Protein 6EA3 (pdb70)

Radius of gyration: 22.21 Å; Cα contacts (8 Å, |Δi|>4): 1139; chains: 2; bounding box: 55×52×64 Å

CATH classification: 3.90.820.10

Structure (mmCIF, N/CA/C/O backbone):
data_6EA3
#
_entry.id   6EA3
#
_cell.length_a   110.450
_cell.length_b   68.760
_cell.length_c   86.350
_cell.angle_alpha   90.000
_cell.angle_beta   104.810
_cell.angle_gamma   90.000
#
_symmetry.space_group_name_H-M   'C 1 2 1'
#
loop_
_entity.id
_entity.type
_entity.pdbx_description
1 polymer 'MbtH-like protein'
2 polymer 'adenylation domain of Fuscachelin synthetase component H'
3 non-polymer 'SERYL ADENYLATE'
4 water water
#
loop_
_atom_site.group_PDB
_atom_site.id
_atom_site.type_symbol
_atom_site.label_atom_id
_atom_site.label_alt_id
_atom_site.label_comp_id
_atom_site.label_asym_id
_atom_site.label_entity_id
_atom_site.label_seq_id
_atom_site.pdbx_PDB_ins_code
_atom_site.Cartn_x
_atom_site.Cartn_y
_atom_site.Cartn_z
_atom_site.occupancy
_atom_site.B_iso_or_equiv
_atom_site.auth_seq_id
_atom_site.auth_comp_id
_atom_site.auth_asym_id
_atom_site.auth_atom_id
_atom_site.pdbx_PDB_model_num
ATOM 1 N N . THR A 1 9 ? -27.986 25.260 3.172 1.00 43.00 2 THR A N 1
ATOM 2 C CA . THR A 1 9 ? -28.260 25.727 4.525 1.00 44.75 2 THR A CA 1
ATOM 3 C C . THR A 1 9 ? -29.720 25.431 4.871 1.00 32.70 2 THR A C 1
ATOM 4 O O . THR A 1 9 ? -30.598 25.504 4.034 1.00 32.93 2 THR A O 1
ATOM 8 N N . ASN A 1 10 ? -29.954 25.015 6.103 1.00 29.00 3 ASN A N 1
ATOM 9 C CA . ASN A 1 10 ? -31.261 24.489 6.438 1.00 23.02 3 ASN A CA 1
ATOM 10 C C . ASN A 1 10 ? -32.312 25.621 6.454 1.00 17.74 3 ASN A C 1
ATOM 11 O O . ASN A 1 10 ? -32.041 26.698 6.988 1.00 19.18 3 ASN A O 1
ATOM 16 N N . PRO A 1 11 ? -33.526 25.390 5.918 1.00 17.53 4 PRO A N 1
ATOM 17 C CA . PRO A 1 11 ? -34.509 26.485 5.850 1.00 15.27 4 PRO A CA 1
ATOM 18 C C . PRO A 1 11 ? -34.930 26.978 7.224 1.00 15.23 4 PRO A C 1
ATOM 19 O O . PRO A 1 11 ? -35.354 28.138 7.370 1.00 18.82 4 PRO A O 1
ATOM 23 N N . PHE A 1 12 ? -34.850 26.124 8.259 1.00 14.32 5 PHE A N 1
ATOM 24 C CA . PHE A 1 12 ? -35.226 26.637 9.572 1.00 12.77 5 PHE A CA 1
ATOM 25 C C . PHE A 1 12 ? -34.167 27.527 10.199 1.00 15.66 5 PHE A C 1
ATOM 26 O O . PHE A 1 12 ? -34.420 28.130 11.249 1.00 18.51 5 PHE A O 1
ATOM 34 N N . ASP A 1 13 ? -32.979 27.627 9.589 1.00 17.96 6 ASP A N 1
ATOM 35 C CA . ASP A 1 13 ? -31.931 28.514 10.061 1.00 15.91 6 ASP A CA 1
ATOM 36 C C . ASP A 1 13 ? -31.821 29.800 9.247 1.00 22.76 6 ASP A C 1
ATOM 37 O O . ASP A 1 13 ? -30.930 30.600 9.530 1.00 25.67 6 ASP A O 1
ATOM 42 N N . ASP A 1 14 ? -32.673 29.987 8.239 1.00 20.03 7 ASP A N 1
ATOM 43 C CA . ASP A 1 14 ? -32.533 31.098 7.273 1.00 21.07 7 ASP A CA 1
ATOM 44 C C . ASP A 1 14 ? -33.083 32.361 7.928 1.00 21.85 7 ASP A C 1
ATOM 45 O O . ASP A 1 14 ? -34.300 32.552 8.011 1.00 20.17 7 ASP A O 1
ATOM 50 N N . ASP A 1 15 ? -32.179 33.235 8.383 1.00 20.71 8 ASP A N 1
ATOM 51 C CA . ASP A 1 15 ? -32.560 34.490 9.093 1.00 23.52 8 ASP A CA 1
ATOM 52 C C . ASP A 1 15 ? -33.413 35.406 8.203 1.00 28.30 8 ASP A C 1
ATOM 53 O O . ASP A 1 15 ? -34.108 36.279 8.760 1.00 26.21 8 ASP A O 1
ATOM 58 N N . GLU A 1 16 ? -33.363 35.216 6.881 1.00 27.13 9 GLU A N 1
ATOM 59 C CA . GLU A 1 16 ? -34.103 36.042 5.944 1.00 27.61 9 GLU A CA 1
ATOM 60 C C . GLU A 1 16 ? -35.337 35.347 5.405 1.00 27.93 9 GLU A C 1
ATOM 61 O O . GLU A 1 16 ? -36.005 35.891 4.521 1.00 24.96 9 GLU A O 1
ATOM 67 N N . GLY A 1 17 ? -35.701 34.183 5.961 1.00 21.84 10 GLY A N 1
ATOM 68 C CA . GLY A 1 17 ? -36.887 33.482 5.529 1.00 19.16 10 GLY A CA 1
ATOM 69 C C . GLY A 1 17 ? -38.169 34.112 6.034 1.00 19.60 10 GLY A C 1
ATOM 70 O O . GLY A 1 17 ? -38.184 35.023 6.842 1.00 24.93 10 GLY A O 1
ATOM 71 N N . VAL A 1 18 ? -39.284 33.565 5.580 1.00 18.07 11 VAL A N 1
ATOM 72 C CA . VAL A 1 18 ? -40.601 33.965 6.062 1.00 20.67 11 VAL A CA 1
ATOM 73 C C . VAL A 1 18 ? -41.189 32.785 6.839 1.00 18.21 11 VAL A C 1
ATOM 74 O O . VAL A 1 18 ? -41.246 31.652 6.329 1.00 18.16 11 VAL A O 1
ATOM 78 N N . PHE A 1 19 ? -41.651 33.043 8.078 1.00 18.37 12 PHE A N 1
ATOM 79 C CA . PHE A 1 19 ? -41.976 31.930 8.966 1.00 17.38 12 PHE A CA 1
ATOM 80 C C . PHE A 1 19 ? -43.356 32.038 9.579 1.00 17.47 12 PHE A C 1
ATOM 81 O O . PHE A 1 19 ? -43.865 33.147 9.838 1.00 18.90 12 PHE A O 1
ATOM 89 N N . LEU A 1 20 ? -43.912 30.872 9.887 1.00 16.88 13 LEU A N 1
ATOM 90 C CA . LEU A 1 20 ? -45.085 30.731 10.725 1.00 17.34 13 LEU A CA 1
ATOM 91 C C . LEU A 1 20 ? -44.675 30.100 12.043 1.00 17.18 13 LEU A C 1
ATOM 92 O O . LEU A 1 20 ? -43.622 29.472 12.147 1.00 14.57 13 LEU A O 1
ATOM 97 N N . VAL A 1 21 ? -45.553 30.233 13.041 1.00 14.82 14 VAL A N 1
ATOM 98 C CA . VAL A 1 21 ? -45.467 29.405 14.249 1.00 14.41 14 VAL A CA 1
ATOM 99 C C . VAL A 1 21 ? -46.638 28.448 14.248 1.00 15.97 14 VAL A C 1
ATOM 100 O O . VAL A 1 21 ? -47.779 28.886 14.066 1.00 17.60 14 VAL A O 1
ATOM 104 N N . LEU A 1 22 ? -46.389 27.151 14.458 1.00 14.79 15 LEU A N 1
ATOM 105 C CA . LEU A 1 22 ? -47.445 26.117 14.499 1.00 14.26 15 LEU A CA 1
ATOM 106 C C . LEU A 1 22 ? -47.513 25.519 15.897 1.00 17.96 15 LEU A C 1
ATOM 107 O O . LEU A 1 22 ? -46.498 25.471 16.587 1.00 15.39 15 LEU A O 1
ATOM 112 N N . VAL A 1 23 ? -48.714 25.044 16.306 1.00 15.76 16 VAL A N 1
ATOM 113 C CA . VAL A 1 23 ? -48.862 24.334 17.582 1.00 15.36 16 VAL A CA 1
ATOM 114 C C . VAL A 1 23 ? -49.684 23.078 17.315 1.00 17.72 16 VAL A C 1
ATOM 115 O O . VAL A 1 23 ? -50.532 23.080 16.420 1.00 19.67 16 VAL A O 1
ATOM 119 N N . ASN A 1 24 ? -49.409 21.984 18.059 1.00 14.74 17 ASN A N 1
ATOM 120 C CA . ASN A 1 24 ? -50.154 20.741 17.913 1.00 16.43 17 ASN A CA 1
ATOM 121 C C . ASN A 1 24 ? -51.099 20.588 19.099 1.00 19.92 17 ASN A C 1
ATOM 122 O O . ASN A 1 24 ? -51.186 21.468 19.968 1.00 19.09 17 ASN A O 1
ATOM 127 N N . ASP A 1 25 ? -51.786 19.446 19.111 1.00 16.85 18 ASP A N 1
ATOM 128 C CA . ASP A 1 25 ? -52.768 19.222 20.182 1.00 20.77 18 ASP A CA 1
ATOM 129 C C . ASP A 1 25 ? -52.115 19.034 21.543 1.00 27.57 18 ASP A C 1
ATOM 130 O O . ASP A 1 25 ? -52.820 19.142 22.571 1.00 26.78 18 ASP A O 1
ATOM 135 N N . GLU A 1 26 ? -50.821 18.702 21.581 1.00 19.08 19 GLU A N 1
ATOM 136 C CA . GLU A 1 26 ? -50.059 18.579 22.813 1.00 19.61 19 GLU A CA 1
ATOM 137 C C . GLU A 1 26 ? -49.449 19.921 23.235 1.00 18.40 19 GLU A C 1
ATOM 138 O O . GLU A 1 26 ? -48.673 19.981 24.209 1.00 16.93 19 GLU A O 1
ATOM 144 N N . ASP A 1 27 ? -49.843 21.014 22.573 1.00 15.64 20 ASP A N 1
ATOM 145 C CA . ASP A 1 27 ? -49.366 22.345 22.887 1.00 16.39 20 ASP A CA 1
ATOM 146 C C . ASP A 1 27 ? -47.850 22.420 22.775 1.00 15.01 20 ASP A C 1
ATOM 147 O O . ASP A 1 27 ? -47.213 23.239 23.416 1.00 16.87 20 ASP A O 1
ATOM 152 N N . GLN A 1 28 ? -47.269 21.649 21.843 1.00 14.88 21 GLN A N 1
ATOM 153 C CA . GLN A 1 28 ? -45.858 21.807 21.482 1.00 14.26 21 GLN A CA 1
ATOM 154 C C . GLN A 1 28 ? -45.806 22.713 20.263 1.00 14.76 21 GLN A C 1
ATOM 155 O O . GLN A 1 28 ? -46.777 22.759 19.495 1.00 14.68 21 GLN A O 1
ATOM 161 N N . TYR A 1 29 ? -44.725 23.487 20.143 1.00 12.66 22 TYR A N 1
ATOM 162 C CA . TYR A 1 29 ? -44.603 24.499 19.092 1.00 13.92 22 TYR A CA 1
ATOM 163 C C . TYR A 1 29 ? -43.541 24.124 18.070 1.00 14.21 22 TYR A C 1
ATOM 164 O O . TYR A 1 29 ? -42.535 23.481 18.377 1.00 13.80 22 TYR A O 1
ATOM 173 N N . SER A 1 30 ? -43.749 24.604 16.841 1.00 11.61 23 SER A N 1
ATOM 174 C CA . SER A 1 30 ? -42.778 24.447 15.772 1.00 12.96 23 SER A CA 1
ATOM 175 C C . SER A 1 30 ? -42.624 25.754 15.008 1.00 13.54 23 SER A C 1
ATOM 176 O O . SER A 1 30 ? -43.627 26.389 14.649 1.00 14.07 23 SER A O 1
ATOM 179 N N . LEU A 1 31 ? -41.376 26.143 14.760 1.00 12.18 24 LEU A N 1
ATOM 180 C CA . LEU A 1 31 ? -41.096 27.104 13.664 1.00 12.10 24 LEU A CA 1
ATOM 181 C C . LEU A 1 31 ? -41.450 26.469 12.315 1.00 14.36 24 LEU A C 1
ATOM 182 O O . LEU A 1 31 ? -41.385 25.253 12.132 1.00 14.71 24 LEU A O 1
ATOM 187 N N . TRP A 1 32 ? -41.885 27.292 11.336 1.00 14.76 25 TRP A N 1
ATOM 188 C CA . TRP A 1 32 ? -42.270 26.580 10.095 1.00 15.57 25 TRP A CA 1
ATOM 189 C C . TRP A 1 32 ? -42.048 27.531 8.921 1.00 14.94 25 TRP A C 1
ATOM 190 O O . TRP A 1 32 ? -42.571 28.628 8.949 1.00 16.51 25 TRP A O 1
ATOM 201 N N . PRO A 1 33 ? -41.352 27.134 7.869 1.00 15.94 26 PRO A N 1
ATOM 202 C CA . PRO A 1 33 ? -41.220 28.054 6.710 1.00 15.83 26 PRO A CA 1
ATOM 203 C C . PRO A 1 33 ? -42.514 28.165 5.908 1.00 19.18 26 PRO A C 1
ATOM 204 O O . PRO A 1 33 ? -43.200 27.168 5.660 1.00 18.45 26 PRO A O 1
ATOM 208 N N . GLU A 1 34 ? -42.869 29.413 5.537 1.00 19.56 27 GLU A N 1
ATOM 209 C CA . GLU A 1 34 ? -44.173 29.626 4.930 1.00 21.24 27 GLU A CA 1
ATOM 210 C C . GLU A 1 34 ? -44.288 28.894 3.594 1.00 18.57 27 GLU A C 1
ATOM 211 O O . GLU A 1 34 ? -45.401 28.510 3.200 1.00 22.03 27 GLU A O 1
ATOM 217 N N . PHE A 1 35 ? -43.154 28.598 2.935 1.00 19.81 28 PHE A N 1
ATOM 218 C CA . PHE A 1 35 ? -43.268 27.899 1.649 1.00 22.12 28 PHE A CA 1
ATOM 219 C C . PHE A 1 35 ? -43.798 26.469 1.763 1.00 23.22 28 PHE A C 1
ATOM 220 O O . PHE A 1 35 ? -44.228 25.911 0.742 1.00 24.50 28 PHE A O 1
ATOM 228 N N . ALA A 1 36 ? -43.754 25.821 2.945 1.00 18.09 29 ALA A N 1
ATOM 229 C CA . ALA A 1 36 ? -44.094 24.410 3.067 1.00 20.96 29 ALA A CA 1
ATOM 230 C C . ALA A 1 36 ? -45.534 24.234 3.565 1.00 19.34 29 ALA A C 1
ATOM 231 O O . ALA A 1 36 ? -45.969 24.959 4.460 1.00 19.92 29 ALA A O 1
ATOM 233 N N . GLU A 1 37 ? -46.245 23.245 3.028 1.00 19.92 30 GLU A N 1
ATOM 234 C CA . GLU A 1 37 ? -47.606 22.950 3.481 1.00 21.65 30 GLU A CA 1
ATOM 235 C C . GLU A 1 37 ? -47.587 22.621 4.977 1.00 21.56 30 GLU A C 1
ATOM 236 O O . GLU A 1 37 ? -46.660 21.948 5.450 1.00 21.52 30 GLU A O 1
ATOM 242 N N . VAL A 1 38 ? -48.573 23.132 5.710 1.00 20.60 31 VAL A N 1
ATOM 243 C CA . VAL A 1 38 ? -48.640 22.844 7.166 1.00 18.69 31 VAL A CA 1
ATOM 244 C C . VAL A 1 38 ? -49.027 21.387 7.377 1.00 22.00 31 VAL A C 1
ATOM 245 O O . VAL A 1 38 ? -50.079 20.945 6.860 1.00 21.69 31 VAL A O 1
ATOM 249 N N . PRO A 1 39 ? -48.259 20.610 8.146 1.00 19.86 32 PRO A N 1
ATOM 250 C CA . PRO A 1 39 ? -48.604 19.204 8.342 1.00 20.25 32 PRO A CA 1
ATOM 251 C C . PRO A 1 39 ? -49.908 19.032 9.117 1.00 20.41 32 PRO A C 1
ATOM 252 O O . PRO A 1 39 ? -50.347 19.901 9.881 1.00 21.26 32 PRO A O 1
ATOM 256 N N . GLN A 1 40 ? -50.531 17.878 8.888 1.00 22.63 33 GLN A N 1
ATOM 257 C CA . GLN A 1 40 ? -51.759 17.522 9.582 1.00 23.35 33 GLN A CA 1
ATOM 258 C C . GLN A 1 40 ? -51.505 17.472 11.078 1.00 21.76 33 GLN A C 1
ATOM 259 O O . GLN A 1 40 ? -50.458 16.987 11.519 1.00 21.26 33 GLN A O 1
ATOM 265 N N . GLY A 1 41 ? -52.474 17.965 11.844 1.00 20.34 34 GLY A N 1
ATOM 266 C CA . GLY A 1 41 ? -52.345 17.936 13.290 1.00 21.74 34 GLY A CA 1
ATOM 267 C C . GLY A 1 41 ? -51.691 19.170 13.853 1.00 21.34 34 GLY A C 1
ATOM 268 O O . GLY A 1 41 ? -51.467 19.235 15.070 1.00 20.44 34 GLY A O 1
ATOM 269 N N . TRP A 1 42 ? -51.365 20.145 13.016 1.00 19.41 35 TRP A N 1
ATOM 270 C CA . TRP A 1 42 ? -50.725 21.372 13.449 1.00 15.22 35 TRP A CA 1
ATOM 271 C C . TRP A 1 42 ? -51.549 22.549 12.964 1.00 19.52 35 TRP A C 1
ATOM 272 O O . TRP A 1 42 ? -52.092 22.511 11.856 1.00 22.06 35 TRP A O 1
ATOM 283 N N . ARG A 1 43 ? -51.575 23.606 13.755 1.00 21.45 36 ARG A N 1
ATOM 284 C CA . ARG A 1 43 ? -52.372 24.795 13.477 1.00 23.66 36 ARG A CA 1
ATOM 285 C C . ARG A 1 43 ? -51.468 26.015 13.520 1.00 23.94 36 ARG A C 1
ATOM 286 O O . ARG A 1 43 ? -50.597 26.126 14.396 1.00 19.98 36 ARG A O 1
ATOM 294 N N . THR A 1 44 ? -51.667 26.936 12.585 1.00 20.35 37 THR A N 1
ATOM 295 C CA . THR A 1 44 ? -50.896 28.170 12.551 1.00 20.07 37 THR A CA 1
ATOM 296 C C . THR A 1 44 ? -51.408 29.128 13.617 1.00 23.37 37 THR A C 1
ATOM 297 O O . THR A 1 44 ? -52.610 29.434 13.656 1.00 24.74 37 THR A O 1
ATOM 301 N N . VAL A 1 45 ? -50.520 29.602 14.497 1.00 18.38 38 VAL A N 1
ATOM 302 C CA . VAL A 1 45 ? -50.912 30.573 15.517 1.00 20.87 38 VAL A CA 1
ATOM 303 C C . VAL A 1 45 ? -50.252 31.934 15.349 1.00 21.90 38 VAL A C 1
ATOM 304 O O . VAL A 1 45 ? -50.672 32.894 16.024 1.00 21.03 38 VAL A O 1
ATOM 308 N N . PHE A 1 46 ? -49.251 32.079 14.482 1.00 19.57 39 PHE A N 1
ATOM 309 C CA . PHE A 1 46 ? -48.555 33.354 14.309 1.00 18.59 39 PHE A CA 1
ATOM 310 C C . PHE A 1 46 ? -47.869 33.352 12.956 1.00 21.16 39 PHE A C 1
ATOM 311 O O . PHE A 1 46 ? -47.506 32.300 12.440 1.00 20.60 39 PHE A O 1
ATOM 319 N N . GLY A 1 47 ? -47.730 34.542 12.383 1.00 20.03 40 GLY A N 1
ATOM 320 C CA . GLY A 1 47 ? -47.066 34.698 11.108 1.00 22.82 40 GLY A CA 1
ATOM 321 C C . GLY A 1 47 ? -48.064 34.775 9.985 1.00 25.06 40 GLY A C 1
ATOM 322 O O . GLY A 1 47 ? -49.269 34.612 10.194 1.00 26.76 40 GLY A O 1
ATOM 323 N N . PRO A 1 48 ? -47.572 34.962 8.745 1.00 22.84 41 PRO A N 1
ATOM 324 C CA . PRO A 1 48 ? -46.152 35.012 8.342 1.00 23.32 41 PRO A CA 1
ATOM 325 C C . PRO A 1 48 ? -45.364 36.184 8.878 1.00 23.61 41 PRO A C 1
ATOM 326 O O . PRO A 1 48 ? -45.911 37.307 8.926 1.00 24.05 41 PRO A O 1
ATOM 330 N N . THR A 1 49 ? -44.109 35.955 9.288 1.00 19.62 42 THR A N 1
ATOM 331 C CA . THR A 1 49 ? -43.307 37.015 9.872 1.00 21.69 42 THR A CA 1
ATOM 332 C C . THR A 1 49 ? -41.833 36.616 9.770 1.00 20.07 42 THR A C 1
ATOM 333 O O . THR A 1 49 ? -41.498 35.584 9.177 1.00 20.61 42 THR A O 1
ATOM 337 N N . SER A 1 50 ? -40.949 37.441 10.332 1.00 19.50 43 SER A N 1
ATOM 338 C CA . SER A 1 50 ? -39.521 37.184 10.304 1.00 18.18 43 SER A CA 1
ATOM 339 C C . SER A 1 50 ? -39.174 36.036 11.244 1.00 18.48 43 SER A C 1
ATOM 340 O O . SER A 1 50 ? -39.958 35.683 12.148 1.00 17.45 43 SER A O 1
ATOM 343 N N . ARG A 1 51 ? -37.994 35.468 11.035 1.00 17.16 44 ARG A N 1
ATOM 344 C CA . ARG A 1 51 ? -37.550 34.380 11.915 1.00 17.21 44 ARG A CA 1
ATOM 345 C C . ARG A 1 51 ? -37.472 34.890 13.358 1.00 18.03 44 ARG A C 1
ATOM 346 O O . ARG A 1 51 ? -37.869 34.206 14.313 1.00 17.68 44 ARG A O 1
ATOM 354 N N . ALA A 1 52 ? -36.955 36.102 13.529 1.00 19.18 45 ALA A N 1
ATOM 355 C CA . ALA A 1 52 ? -36.757 36.609 14.883 1.00 20.66 45 ALA A CA 1
ATOM 356 C C . ALA A 1 52 ? -38.084 36.831 15.572 1.00 21.30 45 ALA A C 1
ATOM 357 O O . ALA A 1 52 ? -38.225 36.532 16.785 1.00 19.47 45 ALA A O 1
ATOM 359 N N . ALA A 1 53 ? -39.079 37.341 14.836 1.00 18.16 46 ALA A N 1
ATOM 360 C CA . ALA A 1 53 ? -40.382 37.590 15.462 1.00 17.93 46 ALA A CA 1
ATOM 361 C C . ALA A 1 53 ? -41.118 36.279 15.749 1.00 17.14 46 ALA A C 1
ATOM 362 O O . ALA A 1 53 ? -41.815 36.166 16.776 1.00 17.87 46 ALA A O 1
ATOM 364 N N . ALA A 1 54 ? -40.938 35.264 14.888 1.00 18.37 47 ALA A N 1
ATOM 365 C CA . ALA A 1 54 ? -41.533 33.961 15.192 1.00 16.11 47 ALA A CA 1
ATOM 366 C C . ALA A 1 54 ? -40.906 33.368 16.446 1.00 15.33 47 ALA A C 1
ATOM 367 O O . ALA A 1 54 ? -41.600 32.729 17.257 1.00 15.41 47 ALA A O 1
ATOM 369 N N . LEU A 1 55 ? -39.565 33.417 16.533 1.00 15.08 48 LEU A N 1
ATOM 370 C CA . LEU A 1 55 ? -38.902 32.844 17.724 1.00 14.79 48 LEU A CA 1
ATOM 371 C C . LEU A 1 55 ? -39.263 33.634 18.971 1.00 15.49 48 LEU A C 1
ATOM 372 O O . LEU A 1 55 ? -39.390 33.045 20.051 1.00 16.98 48 LEU A O 1
ATOM 377 N N . A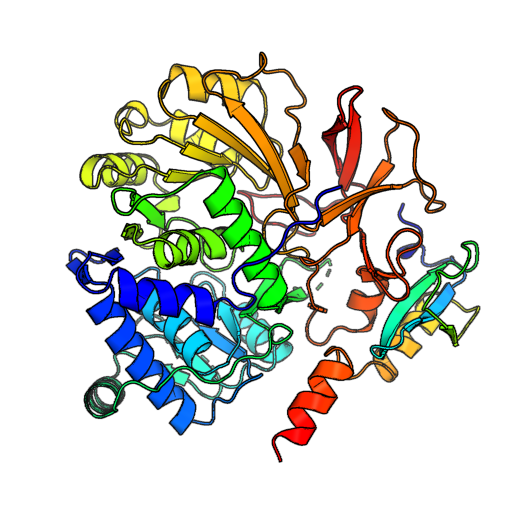SP A 1 56 ? -39.459 34.955 18.850 1.00 16.66 49 ASP A N 1
ATOM 378 C CA . ASP A 1 56 ? -39.881 35.720 20.039 1.00 16.35 49 ASP A CA 1
ATOM 379 C C . ASP A 1 56 ? -41.265 35.296 20.491 1.00 17.51 49 ASP A C 1
ATOM 380 O O . ASP A 1 56 ? -41.519 35.172 21.710 1.00 17.01 49 ASP A O 1
ATOM 385 N N . TYR A 1 57 ? -42.173 35.051 19.542 1.00 15.12 50 TYR A N 1
ATOM 386 C CA . TYR A 1 57 ? -43.498 34.546 19.892 1.00 15.85 50 TYR A CA 1
ATOM 387 C C . TYR A 1 57 ? -43.373 33.223 20.627 1.00 16.37 50 TYR A C 1
ATOM 388 O O . TYR A 1 57 ? -44.010 32.993 21.677 1.00 15.14 50 TYR A O 1
ATOM 397 N N . ILE A 1 58 ? -42.530 32.334 20.100 1.00 15.46 51 ILE A N 1
ATOM 398 C CA . ILE A 1 58 ? -42.407 31.012 20.745 1.00 13.39 51 ILE A CA 1
ATOM 399 C C . ILE A 1 58 ? -41.827 31.165 22.148 1.00 14.19 51 ILE A C 1
ATOM 400 O O . ILE A 1 58 ? -42.275 30.500 23.104 1.00 14.69 51 ILE A O 1
ATOM 405 N N . ASN A 1 59 ? -40.806 32.025 22.305 1.00 13.83 52 ASN A N 1
ATOM 406 C CA . ASN A 1 59 ? -40.144 32.106 23.603 1.00 16.13 52 ASN A CA 1
ATOM 407 C C . ASN A 1 59 ? -41.039 32.732 24.629 1.00 16.62 52 ASN A C 1
ATOM 408 O O . ASN A 1 59 ? -40.840 32.485 25.834 1.00 19.65 52 ASN A O 1
ATOM 413 N N . THR A 1 60 ? -42.022 33.530 24.195 1.00 16.12 53 THR A N 1
ATOM 414 C CA . THR A 1 60 ? -42.927 34.133 25.195 1.00 16.32 53 THR A CA 1
ATOM 415 C C . THR A 1 60 ? -44.212 33.337 25.413 1.00 18.24 53 THR A C 1
ATOM 416 O O . THR A 1 60 ? -44.915 33.571 26.437 1.00 20.00 53 THR A O 1
ATOM 420 N N . HIS A 1 61 ? -44.556 32.421 24.520 1.00 15.12 54 HIS A N 1
ATOM 421 C CA . HIS A 1 61 ? -45.788 31.643 24.632 1.00 16.01 54 HIS A CA 1
ATOM 422 C C . HIS A 1 61 ? -45.590 30.218 25.084 1.00 23.11 54 HIS A C 1
ATOM 423 O O . HIS A 1 61 ? -46.477 29.664 25.750 1.00 20.17 54 HIS A O 1
ATOM 430 N N . TRP A 1 62 ? -44.487 29.573 24.718 1.00 15.41 55 TRP A N 1
ATOM 431 C CA . TRP A 1 62 ? -44.297 28.157 25.103 1.00 14.69 55 TRP A CA 1
ATOM 432 C C . TRP A 1 62 ? -43.490 28.102 26.392 1.00 16.91 55 TRP A C 1
ATOM 433 O O . TRP A 1 62 ? -42.274 27.936 26.395 1.00 18.29 55 TRP A O 1
ATOM 444 N N . THR A 1 63 ? -44.180 28.235 27.536 1.00 17.67 56 THR A N 1
ATOM 445 C CA . THR A 1 63 ? -43.454 28.302 28.797 1.00 17.55 56 THR A CA 1
ATOM 446 C C . THR A 1 63 ? -43.402 26.966 29.534 1.00 18.18 56 THR A C 1
ATOM 447 O O . THR A 1 63 ? -42.780 26.919 30.603 1.00 21.25 56 THR A O 1
ATOM 451 N N . ASP A 1 64 ? -43.992 25.911 28.981 1.00 16.20 57 ASP A N 1
ATOM 452 C CA . ASP A 1 64 ? -43.935 24.582 29.615 1.00 16.19 57 ASP A CA 1
ATOM 453 C C . ASP A 1 64 ? -43.707 23.551 28.510 1.00 15.08 57 ASP A C 1
ATOM 454 O O . ASP A 1 64 ? -44.609 23.294 27.714 1.00 16.07 57 ASP A O 1
ATOM 459 N N . LEU A 1 65 ? -42.498 22.983 28.443 1.00 12.28 58 LEU A N 1
ATOM 460 C CA . LEU A 1 65 ? -42.238 22.044 27.341 1.00 14.50 58 LEU A CA 1
ATOM 461 C C . LEU A 1 65 ? -42.901 20.667 27.504 1.00 14.79 58 LEU A C 1
ATOM 462 O O . LEU A 1 65 ? -42.815 19.833 26.585 1.00 14.99 58 LEU A O 1
ATOM 467 N N . ARG A 1 66 ? -43.506 20.357 28.653 1.00 12.72 59 ARG A N 1
ATOM 468 C CA . ARG A 1 66 ? -44.184 19.085 28.774 1.00 12.65 59 ARG A CA 1
ATOM 469 C C . ARG A 1 66 ? -45.352 18.996 27.786 1.00 13.22 59 ARG A C 1
ATOM 470 O O . ARG A 1 66 ? -46.098 19.975 27.594 1.00 15.49 59 ARG A O 1
ATOM 478 N N . PRO A 1 67 ? -45.556 17.838 27.154 1.00 13.64 60 PRO A N 1
ATOM 479 C CA . PRO A 1 67 ? -46.796 17.619 26.401 1.00 15.55 60 PRO A CA 1
ATOM 480 C C . PRO A 1 67 ? -47.984 17.907 27.327 1.00 16.17 60 PRO A C 1
ATOM 481 O O . PRO A 1 67 ? -47.940 17.601 28.518 1.00 16.54 60 PRO A O 1
ATOM 485 N N . ARG A 1 68 ? -49.008 18.540 26.770 1.00 15.65 61 ARG A N 1
ATOM 486 C CA . ARG A 1 68 ? -50.222 18.892 27.532 1.00 15.52 61 ARG A CA 1
ATOM 487 C C . ARG A 1 68 ? -50.767 17.698 28.322 1.00 17.03 61 ARG A C 1
ATOM 488 O O . ARG A 1 68 ? -51.140 17.842 29.502 1.00 16.70 61 ARG A O 1
ATOM 496 N N . SER A 1 69 ? -50.779 16.516 27.727 1.00 17.68 62 SER A N 1
ATOM 497 C CA . SER A 1 69 ? -51.316 15.332 28.432 1.00 20.54 62 SER A CA 1
ATOM 498 C C . SER A 1 69 ? -50.552 15.022 29.704 1.00 19.52 62 SER A C 1
ATOM 499 O O . SER A 1 69 ? -51.147 14.554 30.700 1.00 19.20 62 SER A O 1
ATOM 502 N N . LEU A 1 70 ? -49.224 15.197 29.679 1.00 17.78 63 LEU A N 1
ATOM 503 C CA . LEU A 1 70 ? -48.416 14.946 30.873 1.00 15.82 63 LEU A CA 1
ATOM 504 C C . LEU A 1 70 ? -48.698 15.992 31.934 1.00 17.32 63 LEU A C 1
ATOM 505 O O . LEU A 1 70 ? -48.884 15.671 33.118 1.00 17.71 63 LEU A O 1
ATOM 510 N N . ARG A 1 71 ? -48.725 17.267 31.535 1.00 13.26 64 ARG A N 1
ATOM 511 C CA . ARG A 1 71 ? -49.054 18.310 32.515 1.00 14.13 64 ARG A CA 1
ATOM 512 C C . ARG A 1 71 ? -50.410 18.064 33.149 1.00 16.30 64 ARG A C 1
ATOM 513 O O . ARG A 1 71 ? -50.573 18.229 34.372 1.00 16.99 64 ARG A O 1
ATOM 521 N N . GLU A 1 72 ? -51.422 17.744 32.329 1.00 16.73 65 GLU A N 1
ATOM 522 C CA . GLU A 1 72 ? -52.762 17.501 32.920 1.00 16.66 65 GLU A CA 1
ATOM 523 C C . GLU A 1 72 ? -52.729 16.302 33.864 1.00 17.49 65 GLU A C 1
ATOM 524 O O . GLU A 1 72 ? -53.410 16.326 34.910 1.00 21.44 65 GLU A O 1
ATOM 530 N N . ALA A 1 73 ? -51.980 15.237 33.516 1.00 17.86 66 ALA A N 1
ATOM 531 C CA . ALA A 1 73 ? -51.833 14.080 34.432 1.00 18.99 66 ALA A CA 1
ATOM 532 C C . ALA A 1 73 ? -51.209 14.491 35.760 1.00 21.12 66 ALA A C 1
ATOM 533 O O . ALA A 1 73 ? -51.682 14.095 36.860 1.00 21.48 66 ALA A O 1
ATOM 535 N N . MET A 1 74 ? -50.193 15.345 35.699 1.00 16.79 67 MET A N 1
ATOM 536 C CA . MET A 1 74 ? -49.526 15.809 36.915 1.00 17.87 67 MET A CA 1
ATOM 537 C C . MET A 1 74 ? -50.418 16.747 37.720 1.00 16.69 67 MET A C 1
ATOM 538 O O . MET A 1 74 ? -50.397 16.712 38.961 1.00 19.41 67 MET A O 1
ATOM 543 N N . GLU A 1 75 ? -51.219 17.569 37.061 1.00 15.37 68 GLU A N 1
ATOM 544 C CA . GLU A 1 75 ? -52.147 18.419 37.822 1.00 16.78 68 GLU A CA 1
ATOM 545 C C . GLU A 1 75 ? -53.211 17.573 38.506 1.00 20.95 68 GLU A C 1
ATOM 546 O O . GLU A 1 75 ? -53.633 17.890 39.634 1.00 21.80 68 GLU A O 1
ATOM 552 N N . ALA A 1 76 ? -53.632 16.478 37.860 1.00 18.95 69 ALA A N 1
ATOM 553 C CA . ALA A 1 76 ? -54.672 15.616 38.482 1.00 23.87 69 ALA A CA 1
ATOM 554 C C . ALA A 1 76 ? -54.180 14.835 39.703 1.00 29.21 69 ALA A C 1
ATOM 555 O O . ALA A 1 76 ? -55.018 14.420 40.526 1.00 33.89 69 ALA A O 1
ATOM 557 N N . HIS A 1 77 ? -52.873 14.665 39.912 1.00 25.74 70 HIS A N 1
ATOM 558 C CA . HIS A 1 77 ? -52.417 13.993 41.138 1.00 30.56 70 HIS A CA 1
ATOM 559 C C . HIS A 1 77 ? -52.997 14.610 42.407 1.00 39.93 70 HIS A C 1
ATOM 560 O O . HIS A 1 77 ? -53.157 13.909 43.421 1.00 42.12 70 HIS A O 1
ATOM 567 N N . SER A 1 78 ? -53.339 15.908 42.376 1.00 40.27 71 SER A N 1
ATOM 568 C CA . SER A 1 78 ? -54.063 16.571 43.480 1.00 37.45 71 SER A CA 1
ATOM 569 C C . SER A 1 78 ? -55.557 16.215 43.556 1.00 46.59 71 SER A C 1
ATOM 570 O O . SER A 1 78 ? -56.398 16.864 42.909 1.00 46.36 71 SER A O 1
ATOM 573 N N . ALA B 2 44 ? -40.612 0.916 8.234 1.00 34.35 445 ALA B N 1
ATOM 574 C CA . ALA B 2 44 ? -41.556 0.016 8.901 1.00 33.33 445 ALA B CA 1
ATOM 575 C C . ALA B 2 44 ? -40.906 -0.624 10.121 1.00 33.56 445 ALA B C 1
ATOM 576 O O . ALA B 2 44 ? -40.626 -1.831 10.133 1.00 33.92 445 ALA B O 1
ATOM 578 N N . THR B 2 45 ? -40.672 0.183 11.165 1.00 27.49 446 THR B N 1
ATOM 579 C CA . THR B 2 45 ? -39.938 -0.266 12.333 1.00 24.61 446 THR B CA 1
ATOM 580 C C . THR B 2 45 ? -40.840 -0.400 13.553 1.00 24.20 446 THR B C 1
ATOM 581 O O . THR B 2 45 ? -40.327 -0.537 14.668 1.00 22.68 446 THR B O 1
ATOM 585 N N . ARG B 2 46 ? -42.170 -0.333 13.385 1.00 25.79 447 ARG B N 1
ATOM 586 C CA . ARG B 2 46 ? -43.086 -0.424 14.531 1.00 24.04 447 ARG B CA 1
ATOM 587 C C . ARG B 2 46 ? -42.884 -1.729 15.311 1.00 23.52 447 ARG B C 1
ATOM 588 O O . ARG B 2 46 ? -42.729 -2.806 14.733 1.00 27.14 447 ARG B O 1
ATOM 596 N N . HIS B 2 47 ? -42.836 -1.632 16.637 1.00 20.87 448 HIS B N 1
ATOM 597 C CA . HIS B 2 47 ? -42.519 -2.790 17.468 1.00 23.01 448 HIS B CA 1
ATOM 598 C C . HIS B 2 47 ? -43.102 -2.570 18.846 1.00 25.80 448 HIS B C 1
ATOM 599 O O . HIS B 2 47 ? -42.815 -1.528 19.439 1.00 21.71 448 HIS B O 1
ATOM 606 N N . PRO B 2 48 ? -43.835 -3.545 19.425 1.00 26.73 449 PRO B N 1
ATOM 607 C CA . PRO B 2 48 ? -44.335 -3.383 20.801 1.00 27.73 449 PRO B CA 1
ATOM 608 C C . PRO B 2 48 ? -43.221 -3.289 21.807 1.00 28.24 449 PRO B C 1
ATOM 609 O O . PRO B 2 48 ? -42.124 -3.840 21.615 1.00 32.86 449 PRO B O 1
ATOM 613 N N . LEU B 2 49 ? -43.501 -2.570 22.896 1.00 26.05 450 LEU B N 1
ATOM 614 C CA . LEU B 2 49 ? -42.547 -2.431 23.994 1.00 23.35 450 LEU B CA 1
ATOM 615 C C . LEU B 2 49 ? -43.111 -3.148 25.203 1.00 26.31 450 LEU B C 1
ATOM 616 O O . LEU B 2 49 ? -44.271 -2.908 25.564 1.00 28.15 450 LEU B O 1
ATOM 621 N N . ALA B 2 50 ? -42.305 -4.045 25.791 1.00 23.25 451 ALA B N 1
ATOM 622 C CA . ALA B 2 50 ? -42.729 -4.717 27.019 1.00 29.45 451 ALA B CA 1
ATOM 623 C C . ALA B 2 50 ? -42.950 -3.733 28.162 1.00 30.26 451 ALA B C 1
ATOM 624 O O . ALA B 2 50 ? -43.872 -3.908 28.963 1.00 26.12 451 ALA B O 1
ATOM 626 N N . GLU B 2 51 ? -42.071 -2.735 28.300 1.00 24.95 452 GLU B N 1
ATOM 627 C CA . GLU B 2 51 ? -42.154 -1.726 29.344 1.00 22.28 452 GLU B CA 1
ATOM 628 C C . GLU B 2 51 ? -41.968 -0.369 28.697 1.00 21.26 452 GLU B C 1
ATOM 629 O O . GLU B 2 51 ? -41.379 -0.272 27.622 1.00 20.14 452 GLU B O 1
ATOM 635 N N . HIS B 2 52 ? -42.452 0.692 29.360 1.00 20.56 453 HIS B N 1
ATOM 636 C CA . HIS B 2 52 ? -42.321 2.034 28.796 1.00 19.22 453 HIS B CA 1
ATOM 637 C C . HIS B 2 52 ? -41.549 2.966 29.719 1.00 16.38 453 HIS B C 1
ATOM 638 O O . HIS B 2 52 ? -41.465 4.166 29.448 1.00 17.03 453 HIS B O 1
ATOM 645 N N . THR B 2 53 ? -40.993 2.459 30.828 1.00 14.90 454 THR B N 1
ATOM 646 C CA . THR B 2 53 ? -40.162 3.300 31.678 1.00 15.47 454 THR B CA 1
ATOM 647 C C . THR B 2 53 ? -38.871 2.589 32.016 1.00 14.46 454 THR B C 1
ATOM 648 O O . THR B 2 53 ? -38.800 1.361 32.034 1.00 15.86 454 THR B O 1
ATOM 652 N N . LEU B 2 54 ? -37.838 3.377 32.313 1.00 15.34 455 LEU B N 1
ATOM 653 C CA . LEU B 2 54 ? -36.581 2.730 32.696 1.00 14.61 455 LEU B CA 1
ATOM 654 C C . LEU B 2 54 ? -36.693 2.172 34.103 1.00 16.92 455 LEU B C 1
ATOM 655 O O . LEU B 2 54 ? -36.044 1.178 34.446 1.00 17.60 455 LEU B O 1
ATOM 660 N N . THR B 2 55 ? -37.501 2.812 34.964 1.00 14.07 456 THR B N 1
ATOM 661 C CA . THR B 2 55 ? -37.664 2.259 36.314 1.00 14.14 456 THR B CA 1
ATOM 662 C C . THR B 2 55 ? -38.315 0.877 36.264 1.00 14.97 456 THR B C 1
ATOM 663 O O . THR B 2 55 ? -37.901 -0.031 36.997 1.00 16.68 456 THR B O 1
ATOM 667 N N . ALA B 2 56 ? -39.306 0.679 35.392 1.00 16.94 457 ALA B N 1
ATOM 668 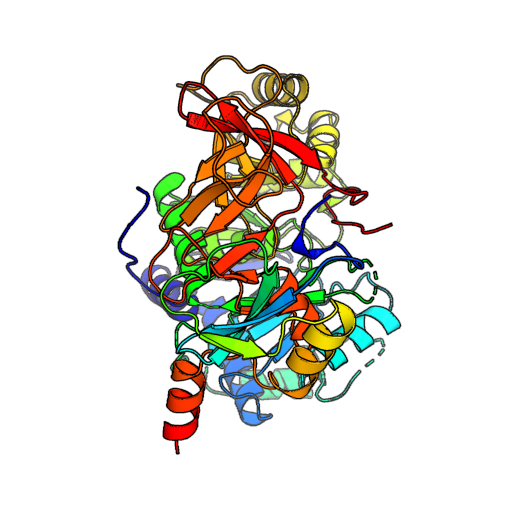C CA . ALA B 2 56 ? -39.926 -0.661 35.310 1.00 17.99 457 ALA B CA 1
ATOM 669 C C . ALA B 2 56 ? -38.902 -1.713 34.878 1.00 16.49 457 ALA B C 1
ATOM 670 O O . ALA B 2 56 ? -38.876 -2.849 35.416 1.00 17.97 457 ALA B O 1
ATOM 672 N N . LEU B 2 57 ? -38.043 -1.352 33.918 1.00 15.32 458 LEU B N 1
ATOM 673 C CA . LEU B 2 57 ? -37.052 -2.310 33.411 1.00 13.76 458 LEU B CA 1
ATOM 674 C C . LEU B 2 57 ? -36.033 -2.663 34.484 1.00 16.22 458 LEU B C 1
ATOM 675 O O . LEU B 2 57 ? -35.659 -3.846 34.647 1.00 15.02 458 LEU B O 1
ATOM 680 N N . VAL B 2 58 ? -35.528 -1.643 35.200 1.00 14.79 459 VAL B N 1
ATOM 681 C CA . VAL B 2 58 ? -34.536 -1.881 36.248 1.00 13.56 459 VAL B CA 1
ATOM 682 C C . VAL B 2 58 ? -35.147 -2.675 37.395 1.00 13.45 459 VAL B C 1
ATOM 683 O O . VAL B 2 58 ? -34.485 -3.535 37.984 1.00 14.76 459 VAL B O 1
ATOM 687 N N . ASP B 2 59 ? -36.383 -2.355 37.742 1.00 14.59 460 ASP B N 1
ATOM 688 C CA . ASP B 2 59 ? -37.015 -3.061 38.870 1.00 16.59 460 ASP B CA 1
ATOM 689 C C . ASP B 2 59 ? -37.285 -4.527 38.544 1.00 16.08 460 ASP B C 1
ATOM 690 O O . ASP B 2 59 ? -37.167 -5.389 39.438 1.00 16.75 460 ASP B O 1
ATOM 695 N N . ALA B 2 60 ? -37.718 -4.804 37.319 1.00 16.54 461 ALA B N 1
ATOM 696 C CA . ALA B 2 60 ? -37.940 -6.198 36.918 1.00 19.48 461 ALA B CA 1
ATOM 697 C C . ALA B 2 60 ? -36.644 -7.003 37.034 1.00 19.28 461 ALA B C 1
ATOM 698 O O . ALA B 2 60 ? -36.633 -8.136 37.560 1.00 16.77 461 ALA B O 1
ATOM 700 N N . ALA B 2 61 ? -35.531 -6.411 36.575 1.00 16.56 462 ALA B N 1
ATOM 701 C CA . ALA B 2 61 ? -34.262 -7.128 36.666 1.00 15.69 462 ALA B CA 1
ATOM 702 C C . ALA B 2 61 ? -33.814 -7.306 38.112 1.00 16.54 462 ALA B C 1
ATOM 703 O O . ALA B 2 61 ? -33.172 -8.320 38.442 1.00 17.85 462 ALA B O 1
ATOM 705 N N . ALA B 2 62 ? -34.110 -6.332 38.990 1.00 14.76 463 ALA B N 1
ATOM 706 C CA . ALA B 2 62 ? -33.640 -6.404 40.358 1.00 15.54 463 ALA B CA 1
ATOM 707 C C . ALA B 2 62 ? -34.305 -7.569 41.059 1.00 17.01 463 ALA B C 1
ATOM 708 O O . ALA B 2 62 ? -33.666 -8.203 41.893 1.00 19.51 463 ALA B O 1
ATOM 710 N N . HIS B 2 63 ? -35.549 -7.857 40.681 1.00 19.46 464 HIS B N 1
ATOM 711 C CA . HIS B 2 63 ? -36.254 -9.004 41.285 1.00 20.92 464 HIS B CA 1
ATOM 712 C C . HIS B 2 63 ? -35.705 -10.318 40.727 1.00 20.57 464 HIS B C 1
ATOM 713 O O . HIS B 2 63 ? -35.328 -11.231 41.481 1.00 23.40 464 HIS B O 1
ATOM 720 N N . THR B 2 64 ? -35.573 -10.393 39.405 1.00 15.94 465 THR B N 1
ATOM 721 C CA . THR B 2 64 ? -35.201 -11.636 38.745 1.00 18.45 465 THR B CA 1
ATOM 722 C C . THR B 2 64 ? -33.761 -12.021 39.029 1.00 21.36 465 THR B C 1
ATOM 723 O O . THR B 2 64 ? -33.464 -13.211 39.165 1.00 19.25 465 THR B O 1
ATOM 727 N N . HIS B 2 65 ? -32.854 -11.037 39.176 1.00 15.05 466 HIS B N 1
ATOM 728 C CA . HIS B 2 65 ? -31.425 -11.309 39.260 1.00 12.81 466 HIS B CA 1
ATOM 729 C C . HIS B 2 65 ? -30.821 -10.910 40.590 1.00 14.77 466 HIS B C 1
ATOM 730 O O . HIS B 2 65 ? -29.609 -10.727 40.692 1.00 14.22 466 HIS B O 1
ATOM 737 N N . ALA B 2 66 ? -31.660 -10.813 41.633 1.00 15.23 467 ALA B N 1
ATOM 738 C CA . ALA B 2 66 ? -31.268 -10.283 42.934 1.00 14.70 467 ALA B CA 1
ATOM 739 C C . ALA B 2 66 ? -29.920 -10.774 43.446 1.00 12.86 467 ALA B C 1
ATOM 740 O O . ALA B 2 66 ? -29.121 -9.994 43.963 1.00 13.60 467 ALA B O 1
ATOM 742 N N . ASP B 2 67 ? -29.665 -12.103 43.399 1.00 13.48 468 ASP B N 1
ATOM 743 C CA . ASP B 2 67 ? -28.445 -12.612 44.028 1.00 13.75 468 ASP B CA 1
ATOM 744 C C . ASP B 2 67 ? -27.256 -12.718 43.069 1.00 13.22 468 ASP B C 1
ATOM 745 O O . ASP B 2 67 ? -26.158 -13.092 43.516 1.00 14.67 468 ASP B O 1
ATOM 750 N N . ARG B 2 68 ? -27.429 -12.274 41.824 1.00 13.40 469 ARG B N 1
ATOM 751 C CA . ARG B 2 68 ? -26.290 -12.154 40.903 1.00 13.91 469 ARG B CA 1
ATOM 752 C C . ARG B 2 68 ? -25.478 -10.897 41.183 1.00 15.06 469 ARG B C 1
ATOM 753 O O . ARG B 2 68 ? -25.979 -9.905 41.695 1.00 14.34 469 ARG B O 1
ATOM 761 N N . VAL B 2 69 ? -24.200 -10.927 40.779 1.00 13.87 470 VAL B N 1
ATOM 762 C CA . VAL B 2 69 ? -23.383 -9.713 40.874 1.00 13.79 470 VAL B CA 1
ATOM 763 C C . VAL B 2 69 ? -23.869 -8.702 39.822 1.00 14.91 470 VAL B C 1
ATOM 764 O O . VAL B 2 69 ? -23.993 -9.022 38.629 1.00 17.31 470 VAL B O 1
ATOM 768 N N . ALA B 2 70 ? -24.118 -7.458 40.242 1.00 11.60 471 ALA B N 1
ATOM 769 C CA . ALA B 2 70 ? -24.500 -6.376 39.342 1.00 13.57 471 ALA B CA 1
ATOM 770 C C . ALA B 2 70 ? -23.304 -5.525 38.969 1.00 13.84 471 ALA B C 1
ATOM 771 O O . ALA B 2 70 ? -23.213 -5.017 37.837 1.00 14.73 471 ALA B O 1
ATOM 773 N N . LEU B 2 71 ? -22.403 -5.306 39.930 1.00 14.37 472 LEU B N 1
ATOM 774 C CA . LEU B 2 71 ? -21.323 -4.323 39.778 1.00 15.46 472 LEU B CA 1
ATOM 775 C C . LEU B 2 71 ? -20.019 -4.929 40.238 1.00 15.09 472 LEU B C 1
ATOM 776 O O . LEU B 2 71 ? -19.932 -5.460 41.353 1.00 15.04 472 LEU B O 1
ATOM 781 N N . ILE B 2 72 ? -18.990 -4.724 39.449 1.00 14.41 473 ILE B N 1
ATOM 782 C CA . ILE B 2 72 ? -17.600 -4.947 39.824 1.00 13.79 473 ILE B CA 1
ATOM 783 C C . ILE B 2 72 ? -16.966 -3.559 39.786 1.00 15.82 473 ILE B C 1
ATOM 784 O O . ILE B 2 72 ? -16.843 -2.958 38.706 1.00 16.24 473 ILE B O 1
ATOM 789 N N . ALA B 2 73 ? -16.659 -2.994 40.949 1.00 14.51 474 ALA B N 1
ATOM 790 C CA . ALA B 2 73 ? -16.220 -1.596 40.963 1.00 15.26 474 ALA B CA 1
ATOM 791 C C . ALA B 2 73 ? -15.484 -1.360 42.262 1.00 16.85 474 ALA B C 1
ATOM 792 O O . ALA B 2 73 ? -15.851 -1.930 43.288 1.00 17.11 474 ALA B O 1
ATOM 794 N N . ASP B 2 74 ? -14.451 -0.513 42.214 1.00 17.48 475 ASP B N 1
ATOM 795 C CA . ASP B 2 74 ? -13.806 -0.035 43.436 1.00 18.04 475 ASP B CA 1
ATOM 796 C C . ASP B 2 74 ? -13.130 -1.156 44.197 1.00 20.20 475 ASP B C 1
ATOM 797 O O . ASP B 2 74 ? -12.913 -1.056 45.422 1.00 17.91 475 ASP B O 1
ATOM 802 N N . GLY B 2 75 ? -12.834 -2.242 43.521 1.00 17.74 476 GLY B N 1
ATOM 803 C CA . GLY B 2 75 ? -12.195 -3.360 44.171 1.00 17.89 476 GLY B CA 1
ATOM 804 C C . GLY B 2 75 ? -13.168 -4.310 44.826 1.00 17.83 476 GLY B C 1
ATOM 805 O O . GLY B 2 75 ? -12.723 -5.249 45.491 1.00 20.48 476 GLY B O 1
ATOM 806 N N . ILE B 2 76 ? -14.479 -4.060 44.751 1.00 16.94 477 ILE B N 1
ATOM 807 C CA . ILE B 2 76 ? -15.442 -4.949 45.404 1.00 16.41 477 ILE B CA 1
ATOM 808 C C . ILE B 2 76 ? -16.508 -5.375 44.385 1.00 20.36 477 ILE B C 1
ATOM 809 O O . ILE B 2 76 ? -16.454 -5.013 43.208 1.00 16.47 477 ILE B O 1
ATOM 814 N N . ARG B 2 77 ? -17.453 -6.197 44.854 1.00 17.86 478 ARG B N 1
ATOM 815 C CA . ARG B 2 77 ? -18.515 -6.776 44.021 1.00 16.51 478 ARG B CA 1
ATOM 816 C C . ARG B 2 77 ? -19.805 -6.533 44.760 1.00 17.82 478 ARG B C 1
ATOM 817 O O . ARG B 2 77 ? -19.896 -6.755 45.999 1.00 20.90 478 ARG B O 1
ATOM 825 N N . LEU B 2 78 ? -20.823 -6.031 44.073 1.00 16.45 479 LEU B N 1
ATOM 826 C CA . LEU B 2 78 ? -22.114 -5.819 44.728 1.00 15.24 479 LEU B CA 1
ATOM 827 C C . LEU B 2 78 ? -23.174 -6.593 43.952 1.00 14.25 479 LEU B C 1
ATOM 828 O O . LEU B 2 78 ? -23.208 -6.517 42.718 1.00 13.01 479 LEU B O 1
ATOM 833 N N . THR B 2 79 ? -24.072 -7.289 44.657 1.00 13.35 480 THR B N 1
ATOM 834 C CA . THR B 2 79 ? -25.186 -7.947 43.957 1.00 11.21 480 THR B CA 1
ATOM 835 C C . THR B 2 79 ? -26.284 -6.959 43.573 1.00 11.58 480 THR B C 1
ATOM 836 O O . THR B 2 79 ? -26.336 -5.823 44.050 1.00 13.75 480 THR B O 1
ATOM 840 N N . TYR B 2 80 ? -27.169 -7.400 42.671 1.00 12.42 481 TYR B N 1
ATOM 841 C CA . TYR B 2 80 ? -28.385 -6.638 42.335 1.00 12.24 481 TYR B CA 1
ATOM 842 C C . TYR B 2 80 ? -29.140 -6.262 43.595 1.00 14.33 481 TYR B C 1
ATOM 843 O O . TYR B 2 80 ? -29.590 -5.115 43.759 1.00 15.46 481 TYR B O 1
ATOM 852 N N . ARG B 2 81 ? -29.290 -7.221 44.507 1.00 11.29 482 ARG B N 1
ATOM 853 C CA . ARG B 2 81 ? -30.016 -6.899 45.759 1.00 11.04 482 ARG B CA 1
ATOM 854 C C . ARG B 2 81 ? -29.364 -5.762 46.522 1.00 13.28 482 ARG B C 1
ATOM 855 O O . ARG B 2 81 ? -30.052 -4.833 46.977 1.00 15.30 482 ARG B O 1
ATOM 863 N N . GLU B 2 82 ? -28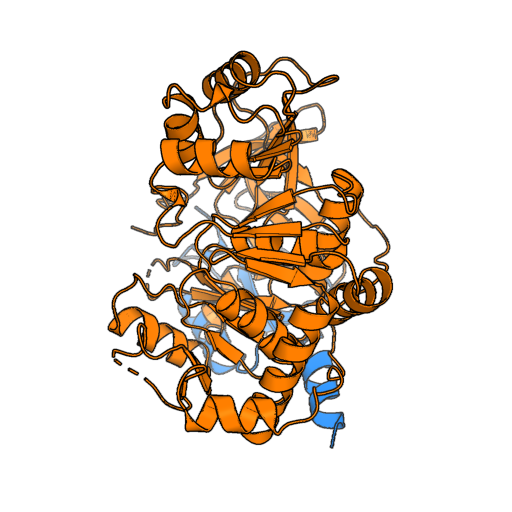.057 -5.812 46.693 1.00 12.46 483 GLU B N 1
ATOM 864 C CA . GLU B 2 82 ? -27.351 -4.773 47.442 1.00 13.65 483 GLU B CA 1
ATOM 865 C C . GLU B 2 82 ? -27.404 -3.418 46.741 1.00 14.35 483 GLU B C 1
ATOM 866 O O . GLU B 2 82 ? -27.665 -2.391 47.383 1.00 16.39 483 GLU B O 1
ATOM 872 N N . VAL B 2 83 ? -27.213 -3.406 45.413 1.00 13.25 484 VAL B N 1
ATOM 873 C CA . VAL B 2 83 ? -27.237 -2.133 44.689 1.00 13.32 484 VAL B CA 1
ATOM 874 C C . VAL B 2 83 ? -28.591 -1.473 44.796 1.00 16.23 484 VAL B C 1
ATOM 875 O O . VAL B 2 83 ? -28.704 -0.261 45.067 1.00 17.57 484 VAL B O 1
ATOM 879 N N . HIS B 2 84 ? -29.644 -2.265 44.657 1.00 13.52 485 HIS B N 1
ATOM 880 C CA . HIS B 2 84 ? -30.988 -1.730 44.734 1.00 12.83 485 HIS B CA 1
ATOM 881 C C . HIS B 2 84 ? -31.414 -1.391 46.147 1.00 14.17 485 HIS B C 1
ATOM 882 O O . HIS B 2 84 ? -32.152 -0.411 46.316 1.00 14.60 485 HIS B O 1
ATOM 889 N N . ASP B 2 85 ? -30.888 -2.072 47.157 1.00 13.92 486 ASP B N 1
ATOM 890 C CA . ASP B 2 85 ? -31.174 -1.609 48.522 1.00 15.06 486 ASP B CA 1
ATOM 891 C C . ASP B 2 85 ? -30.572 -0.221 48.746 1.00 15.12 486 ASP B C 1
ATOM 892 O O . ASP B 2 85 ? -31.236 0.678 49.305 1.00 16.35 486 ASP B O 1
ATOM 897 N N . ARG B 2 86 ? -29.336 -0.022 48.284 1.00 15.43 487 ARG B N 1
ATOM 898 C CA . ARG B 2 86 ? -28.694 1.268 48.510 1.00 15.17 487 ARG B CA 1
ATOM 899 C C . ARG B 2 86 ? -29.352 2.352 47.675 1.00 13.25 487 ARG B C 1
ATOM 900 O O . ARG B 2 86 ? -29.516 3.484 48.148 1.00 13.86 487 ARG B O 1
ATOM 908 N N . ALA B 2 87 ? -29.785 2.011 46.451 1.00 12.84 488 ALA B N 1
ATOM 909 C CA . ALA B 2 87 ? -30.473 3.023 45.656 1.00 12.58 488 ALA B CA 1
ATOM 910 C C . ALA B 2 87 ? -31.812 3.394 46.260 1.00 16.04 488 ALA B C 1
ATOM 911 O O . ALA B 2 87 ? -32.208 4.567 46.236 1.00 14.19 488 ALA B O 1
ATOM 913 N N . GLY B 2 88 ? -32.468 2.425 46.902 1.00 14.91 489 GLY B N 1
ATOM 914 C CA . GLY B 2 88 ? -33.731 2.716 47.567 1.00 15.11 489 GLY B CA 1
ATOM 915 C C . GLY B 2 88 ? -33.558 3.605 48.775 1.00 15.75 489 GLY B C 1
ATOM 916 O O . GLY B 2 88 ? -34.416 4.457 49.037 1.00 15.72 489 GLY B O 1
ATOM 917 N N . ARG B 2 89 ? -32.456 3.422 49.518 1.00 13.89 490 ARG B N 1
ATOM 918 C CA . ARG B 2 89 ? -32.225 4.335 50.652 1.00 15.59 490 ARG B CA 1
ATOM 919 C C . ARG B 2 89 ? -31.980 5.744 50.154 1.00 14.67 490 ARG B C 1
ATOM 920 O O . ARG B 2 89 ? -32.463 6.716 50.739 1.00 14.27 490 ARG B O 1
ATOM 928 N N . LEU B 2 90 ? -31.199 5.875 49.088 1.00 14.07 491 LEU B N 1
ATOM 929 C CA . LEU B 2 90 ? -30.943 7.211 48.560 1.00 13.61 491 LEU B CA 1
ATOM 930 C C . LEU B 2 90 ? -32.217 7.839 48.027 1.00 13.88 491 LEU B C 1
ATOM 931 O O . LEU B 2 90 ? -32.437 9.046 48.230 1.00 14.86 491 LEU B O 1
ATOM 936 N N . ALA B 2 91 ? -33.074 7.053 47.350 1.00 12.85 492 ALA B N 1
ATOM 937 C CA . ALA B 2 91 ? -34.360 7.590 46.904 1.00 12.51 492 ALA B CA 1
ATOM 938 C C . ALA B 2 91 ? -35.190 8.102 48.084 1.00 13.72 492 ALA B C 1
ATOM 939 O O . ALA B 2 91 ? -35.835 9.158 47.986 1.00 15.32 492 ALA B O 1
ATOM 941 N N . ALA B 2 92 ? -35.193 7.347 49.179 1.00 14.35 493 ALA B N 1
ATOM 942 C CA . ALA B 2 92 ? -35.936 7.773 50.383 1.00 16.45 493 ALA B CA 1
ATOM 943 C C . ALA B 2 92 ? -35.381 9.074 50.925 1.00 15.88 493 ALA B C 1
ATOM 944 O O . ALA B 2 92 ? -36.146 9.938 51.365 1.00 16.46 493 ALA B O 1
ATOM 946 N N . LEU B 2 93 ? -34.059 9.218 50.921 1.00 14.88 494 LEU B N 1
ATOM 947 C CA . LEU B 2 93 ? -33.473 10.466 51.406 1.00 17.97 494 LEU B CA 1
ATOM 948 C C . LEU B 2 93 ? -33.823 11.617 50.479 1.00 17.46 494 LEU B C 1
ATOM 949 O O . LEU B 2 93 ? -34.145 12.728 50.945 1.00 17.63 494 LEU B O 1
ATOM 954 N N . LEU B 2 94 ? -33.772 11.378 49.165 1.00 16.28 495 LEU B N 1
ATOM 955 C CA . LEU B 2 94 ? -34.115 12.431 48.228 1.00 13.49 495 LEU B CA 1
ATOM 956 C C . LEU B 2 94 ? -35.550 12.857 48.440 1.00 16.88 495 LEU B C 1
ATOM 957 O O . LEU B 2 94 ? -35.847 14.058 48.429 1.00 18.79 495 LEU B O 1
ATOM 962 N N . ALA B 2 95 ? -36.441 11.889 48.670 1.00 16.10 496 ALA B N 1
ATOM 963 C CA . ALA B 2 95 ? -37.851 12.209 48.820 1.00 20.27 496 ALA B CA 1
ATOM 964 C C . ALA B 2 95 ? -38.059 13.035 50.076 1.00 23.24 496 ALA B C 1
ATOM 965 O O . ALA B 2 95 ? -38.830 14.005 50.072 1.00 24.41 496 ALA B O 1
ATOM 967 N N . GLU B 2 96 ? -37.340 12.709 51.133 1.00 20.69 497 GLU B N 1
ATOM 968 C CA . GLU B 2 96 ? -37.509 13.486 52.388 1.00 23.53 497 GLU B CA 1
ATOM 969 C C . GLU B 2 96 ? -36.889 14.882 52.240 1.00 25.76 497 GLU B C 1
ATOM 970 O O . GLU B 2 96 ? -37.239 15.758 52.994 1.00 29.12 497 GLU B O 1
ATOM 976 N N . ARG B 2 97 ? -36.031 15.086 51.253 1.00 24.09 498 ARG B N 1
ATOM 977 C CA . ARG B 2 97 ? -35.470 16.428 51.005 1.00 24.51 498 ARG B CA 1
ATOM 978 C C . ARG B 2 97 ? -36.324 17.173 49.981 1.00 27.58 498 ARG B C 1
ATOM 979 O O . ARG B 2 97 ? -35.869 18.168 49.515 1.00 36.56 498 ARG B O 1
ATOM 987 N N . GLY B 2 98 ? -37.468 16.637 49.596 1.00 27.03 499 GLY B N 1
ATOM 988 C CA . GLY B 2 98 ? -38.369 17.346 48.682 1.00 27.45 499 GLY B CA 1
ATOM 989 C C . GLY B 2 98 ? -38.320 16.887 47.240 1.00 30.10 499 GLY B C 1
ATOM 990 O O . GLY B 2 98 ? -39.099 17.394 46.482 1.00 31.61 499 GLY B O 1
ATOM 991 N N . VAL B 2 99 ? -37.448 15.956 46.894 1.00 20.39 500 VAL B N 1
ATOM 992 C CA . VAL B 2 99 ? -37.428 15.510 45.470 1.00 19.02 500 VAL B CA 1
ATOM 993 C C . VAL B 2 99 ? -38.717 14.746 45.162 1.00 19.34 500 VAL B C 1
ATOM 994 O O . VAL B 2 99 ? -39.038 13.844 45.856 1.00 21.72 500 VAL B O 1
ATOM 998 N N . ALA B 2 100 ? -39.381 15.126 44.080 1.00 22.95 501 ALA B N 1
ATOM 999 C CA . ALA B 2 100 ? -40.661 14.576 43.682 1.00 21.67 501 ALA B CA 1
ATOM 1000 C C . ALA B 2 100 ? -40.662 14.246 42.202 1.00 21.32 501 ALA B C 1
ATOM 1001 O O . ALA B 2 100 ? -39.828 14.736 41.432 1.00 22.03 501 ALA B O 1
ATOM 1003 N N . PRO B 2 101 ? -41.578 13.392 41.778 1.00 25.78 502 PRO B N 1
ATOM 1004 C CA . PRO B 2 101 ? -41.633 13.033 40.364 1.00 28.01 502 PRO B CA 1
ATOM 1005 C C . PRO B 2 101 ? -41.719 14.260 39.476 1.00 25.64 502 PRO B C 1
ATOM 1006 O O . PRO B 2 101 ? -42.498 15.204 39.722 1.00 27.74 502 PRO B O 1
ATOM 1010 N N . GLY B 2 102 ? -40.898 14.273 38.435 1.00 25.03 503 GLY B N 1
ATOM 1011 C CA . GLY B 2 102 ? -40.851 15.419 37.608 1.00 21.94 503 GLY B CA 1
ATOM 1012 C C . GLY B 2 102 ? -39.692 16.349 37.880 1.00 25.11 503 GLY B C 1
ATOM 1013 O O . GLY B 2 102 ? -39.408 17.212 37.057 1.00 29.64 503 GLY B O 1
ATOM 1014 N N . ASP B 2 103 ? -39.032 16.210 39.021 1.00 19.59 504 ASP B N 1
ATOM 1015 C CA . ASP B 2 103 ? -37.887 17.063 39.342 1.00 16.94 504 ASP B CA 1
ATOM 1016 C C . ASP B 2 103 ? -36.636 16.595 38.576 1.00 18.76 504 ASP B C 1
ATOM 1017 O O . ASP B 2 103 ? -36.596 15.475 38.062 1.00 19.54 504 ASP B O 1
ATOM 1022 N N . VAL B 2 104 ? -35.613 17.449 38.554 1.00 18.07 505 VAL B N 1
ATOM 1023 C CA . VAL B 2 104 ? -34.298 17.117 37.988 1.00 17.12 505 VAL B CA 1
ATOM 1024 C C . VAL B 2 104 ? -33.291 17.172 39.133 1.00 20.19 505 VAL B C 1
ATOM 1025 O O . VAL B 2 104 ? -33.294 18.126 39.946 1.00 19.43 505 VAL B O 1
ATOM 1029 N N . VAL B 2 105 ? -32.482 16.123 39.258 1.00 15.86 506 VAL B N 1
ATOM 1030 C CA . VAL B 2 105 ? -31.472 16.036 40.313 1.00 14.53 506 VAL B CA 1
ATOM 1031 C C . VAL B 2 105 ? -30.114 15.956 39.618 1.00 15.27 506 VAL B C 1
ATOM 1032 O O . VAL B 2 105 ? -29.894 15.048 38.810 1.00 14.20 506 VAL B O 1
ATOM 1036 N N . ALA B 2 106 ? -29.198 16.874 39.933 1.00 15.16 507 ALA B N 1
ATOM 1037 C CA . ALA B 2 106 ? -27.854 16.786 39.374 1.00 15.40 507 ALA B CA 1
ATOM 1038 C C . ALA B 2 106 ? -27.024 15.776 40.173 1.00 15.74 507 ALA B C 1
ATOM 1039 O O . ALA B 2 106 ? -27.223 15.600 41.383 1.00 17.04 507 ALA B O 1
ATOM 1041 N N . VAL B 2 107 ? -26.118 15.085 39.476 1.00 14.68 508 VAL B N 1
ATOM 1042 C CA . VAL B 2 107 ? -25.263 14.073 40.089 1.00 14.95 508 VAL B CA 1
ATOM 1043 C C . VAL B 2 107 ? -23.831 14.419 39.728 1.00 15.75 508 VAL B C 1
ATOM 1044 O O . VAL B 2 107 ? -23.489 14.441 38.530 1.00 16.92 508 VAL B O 1
ATOM 1048 N N . ALA B 2 108 ? -22.970 14.590 40.759 1.00 16.07 509 ALA B N 1
ATOM 1049 C CA . ALA B 2 108 ? -21.556 14.949 40.545 1.00 17.44 509 ALA B CA 1
ATOM 1050 C C . ALA B 2 108 ? -20.713 13.972 41.350 1.00 17.97 509 ALA B C 1
ATOM 1051 O O . ALA B 2 108 ? -20.250 14.295 42.431 1.00 17.84 509 ALA B O 1
ATOM 1053 N N . LEU B 2 109 ? -20.476 12.792 40.783 1.00 15.75 510 LEU B N 1
ATOM 1054 C CA . LEU B 2 109 ? -19.705 11.744 41.452 1.00 15.64 510 LEU B CA 1
ATOM 1055 C C . LEU B 2 109 ? -18.696 11.168 40.479 1.00 18.91 510 LEU B C 1
ATOM 1056 O O . LEU B 2 109 ? -19.008 10.990 39.300 1.00 20.19 510 LEU B O 1
ATOM 1061 N N . PRO B 2 110 ? -17.494 10.844 40.929 1.00 18.02 511 PRO B N 1
ATOM 1062 C CA . PRO B 2 110 ? -16.572 10.117 40.058 1.00 16.28 511 PRO B CA 1
ATOM 1063 C C . PRO B 2 110 ? -17.114 8.736 39.741 1.00 18.40 511 PRO B C 1
ATOM 1064 O O . PRO B 2 110 ? -17.885 8.144 40.488 1.00 17.95 511 PRO B O 1
ATOM 1068 N N . ARG B 2 111 ? -16.628 8.185 38.649 1.00 18.62 512 ARG B N 1
ATOM 1069 C CA . ARG B 2 111 ? -17.026 6.844 38.274 1.00 18.80 512 ARG B CA 1
ATOM 1070 C C . ARG B 2 111 ? -16.677 5.858 39.399 1.00 18.59 512 ARG B C 1
ATOM 1071 O O . ARG B 2 111 ? -15.535 5.803 39.898 1.00 20.24 512 ARG B O 1
ATOM 1079 N N . SER B 2 112 ? -17.691 5.134 39.886 1.00 17.19 513 SER B N 1
ATOM 1080 C CA . SER B 2 112 ? -17.606 4.392 41.139 1.00 16.12 513 SER B CA 1
ATOM 1081 C C . SER B 2 112 ? -18.925 3.633 41.338 1.00 16.01 513 SER B C 1
ATOM 1082 O O . SER B 2 112 ? -19.902 3.911 40.644 1.00 18.90 513 SER B O 1
ATOM 1085 N N . ALA B 2 113 ? -18.982 2.773 42.363 1.00 17.14 514 ALA B N 1
ATOM 1086 C CA . ALA B 2 113 ? -20.283 2.174 42.710 1.00 16.27 514 ALA B CA 1
ATOM 1087 C C . ALA B 2 113 ? -21.270 3.246 43.161 1.00 16.95 514 ALA B C 1
ATOM 1088 O O . ALA B 2 113 ? -22.471 3.180 42.852 1.00 16.41 514 ALA B O 1
ATOM 1090 N N . ASP B 2 114 ? -20.773 4.262 43.882 1.00 15.93 515 ASP B N 1
ATOM 1091 C CA . ASP B 2 114 ? -21.690 5.282 44.389 1.00 16.73 515 ASP B CA 1
ATOM 1092 C C . ASP B 2 114 ? -22.355 6.037 43.238 1.00 16.45 515 ASP B C 1
ATOM 1093 O O . ASP B 2 114 ? -23.522 6.433 43.365 1.00 16.30 515 ASP B O 1
ATOM 1098 N N . LEU B 2 115 ? -21.638 6.248 42.127 1.00 14.96 516 LEU B N 1
ATOM 1099 C CA . LEU B 2 115 ? -22.260 6.898 40.964 1.00 14.60 516 LEU B CA 1
ATOM 1100 C C . LEU B 2 115 ? -23.442 6.066 40.458 1.00 16.55 516 LEU B C 1
ATOM 1101 O O . LEU B 2 115 ? -24.531 6.604 40.186 1.00 14.95 516 LEU B O 1
ATOM 1106 N N . VAL B 2 116 ? -23.233 4.753 40.264 1.00 15.61 517 VAL B N 1
ATOM 1107 C CA . VAL B 2 116 ? -24.320 3.880 39.795 1.00 16.11 517 VAL B CA 1
ATOM 1108 C C . VAL B 2 116 ? -25.522 3.944 40.723 1.00 14.79 517 VAL B C 1
ATOM 1109 O O . VAL B 2 116 ? -26.683 4.119 40.280 1.00 14.48 517 VAL B O 1
ATOM 1113 N N . ILE B 2 117 ? -25.271 3.781 42.030 1.00 14.52 518 ILE B N 1
ATOM 1114 C CA . ILE B 2 117 ? -26.340 3.846 43.024 1.00 13.62 518 ILE B CA 1
ATOM 1115 C C . ILE B 2 117 ? -27.056 5.184 42.940 1.00 14.14 518 ILE B C 1
ATOM 1116 O O . ILE B 2 117 ? -28.285 5.254 43.084 1.00 14.53 518 ILE B O 1
ATOM 1121 N N . ALA B 2 118 ? -26.298 6.283 42.773 1.00 12.62 519 ALA B N 1
ATOM 1122 C CA . ALA B 2 118 ? -26.949 7.602 42.703 1.00 14.65 519 ALA B CA 1
ATOM 1123 C C . ALA B 2 118 ? -27.890 7.707 41.522 1.00 13.98 519 ALA B C 1
ATOM 1124 O O . ALA B 2 118 ? -29.005 8.241 41.637 1.00 14.81 519 ALA B O 1
ATOM 1126 N N . LEU B 2 119 ? -27.443 7.275 40.334 1.00 13.66 520 LEU B N 1
ATOM 1127 C CA . LEU B 2 119 ? -28.341 7.390 39.183 1.00 13.53 520 LEU B CA 1
ATOM 1128 C C . LEU B 2 119 ? -29.612 6.581 39.409 1.00 12.69 520 LEU B C 1
ATOM 1129 O O . LEU B 2 119 ? -30.737 7.034 39.118 1.00 14.24 520 LEU B O 1
ATOM 1134 N N . LEU B 2 120 ? -29.444 5.348 39.901 1.00 12.90 521 LEU B N 1
ATOM 1135 C CA . LEU B 2 120 ? -30.613 4.520 40.181 1.00 13.16 521 LEU B CA 1
ATOM 1136 C C . LEU B 2 120 ? -31.519 5.138 41.241 1.00 13.04 521 LEU B C 1
ATOM 1137 O O . LEU B 2 120 ? -32.751 5.043 41.136 1.00 15.27 521 LEU B O 1
ATOM 1142 N N . GLY B 2 121 ? -30.925 5.720 42.289 1.00 13.20 522 GLY B N 1
ATOM 1143 C CA . GLY B 2 121 ? -31.710 6.353 43.340 1.00 13.16 522 GLY B CA 1
ATOM 1144 C C . GLY B 2 121 ? -32.523 7.525 42.843 1.00 13.53 522 GLY B C 1
ATOM 1145 O O . GLY B 2 121 ? -33.679 7.704 43.247 1.00 14.86 522 GLY B O 1
ATOM 1146 N N . VAL B 2 122 ? -31.911 8.373 41.992 1.00 12.48 523 VAL B N 1
ATOM 1147 C CA . VAL B 2 122 ? -32.647 9.493 41.382 1.00 11.66 523 VAL B CA 1
ATOM 1148 C C . VAL B 2 122 ? -33.833 8.974 40.593 1.00 14.43 523 VAL B C 1
ATOM 1149 O O . VAL B 2 122 ? -34.957 9.477 40.715 1.00 14.74 523 VAL B O 1
ATOM 1153 N N . LEU B 2 123 ? -33.602 7.978 39.707 1.00 13.08 524 LEU B N 1
ATOM 1154 C CA . LEU B 2 123 ? -34.726 7.466 38.934 1.00 13.54 524 LEU B CA 1
ATOM 1155 C C . LEU B 2 123 ? -35.806 6.872 39.824 1.00 14.49 524 LEU B C 1
ATOM 1156 O O . LEU B 2 123 ? -36.999 7.038 39.541 1.00 17.13 524 LEU B O 1
ATOM 1161 N N . ARG B 2 124 ? -35.377 6.155 40.868 1.00 13.39 525 ARG B N 1
ATOM 1162 C CA . ARG B 2 124 ? -36.312 5.502 41.823 1.00 15.39 525 ARG B CA 1
ATOM 1163 C C . ARG B 2 124 ? -37.239 6.564 42.423 1.00 17.26 525 ARG B C 1
ATOM 1164 O O . ARG B 2 124 ? -38.453 6.297 42.528 1.00 18.64 525 ARG B O 1
ATOM 1172 N N . ALA B 2 125 ? -36.680 7.719 42.796 1.00 14.34 526 ALA B N 1
ATOM 1173 C CA . ALA B 2 125 ? -37.473 8.796 43.374 1.00 16.22 526 ALA B CA 1
ATOM 1174 C C . ALA B 2 125 ? -38.400 9.464 42.375 1.00 18.32 526 ALA B C 1
ATOM 1175 O O . ALA B 2 125 ? -39.071 10.440 42.758 1.00 19.20 526 ALA B O 1
ATOM 1177 N N . GLY B 2 126 ? -38.431 9.016 41.107 1.00 15.48 527 GLY B N 1
ATOM 1178 C CA . GLY B 2 126 ? -39.282 9.646 40.118 1.00 17.52 527 GLY B CA 1
ATOM 1179 C C . GLY B 2 126 ? -38.683 10.840 39.434 1.00 16.93 527 GLY B C 1
ATOM 1180 O O . GLY B 2 126 ? -39.377 11.483 38.629 1.00 20.71 527 GLY B O 1
ATOM 1181 N N . ALA B 2 127 ? -37.393 11.093 39.632 1.00 15.47 528 ALA B N 1
ATOM 1182 C CA . ALA B 2 127 ? -36.728 12.271 39.095 1.00 15.54 528 ALA B CA 1
ATOM 1183 C C . ALA B 2 127 ? -35.840 11.907 37.908 1.00 12.76 528 ALA B C 1
ATOM 1184 O O . ALA B 2 127 ? -35.661 10.720 37.596 1.00 14.93 528 ALA B O 1
ATOM 1186 N N . ALA B 2 128 ? -35.471 12.935 37.162 1.00 14.08 529 ALA B N 1
ATOM 1187 C CA . ALA B 2 128 ? -34.542 12.786 36.034 1.00 11.30 529 ALA B CA 1
ATOM 1188 C C . ALA B 2 128 ? -33.143 13.135 36.531 1.00 14.01 529 ALA B C 1
ATOM 1189 O O . ALA B 2 128 ? -32.995 14.076 37.322 1.00 16.18 529 ALA B O 1
ATOM 1191 N N . TYR B 2 129 ? -32.088 12.450 36.042 1.00 12.13 530 TYR B N 1
ATOM 1192 C CA . TYR B 2 129 ? -30.758 12.863 36.490 1.00 12.55 530 TYR B CA 1
ATOM 1193 C C . TYR B 2 129 ? -30.067 13.758 35.470 1.00 13.29 530 TYR B C 1
ATOM 1194 O O . TYR B 2 129 ? -30.253 13.632 34.256 1.00 12.98 530 TYR B O 1
ATOM 1203 N N . LEU B 2 130 ? -29.255 14.676 35.994 1.00 12.67 531 LEU B N 1
ATOM 1204 C CA . LEU B 2 130 ? -28.428 15.580 35.181 1.00 13.04 531 LEU B CA 1
ATOM 1205 C C . LEU B 2 130 ? -26.997 15.257 35.541 1.00 16.09 531 LEU B C 1
ATOM 1206 O O . LEU B 2 130 ? -26.532 15.593 36.650 1.00 14.90 531 LEU B O 1
ATOM 1211 N N . PRO B 2 131 ? -26.257 14.595 34.676 1.00 14.16 532 PRO B N 1
ATOM 1212 C CA . PRO B 2 131 ? -24.894 14.198 35.045 1.00 17.45 532 PRO B CA 1
ATOM 1213 C C . PRO B 2 131 ? -23.962 15.385 34.937 1.00 20.13 532 PRO B C 1
ATOM 1214 O O . PRO B 2 131 ? -23.932 16.094 33.915 1.00 22.85 532 PRO B O 1
ATOM 1218 N N . LEU B 2 132 ? -23.151 15.574 35.965 1.00 17.57 533 LEU B N 1
ATOM 1219 C CA . LEU B 2 132 ? -22.105 16.596 35.957 1.00 22.59 533 LEU B CA 1
ATOM 1220 C C . LEU B 2 132 ? -20.758 15.877 35.966 1.00 22.77 533 LEU B C 1
ATOM 1221 O O . LEU B 2 132 ? -20.456 15.096 36.888 1.00 22.98 533 LEU B O 1
ATOM 1226 N N . ASP B 2 133 ? -19.950 16.127 34.935 1.00 23.86 534 ASP B N 1
ATOM 1227 C CA . ASP B 2 133 ? -18.623 15.525 34.879 1.00 31.25 534 ASP B CA 1
ATOM 1228 C C . ASP B 2 133 ? -17.703 16.315 35.802 1.00 32.53 534 ASP B C 1
ATOM 1229 O O . ASP B 2 133 ? -17.500 17.515 35.591 1.00 35.10 534 ASP B O 1
ATOM 1234 N N . VAL B 2 134 ? -17.193 15.665 36.856 1.00 34.67 535 VAL B N 1
ATOM 1235 C CA . VAL B 2 134 ? -16.434 16.409 37.867 1.00 40.46 535 VAL B CA 1
ATOM 1236 C C . VAL B 2 134 ? -15.119 16.972 37.325 1.00 46.26 535 VAL B C 1
ATOM 1237 O O . VAL B 2 134 ? -14.443 17.726 38.020 1.00 45.88 535 VAL B O 1
ATOM 1241 N N . ASP B 2 135 ? -14.770 16.669 36.077 1.00 46.34 536 ASP B N 1
ATOM 1242 C CA . ASP B 2 135 ? -13.603 17.270 35.434 1.00 48.67 536 ASP B CA 1
ATOM 1243 C C . ASP B 2 135 ? -13.876 18.688 34.937 1.00 51.72 536 ASP B C 1
ATOM 1244 O O . ASP B 2 135 ? -12.950 19.513 34.904 1.00 51.35 536 ASP B O 1
ATOM 1249 N N . HIS B 2 136 ? -15.121 18.998 34.548 1.00 46.63 537 HIS B N 1
ATOM 1250 C CA . HIS B 2 136 ? -15.427 20.317 33.983 1.00 47.60 537 HIS B CA 1
ATOM 1251 C C . HIS B 2 136 ? -15.228 21.420 35.013 1.00 46.76 537 HIS B C 1
ATOM 1252 O O . HIS B 2 136 ? -15.286 21.177 36.219 1.00 43.69 537 HIS B O 1
ATOM 1259 N N . PRO B 2 137 ? -15.010 22.653 34.553 1.00 51.34 538 PRO B N 1
ATOM 1260 C CA . PRO B 2 137 ? -14.789 23.754 35.500 1.00 49.02 538 PRO B CA 1
ATOM 1261 C C . PRO B 2 137 ? -16.060 24.109 36.243 1.00 45.49 538 PRO B C 1
ATOM 1262 O O . PRO B 2 137 ? -17.173 23.960 35.713 1.00 40.73 538 PRO B O 1
ATOM 1266 N N . PRO B 2 138 ? -15.943 24.645 37.467 1.00 45.01 539 PRO B N 1
ATOM 1267 C CA . PRO B 2 138 ? -17.136 24.913 38.294 1.00 48.10 539 PRO B CA 1
ATOM 1268 C C . PRO B 2 138 ? -18.177 25.814 37.656 1.00 42.28 539 PRO B C 1
ATOM 1269 O O . PRO B 2 138 ? -19.378 25.577 37.839 1.00 40.22 539 PRO B O 1
ATOM 1273 N N . ALA B 2 139 ? -17.763 26.864 36.949 1.00 40.33 540 ALA B N 1
ATOM 1274 C CA . ALA B 2 139 ? -18.742 27.783 36.377 1.00 41.38 540 ALA B CA 1
ATOM 1275 C C . ALA B 2 139 ? -19.645 27.067 35.381 1.00 38.67 540 ALA B C 1
ATOM 1276 O O . ALA B 2 139 ? -20.845 27.374 35.278 1.00 34.08 540 ALA B O 1
ATOM 1278 N N . ARG B 2 140 ? -19.079 26.121 34.624 1.00 36.67 541 ARG B N 1
ATOM 1279 C CA . ARG B 2 140 ? -19.878 25.402 33.638 1.00 37.65 541 ARG B CA 1
ATOM 1280 C C . ARG B 2 140 ? -20.933 24.541 34.322 1.00 31.78 541 ARG B C 1
ATOM 1281 O O . ARG B 2 140 ? -22.125 24.611 33.984 1.00 33.94 541 ARG B O 1
ATOM 1289 N N . LEU B 2 141 ? -20.507 23.742 35.309 1.00 34.69 542 LEU B N 1
ATOM 1290 C CA . LEU B 2 141 ? -21.440 22.939 36.103 1.00 32.08 542 LEU B CA 1
ATOM 1291 C C . LEU B 2 141 ? -22.535 23.791 36.746 1.00 30.22 542 LEU B C 1
ATOM 1292 O O . LEU B 2 141 ? -23.724 23.420 36.717 1.00 28.50 542 LEU B O 1
ATOM 1297 N N . ALA B 2 142 ? -22.174 24.934 37.339 1.00 30.73 543 ALA B N 1
ATOM 1298 C CA . ALA B 2 142 ? -23.202 25.788 37.945 1.00 34.03 543 ALA B CA 1
ATOM 1299 C C . ALA B 2 142 ? -24.208 26.292 36.909 1.00 30.30 543 ALA B C 1
ATOM 1300 O O . ALA B 2 142 ? -25.420 26.369 37.176 1.00 30.54 543 ALA B O 1
ATOM 1302 N N . ALA B 2 143 ? -23.735 26.655 35.719 1.00 34.50 544 ALA B N 1
ATOM 1303 C CA . ALA B 2 143 ? -24.696 27.124 34.722 1.00 33.66 544 ALA B CA 1
ATOM 1304 C C . ALA B 2 143 ? -25.639 25.996 34.293 1.00 28.37 544 ALA B C 1
ATOM 1305 O O . ALA B 2 143 ? -26.822 26.248 34.023 1.00 25.70 544 ALA B O 1
ATOM 1307 N N . MET B 2 144 ? -25.131 24.745 34.202 1.00 30.86 545 MET B N 1
ATOM 1308 C CA . MET B 2 144 ? -26.026 23.642 33.811 1.00 24.07 545 MET B CA 1
ATOM 1309 C C . MET B 2 144 ? -27.098 23.409 34.868 1.00 24.66 545 MET B C 1
ATOM 1310 O O . MET B 2 144 ? -28.286 23.204 34.547 1.00 22.61 545 MET B O 1
ATOM 1315 N N . VAL B 2 145 ? -26.700 23.434 36.139 1.00 26.05 546 VAL B N 1
ATOM 1316 C CA . VAL B 2 145 ? -27.677 23.228 37.207 1.00 24.09 546 VAL B CA 1
ATOM 1317 C C . VAL B 2 145 ? -28.755 24.309 37.169 1.00 23.92 546 VAL B C 1
ATOM 1318 O O . VAL B 2 145 ? -29.953 24.032 37.339 1.00 23.04 546 VAL B O 1
ATOM 1322 N N . GLU B 2 146 ? -28.351 25.562 36.932 1.00 29.80 547 GLU B N 1
ATOM 1323 C CA . GLU B 2 146 ? -29.338 26.642 36.832 1.00 25.73 547 GLU B CA 1
ATOM 1324 C C . GLU B 2 146 ? -30.300 26.448 35.660 1.00 27.81 547 GLU B C 1
ATOM 1325 O O . GLU B 2 146 ? -31.526 26.576 35.812 1.00 28.66 547 GLU B O 1
ATOM 1331 N N . ARG B 2 147 ? -29.761 26.160 34.466 1.00 28.24 548 ARG B N 1
ATOM 1332 C CA . ARG B 2 147 ? -30.638 26.090 33.296 1.00 28.38 548 ARG B CA 1
ATOM 1333 C C . ARG B 2 147 ? -31.626 24.930 33.401 1.00 30.25 548 ARG B C 1
ATOM 1334 O O . ARG B 2 147 ? -32.801 25.045 32.987 1.00 25.38 548 ARG B O 1
ATOM 1342 N N . ALA B 2 148 ? -31.183 23.818 33.985 1.00 23.78 549 ALA B N 1
ATOM 1343 C CA . ALA B 2 148 ? -32.055 22.650 34.134 1.00 24.68 549 ALA B CA 1
ATOM 1344 C C . ALA B 2 148 ? -32.975 22.731 35.336 1.00 25.40 549 ALA B C 1
ATOM 1345 O O . ALA B 2 148 ? -33.849 21.864 35.491 1.00 22.70 549 ALA B O 1
ATOM 1347 N N . ARG B 2 149 ? -32.803 23.761 36.172 1.00 27.45 550 ARG B N 1
ATOM 1348 C CA . ARG B 2 149 ? -33.581 23.945 37.393 1.00 23.50 550 ARG B CA 1
ATOM 1349 C C . ARG B 2 149 ? -33.460 22.729 38.298 1.00 26.47 550 ARG B C 1
ATOM 1350 O O . ARG B 2 149 ? -34.441 22.285 38.894 1.00 29.27 550 ARG B O 1
ATOM 1358 N N . ALA B 2 150 ? -32.252 22.181 38.373 1.00 24.13 551 ALA B N 1
ATOM 1359 C CA . ALA B 2 150 ? -31.953 21.103 39.314 1.00 20.85 551 ALA B CA 1
ATOM 1360 C C . ALA B 2 150 ? -31.873 21.696 40.725 1.00 24.48 551 ALA B C 1
ATOM 1361 O O . ALA B 2 150 ? -30.934 22.427 41.028 1.00 29.95 551 ALA B O 1
ATOM 1363 N N . GLY B 2 151 ? -32.796 21.338 41.585 1.00 25.06 552 GLY B N 1
ATOM 1364 C CA . GLY B 2 151 ? -32.825 21.830 42.964 1.00 26.88 552 GLY B CA 1
ATOM 1365 C C . GLY B 2 151 ? -32.004 21.055 43.987 1.00 28.85 552 GLY B C 1
ATOM 1366 O O . GLY B 2 151 ? -31.847 21.475 45.130 1.00 26.09 552 GLY B O 1
ATOM 1367 N N . THR B 2 152 ? -31.442 19.928 43.592 1.00 23.21 553 THR B N 1
ATOM 1368 C CA . THR B 2 152 ? -30.649 19.038 44.429 1.00 21.93 553 THR B CA 1
ATOM 1369 C C . THR B 2 152 ? -29.427 18.587 43.646 1.00 20.68 553 THR B C 1
ATOM 1370 O O . THR B 2 152 ? -29.514 18.414 42.431 1.00 19.38 553 THR B O 1
ATOM 1374 N N . VAL B 2 153 ? -28.275 18.502 44.302 1.00 19.28 554 VAL B N 1
ATOM 1375 C CA . VAL B 2 153 ? -27.042 17.997 43.693 1.00 18.57 554 VAL B CA 1
ATOM 1376 C C . VAL B 2 153 ? -26.522 16.881 44.580 1.00 21.38 554 VAL B C 1
ATOM 1377 O O . VAL B 2 153 ? -26.305 17.099 45.775 1.00 22.03 554 VAL B O 1
ATOM 1381 N N . VAL B 2 154 ? -26.361 15.687 44.029 1.00 15.91 555 VAL B N 1
ATOM 1382 C CA . VAL B 2 154 ? -25.832 14.535 44.777 1.00 14.29 555 VAL B CA 1
ATOM 1383 C C . VAL B 2 154 ? -24.335 14.469 44.500 1.00 18.22 555 VAL B C 1
ATOM 1384 O O . VAL B 2 154 ? -23.907 14.349 43.346 1.00 17.48 555 VAL B O 1
ATOM 1388 N N . THR B 2 155 ? -23.517 14.487 45.548 1.00 18.40 556 THR B N 1
ATOM 1389 C CA . THR B 2 155 ? -22.067 14.480 45.329 1.00 16.66 556 THR B CA 1
ATOM 1390 C C . THR B 2 155 ? -21.388 13.800 46.525 1.00 16.63 556 THR B C 1
ATOM 1391 O O . THR B 2 155 ? -22.033 13.105 47.310 1.00 17.72 556 THR B O 1
ATOM 1395 N N . CYS B 2 156 ? -20.053 13.867 46.574 1.00 20.56 557 CYS B N 1
ATOM 1396 C CA . CYS B 2 156 ? -19.311 13.260 47.673 1.00 23.38 557 CYS B CA 1
ATOM 1397 C C . CYS B 2 156 ? -18.230 14.242 48.095 1.00 27.17 557 CYS B C 1
ATOM 1398 O O . CYS B 2 156 ? -18.023 15.261 47.457 1.00 24.71 557 CYS B O 1
ATOM 1401 N N . GLN B 2 157 ? -17.592 13.974 49.244 1.00 29.26 558 GLN B N 1
ATOM 1402 C CA . GLN B 2 157 ? -16.672 14.975 49.806 1.00 32.11 558 GLN B CA 1
ATOM 1403 C C . GLN B 2 157 ? -15.528 15.296 48.853 1.00 34.22 558 GLN B C 1
ATOM 1404 O O . GLN B 2 157 ? -15.183 16.468 48.651 1.00 37.91 558 GLN B O 1
ATOM 1410 N N . GLY B 2 158 ? -14.903 14.275 48.288 1.00 32.31 559 GLY B N 1
ATOM 1411 C CA . GLY B 2 158 ? -13.833 14.541 47.330 1.00 42.66 559 GLY B CA 1
ATOM 1412 C C . GLY B 2 158 ? -14.218 15.535 46.242 1.00 43.33 559 GLY B C 1
ATOM 1413 O O . GLY B 2 158 ? -13.433 16.412 45.878 1.00 45.05 559 GLY B O 1
ATOM 1414 N N . ALA B 2 159 ? -15.417 15.343 45.678 1.00 37.60 560 ALA B N 1
ATOM 1415 C CA . ALA B 2 159 ? -15.892 16.156 44.532 1.00 42.95 560 ALA B CA 1
ATOM 1416 C C . ALA B 2 159 ? -16.855 17.270 44.962 1.00 51.28 560 ALA B C 1
ATOM 1417 O O . ALA B 2 159 ? -17.745 17.613 44.158 1.00 48.33 560 ALA B O 1
ATOM 1419 N N . LEU B 2 160 ? -16.674 17.805 46.173 1.00 45.85 561 LEU B N 1
ATOM 1420 C CA . LEU B 2 160 ? -17.547 18.892 46.694 1.00 52.28 561 LEU B CA 1
ATOM 1421 C C . LEU B 2 160 ? -17.057 20.239 46.148 1.00 61.70 561 LEU B C 1
ATOM 1422 O O . LEU B 2 160 ? -17.849 20.928 45.476 1.00 60.73 561 LEU B O 1
ATOM 1427 N N . PRO B 2 161 ? -15.792 20.641 46.407 1.00 64.28 562 PRO B N 1
ATOM 1428 C CA . PRO B 2 161 ? -15.259 21.918 45.916 1.00 70.62 562 PRO B CA 1
ATOM 1429 C C . PRO B 2 161 ? -15.206 21.985 44.382 1.00 75.17 562 PRO B C 1
ATOM 1430 O O . PRO B 2 161 ? -15.368 23.065 43.842 1.00 78.30 562 PRO B O 1
ATOM 1434 N N . LEU B 2 167 ? -23.629 24.871 45.559 1.00 72.10 568 LEU B N 1
ATOM 1435 C CA . LEU B 2 167 ? -24.919 24.871 44.817 1.00 62.23 568 LEU B CA 1
ATOM 1436 C C . LEU B 2 167 ? -26.055 24.510 45.781 1.00 58.75 568 LEU B C 1
ATOM 1437 O O . LEU B 2 167 ? -25.805 23.735 46.724 1.00 55.72 568 LEU B O 1
ATOM 1442 N N . PRO B 2 168 ? -27.286 25.034 45.585 1.00 51.52 569 PRO B N 1
ATOM 1443 C CA . PRO B 2 168 ? -28.414 24.726 46.474 1.00 53.77 569 PRO B CA 1
ATOM 1444 C C . PRO B 2 168 ? -28.720 23.230 46.492 1.00 42.48 569 PRO B C 1
ATOM 1445 O O . PRO B 2 168 ? -28.518 22.517 45.510 1.00 40.61 569 PRO B O 1
ATOM 1449 N N . GLY B 2 169 ? -29.180 22.754 47.641 1.00 38.31 570 GLY B N 1
ATOM 1450 C CA . GLY B 2 169 ? -29.609 21.373 47.799 1.00 33.45 570 GLY B CA 1
ATOM 1451 C C . GLY B 2 169 ? -28.548 20.297 47.645 1.00 31.46 570 GLY B C 1
ATOM 1452 O O . GLY B 2 169 ? -28.823 19.255 47.028 1.00 30.72 570 GLY B O 1
ATOM 1453 N N . THR B 2 170 ? -27.369 20.477 48.240 1.00 32.11 571 THR B N 1
ATOM 1454 C CA . THR B 2 170 ? -26.307 19.488 48.100 1.00 26.44 571 THR B CA 1
ATOM 1455 C C . THR B 2 170 ? -26.473 18.331 49.087 1.00 28.87 571 THR B C 1
ATOM 1456 O O . THR B 2 170 ? -26.647 18.537 50.288 1.00 29.58 571 THR B O 1
ATOM 1460 N N . VAL B 2 171 ? -26.465 17.103 48.566 1.00 21.48 572 VAL B N 1
ATOM 1461 C CA . VAL B 2 171 ? -26.516 15.867 49.333 1.00 21.54 572 VAL B CA 1
ATOM 1462 C C . VAL B 2 171 ? -25.133 15.248 49.193 1.00 22.42 572 VAL B C 1
ATOM 1463 O O . VAL B 2 171 ? -24.717 14.933 48.069 1.00 20.87 572 VAL B O 1
ATOM 1467 N N . VAL B 2 172 ? -24.414 15.068 50.293 1.00 19.00 573 VAL B N 1
ATOM 1468 C CA . VAL B 2 172 ? -23.033 14.578 50.248 1.00 17.93 573 VAL B CA 1
ATOM 1469 C C . VAL B 2 172 ? -23.051 13.149 50.782 1.00 18.53 573 VAL B C 1
ATOM 1470 O O . VAL B 2 172 ? -23.170 12.930 52.000 1.00 19.18 573 VAL B O 1
ATOM 1474 N N . VAL B 2 173 ? -22.942 12.149 49.881 1.00 17.55 574 VAL B N 1
ATOM 1475 C CA . VAL B 2 173 ? -23.360 10.816 50.275 1.00 19.28 574 VAL B CA 1
ATOM 1476 C C . VAL B 2 173 ? -22.425 10.175 51.272 1.00 22.67 574 VAL B C 1
ATOM 1477 O O . VAL B 2 173 ? -22.824 9.221 51.939 1.00 23.83 574 VAL B O 1
ATOM 1481 N N . ASP B 2 174 ? -21.191 10.654 51.395 1.00 19.14 575 ASP B N 1
ATOM 1482 C CA . ASP B 2 174 ? -20.274 10.038 52.332 1.00 25.04 575 ASP B CA 1
ATOM 1483 C C . ASP B 2 174 ? -19.977 10.944 53.519 1.00 28.33 575 ASP B C 1
ATOM 1484 O O . ASP B 2 174 ? -18.994 10.705 54.216 1.00 30.95 575 ASP B O 1
ATOM 1489 N N . ASP B 2 175 ? -20.753 12.016 53.692 1.00 22.17 576 ASP B N 1
ATOM 1490 C CA . ASP B 2 175 ? -20.761 12.774 54.957 1.00 22.96 576 ASP B CA 1
ATOM 1491 C C . ASP B 2 175 ? -21.262 11.845 56.051 1.00 22.67 576 ASP B C 1
ATOM 1492 O O . ASP B 2 175 ? -22.148 11.020 55.816 1.00 19.42 576 ASP B O 1
ATOM 1497 N N . ALA B 2 176 ? -20.660 11.934 57.267 1.00 20.70 577 ALA B N 1
ATOM 1498 C CA . ALA B 2 176 ? -21.057 11.018 58.338 1.00 22.62 577 ALA B CA 1
ATOM 1499 C C . ALA B 2 176 ? -22.556 11.065 58.614 1.00 19.21 577 ALA B C 1
ATOM 1500 O O . ALA B 2 176 ? -23.226 10.029 58.741 1.00 22.51 577 ALA B O 1
ATOM 1502 N N . ALA B 2 177 ? -23.099 12.264 58.789 1.00 19.88 578 ALA B N 1
ATOM 1503 C CA . ALA B 2 177 ? -24.516 12.369 59.113 1.00 23.65 578 ALA B CA 1
ATOM 1504 C C . ALA B 2 177 ? -25.395 11.820 58.006 1.00 19.50 578 ALA B C 1
ATOM 1505 O O . ALA B 2 177 ? -26.443 11.220 58.285 1.00 21.38 578 ALA B O 1
ATOM 1507 N N . THR B 2 178 ? -24.978 12.012 56.739 1.00 20.12 579 THR B N 1
ATOM 1508 C CA . THR B 2 178 ? -25.785 11.496 55.646 1.00 18.58 579 THR B CA 1
ATOM 1509 C C . THR B 2 178 ? -25.690 9.966 55.566 1.00 17.15 579 THR B C 1
ATOM 1510 O O . THR B 2 178 ? -26.705 9.285 55.352 1.00 18.70 579 THR B O 1
ATOM 1514 N N . ARG B 2 179 ? -24.491 9.403 55.733 1.00 17.88 580 ARG B N 1
ATOM 1515 C CA . ARG B 2 179 ? -24.383 7.934 55.821 1.00 18.96 580 ARG B CA 1
ATOM 1516 C C . ARG B 2 179 ? -25.290 7.381 56.889 1.00 21.55 580 ARG B C 1
ATOM 1517 O O . ARG B 2 179 ? -25.993 6.359 56.707 1.00 22.18 580 ARG B O 1
ATOM 1525 N N . ASP B 2 180 ? -25.293 8.039 58.057 1.00 21.15 581 ASP B N 1
ATOM 1526 C CA . ASP B 2 180 ? -26.124 7.528 59.120 1.00 21.31 581 ASP B CA 1
ATOM 1527 C C . ASP B 2 180 ? -27.588 7.605 58.754 1.00 22.89 581 ASP B C 1
ATOM 1528 O O . ASP B 2 180 ? -28.349 6.679 59.055 1.00 22.91 581 ASP B O 1
ATOM 1533 N N . ARG B 2 181 ? -28.013 8.700 58.098 1.00 19.66 582 ARG B N 1
ATOM 1534 C CA . ARG B 2 181 ? -29.417 8.786 57.733 1.00 19.37 582 ARG B CA 1
ATOM 1535 C C . ARG B 2 181 ? -29.796 7.705 56.726 1.00 20.62 582 ARG B C 1
ATOM 1536 O O . ARG B 2 181 ? -30.880 7.108 56.822 1.00 20.75 582 ARG B O 1
ATOM 1544 N N . LEU B 2 182 ? -28.933 7.462 55.722 1.00 17.97 583 LEU B N 1
ATOM 1545 C CA . LEU B 2 182 ? -29.238 6.419 54.740 1.00 16.94 583 LEU B CA 1
ATOM 1546 C C . LEU B 2 182 ? -29.409 5.057 55.408 1.00 18.41 583 LEU B C 1
ATOM 1547 O O . LEU B 2 182 ? -30.306 4.280 55.037 1.00 18.07 583 LEU B O 1
ATOM 1552 N N . ALA B 2 183 ? -28.522 4.728 56.356 1.00 19.60 584 ALA B N 1
ATOM 1553 C CA . ALA B 2 183 ? -28.666 3.457 57.080 1.00 24.68 584 ALA B CA 1
ATOM 1554 C C . ALA B 2 183 ? -29.956 3.375 57.890 1.00 23.30 584 ALA B C 1
ATOM 1555 O O . ALA B 2 183 ? -30.449 2.264 58.160 1.00 24.80 584 ALA B O 1
ATOM 1557 N N . GLY B 2 184 ? -30.520 4.513 58.286 1.00 20.18 585 GLY B N 1
ATOM 1558 C CA . GLY B 2 184 ? -31.749 4.640 59.058 1.00 23.55 585 GLY B CA 1
ATOM 1559 C C . GLY B 2 184 ? -33.016 4.894 58.273 1.00 21.55 585 GLY B C 1
ATOM 1560 O O . GLY B 2 184 ? -34.035 5.242 58.879 1.00 21.35 585 GLY B O 1
ATOM 1561 N N . LEU B 2 185 ? -32.992 4.772 56.921 1.00 17.21 586 LEU B N 1
ATOM 1562 C CA . LEU B 2 185 ? -34.184 4.884 56.094 1.00 16.61 586 LEU B CA 1
ATOM 1563 C C . LEU B 2 185 ? -34.534 3.520 55.489 1.00 18.55 586 LEU B C 1
ATOM 1564 O O . LEU B 2 185 ? -33.635 2.768 55.064 1.00 20.17 586 LEU B O 1
ATOM 1569 N N . GLU B 2 186 ? -35.839 3.234 55.414 1.00 19.26 587 GLU B N 1
ATOM 1570 C CA . GLU B 2 186 ? -36.300 2.055 54.667 1.00 20.22 587 GLU B CA 1
ATOM 1571 C C . GLU B 2 186 ? -36.159 2.341 53.179 1.00 21.92 587 GLU B C 1
ATOM 1572 O O . GLU B 2 186 ? -36.462 3.466 52.778 1.00 23.93 587 GLU B O 1
ATOM 1578 N N . PRO B 2 187 ? -35.654 1.391 52.375 1.00 22.92 588 PRO B N 1
ATOM 1579 C CA . PRO B 2 187 ? -35.584 1.640 50.917 1.00 21.09 588 PRO B CA 1
ATOM 1580 C C . PRO B 2 187 ? -36.958 2.029 50.422 1.00 28.10 588 PRO B C 1
ATOM 1581 O O . PRO B 2 187 ? -37.955 1.362 50.749 1.00 29.15 588 PRO B O 1
ATOM 1585 N N . LEU B 2 188 ? -37.012 3.105 49.558 1.00 26.82 589 LEU B N 1
ATOM 1586 C CA . LEU B 2 188 ? -38.283 3.698 49.096 1.00 25.77 589 LEU B CA 1
ATOM 1587 C C . LEU B 2 188 ? -38.907 2.839 47.983 1.00 27.87 589 LEU B C 1
ATOM 1588 O O . LEU B 2 188 ? -38.224 2.481 47.036 1.00 25.15 589 LEU B O 1
ATOM 1593 N N . PRO B 2 189 ? -40.196 2.501 48.038 1.00 32.23 590 PRO B N 1
ATOM 1594 C CA . PRO B 2 189 ? -40.787 1.765 46.893 1.00 34.28 590 PRO B CA 1
ATOM 1595 C C . PRO B 2 189 ? -40.797 2.657 45.659 1.00 26.48 590 PRO B C 1
ATOM 1596 O O . PRO B 2 189 ? -40.986 3.859 45.783 1.00 27.98 590 PRO B O 1
ATOM 1600 N N . THR B 2 190 ? -40.498 2.104 44.460 1.00 31.08 591 THR B N 1
ATOM 1601 C CA . THR B 2 190 ? -40.325 2.986 43.301 1.00 24.95 591 THR B CA 1
ATOM 1602 C C . THR B 2 190 ? -41.559 3.874 43.098 1.00 28.29 591 THR B C 1
ATOM 1603 O O . THR B 2 190 ? -42.687 3.391 43.108 1.00 28.94 591 THR B O 1
ATOM 1607 N N . ARG B 2 191 ? -41.350 5.175 42.885 1.00 26.46 592 ARG B N 1
ATOM 1608 C CA . ARG B 2 191 ? -42.519 6.013 42.625 1.00 31.60 592 ARG B CA 1
ATOM 1609 C C . ARG B 2 191 ? -43.197 5.582 41.325 1.00 35.40 592 ARG B C 1
ATOM 1610 O O . ARG B 2 191 ? -42.597 4.938 40.465 1.00 30.94 592 ARG B O 1
ATOM 1618 N N . ASP B 2 192 ? -44.472 5.916 41.198 1.00 36.78 593 ASP B N 1
ATOM 1619 C CA . ASP B 2 192 ? -45.130 5.752 39.908 1.00 40.03 593 ASP B CA 1
ATOM 1620 C C . ASP B 2 192 ? -44.513 6.760 38.944 1.00 28.76 593 ASP B C 1
ATOM 1621 O O . ASP B 2 192 ? -44.335 7.935 39.310 1.00 32.19 593 ASP B O 1
ATOM 1626 N N . VAL B 2 193 ? -44.129 6.300 37.750 1.00 28.60 594 VAL B N 1
ATOM 1627 C CA . VAL B 2 193 ? -43.462 7.148 36.747 1.00 22.04 594 VAL B CA 1
ATOM 1628 C C . VAL B 2 193 ? -44.290 7.125 35.465 1.00 17.74 594 VAL B C 1
ATOM 1629 O O . VAL B 2 193 ? -44.494 6.068 34.871 1.00 20.03 594 VAL B O 1
ATOM 1633 N N . HIS B 2 194 ? -44.705 8.315 34.985 1.00 18.65 595 HIS B N 1
ATOM 1634 C CA . HIS B 2 194 ? -45.340 8.465 33.670 1.00 16.52 595 HIS B CA 1
ATOM 1635 C C . HIS B 2 194 ? -44.286 8.349 32.561 1.00 17.00 595 HIS B C 1
ATOM 1636 O O . HIS B 2 194 ? -43.203 8.940 32.682 1.00 15.68 595 HIS B O 1
ATOM 1643 N N . PRO B 2 195 ? -44.554 7.602 31.499 1.00 15.69 596 PRO B N 1
ATOM 1644 C CA . PRO B 2 195 ? -43.499 7.407 30.476 1.00 16.07 596 PRO B CA 1
ATOM 1645 C C . PRO B 2 195 ? -43.028 8.704 29.853 1.00 18.70 596 PRO B C 1
ATOM 1646 O O . PRO B 2 195 ? -41.887 8.728 29.361 1.00 14.75 596 PRO B O 1
ATOM 1650 N N . ASP B 2 196 ? -43.844 9.783 29.838 1.00 16.25 597 ASP B N 1
ATOM 1651 C CA . ASP B 2 196 ? -43.330 11.004 29.220 1.00 13.41 597 ASP B CA 1
ATOM 1652 C C . ASP B 2 196 ? -42.576 11.898 30.195 1.00 15.52 597 ASP B C 1
ATOM 1653 O O . ASP B 2 196 ? -42.049 12.942 29.779 1.00 14.94 597 ASP B O 1
ATOM 1658 N N . GLN B 2 197 ? -42.425 11.485 31.473 1.00 12.25 598 GLN B N 1
ATOM 1659 C CA . GLN B 2 197 ? -41.513 12.179 32.362 1.00 13.31 598 GLN B CA 1
ATOM 1660 C C . GLN B 2 197 ? -40.086 11.927 31.952 1.00 12.97 598 GLN B C 1
ATOM 1661 O O . GLN B 2 197 ? -39.792 10.898 31.313 1.00 14.01 598 GLN B O 1
ATOM 1667 N N . LEU B 2 198 ? -39.205 12.900 32.262 1.00 14.00 599 LEU B N 1
ATOM 1668 C CA . LEU B 2 198 ? -37.811 12.723 31.843 1.00 11.80 599 LEU B CA 1
ATOM 1669 C C . LEU B 2 198 ? -37.092 11.678 32.671 1.00 14.16 599 LEU B C 1
ATOM 1670 O O . LEU B 2 198 ? -37.338 11.506 33.892 1.00 12.96 599 LEU B O 1
ATOM 1675 N N . ALA B 2 199 ? -36.201 10.954 31.987 1.00 13.25 600 ALA B N 1
ATOM 1676 C CA . ALA B 2 199 ? -35.253 10.073 32.671 1.00 11.52 600 ALA B CA 1
ATOM 1677 C C . ALA B 2 199 ? -33.921 10.774 32.889 1.00 10.92 600 ALA B C 1
ATOM 1678 O O . ALA B 2 199 ? -33.271 10.520 33.891 1.00 13.97 600 ALA B O 1
ATOM 1680 N N . TYR B 2 200 ? -33.468 11.605 31.938 1.00 11.51 601 TYR B N 1
ATOM 1681 C CA . TYR B 2 200 ? -32.192 12.289 32.124 1.00 11.66 601 TYR B CA 1
ATOM 1682 C C . TYR B 2 200 ? -32.216 13.575 31.322 1.00 12.48 601 TYR B C 1
ATOM 1683 O O . TYR B 2 200 ? -33.022 13.725 30.393 1.00 13.78 601 TYR B O 1
ATOM 1692 N N . THR B 2 201 ? -31.380 14.517 31.740 1.00 12.37 602 THR B N 1
ATOM 1693 C CA . THR B 2 201 ? -31.111 15.735 30.973 1.00 11.06 602 THR B CA 1
ATOM 1694 C C . THR B 2 201 ? -29.613 15.776 30.782 1.00 13.81 602 THR B C 1
ATOM 1695 O O . THR B 2 201 ? -28.880 15.824 31.772 1.00 14.97 602 THR B O 1
ATOM 1699 N N . ILE B 2 202 ? -29.151 15.735 29.528 1.00 11.72 603 ILE B N 1
ATOM 1700 C CA . ILE B 2 202 ? -27.715 15.738 29.226 1.00 12.59 603 ILE B CA 1
ATOM 1701 C C . ILE B 2 202 ? -27.415 16.949 28.350 1.00 14.15 603 ILE B C 1
ATOM 1702 O O . ILE B 2 202 ? -28.098 17.178 27.345 1.00 14.27 603 ILE B O 1
ATOM 1707 N N . PHE B 2 203 ? -26.399 17.713 28.745 1.00 15.79 604 PHE B N 1
ATOM 1708 C CA . PHE B 2 203 ? -26.033 18.903 27.988 1.00 15.94 604 PHE B CA 1
ATOM 1709 C C . PHE B 2 203 ? -25.110 18.574 26.835 1.00 20.63 604 PHE B C 1
ATOM 1710 O O . PHE B 2 203 ? -24.252 17.695 26.916 1.00 20.23 604 PHE B O 1
ATOM 1718 N N . THR B 2 204 ? -25.344 19.262 25.731 1.00 16.69 605 THR B N 1
ATOM 1719 C CA . THR B 2 204 ? -24.381 19.201 24.633 1.00 24.07 605 THR B CA 1
ATOM 1720 C C . THR B 2 204 ? -23.893 20.606 24.272 1.00 34.07 605 THR B C 1
ATOM 1721 O O . THR B 2 204 ? -24.450 21.615 24.703 1.00 27.86 605 THR B O 1
ATOM 1725 N N . SER B 2 205 ? -22.855 20.683 23.434 1.00 35.28 606 SER B N 1
ATOM 1726 C CA . SER B 2 205 ? -22.313 21.993 23.071 1.00 44.92 606 SER B CA 1
ATOM 1727 C C . SER B 2 205 ? -23.376 22.838 22.360 1.00 48.57 606 SER B C 1
ATOM 1728 O O . SER B 2 205 ? -24.162 22.328 21.557 1.00 42.60 606 SER B O 1
ATOM 1731 N N . GLY B 2 206 ? -23.418 24.137 22.683 1.00 49.36 607 GLY B N 1
ATOM 1732 C CA . GLY B 2 206 ? -24.348 25.057 22.037 1.00 51.03 607 GLY B CA 1
ATOM 1733 C C . GLY B 2 206 ? -23.644 26.212 21.341 1.00 60.59 607 GLY B C 1
ATOM 1734 O O . GLY B 2 206 ? -22.836 26.906 21.968 1.00 60.19 607 GLY B O 1
ATOM 1735 N N . SER B 2 207 ? -23.955 26.408 20.055 1.00 58.58 608 SER B N 1
ATOM 1736 C CA . SER B 2 207 ? -23.342 27.500 19.254 1.00 64.33 608 SER B CA 1
ATOM 1737 C C . SER B 2 207 ? -23.707 28.859 19.862 1.00 67.56 608 SER B C 1
ATOM 1738 O O . SER B 2 207 ? -22.938 29.813 19.628 1.00 66.77 608 SER B O 1
ATOM 1741 N N . GLU B 2 210 ? -23.228 28.969 25.116 1.00 70.55 611 GLU B N 1
ATOM 1742 C CA . GLU B 2 210 ? -24.209 28.417 26.090 1.00 66.95 611 GLU B CA 1
ATOM 1743 C C . GLU B 2 210 ? -24.601 26.998 25.663 1.00 54.12 611 GLU B C 1
ATOM 1744 O O . GLU B 2 210 ? -25.132 26.843 24.545 1.00 48.93 611 GLU B O 1
ATOM 1750 N N . PRO B 2 211 ? -24.364 25.961 26.498 1.00 52.22 612 PRO B N 1
ATOM 1751 C CA . PRO B 2 211 ? -24.717 24.583 26.144 1.00 41.84 612 PRO B CA 1
ATOM 1752 C C . PRO B 2 211 ? -26.228 24.339 26.280 1.00 31.57 612 PRO B C 1
ATOM 1753 O O . PRO B 2 211 ? -26.850 24.976 27.111 1.00 35.56 612 PRO B O 1
ATOM 1757 N N . LYS B 2 212 ? -26.770 23.429 25.464 1.00 27.82 613 LYS B N 1
ATOM 1758 C CA . LYS B 2 212 ? -28.221 23.105 25.496 1.00 26.40 613 LYS B CA 1
ATOM 1759 C C . LYS B 2 212 ? -28.434 21.802 26.275 1.00 19.29 613 LYS B C 1
ATOM 1760 O O . LYS B 2 212 ? -27.650 20.854 26.068 1.00 18.68 613 LYS B O 1
ATOM 1766 N N . GLY B 2 213 ? -29.457 21.769 27.135 1.00 17.17 614 GLY B N 1
ATOM 1767 C CA . GLY B 2 213 ? -29.765 20.590 27.932 1.00 15.87 614 GLY B CA 1
ATOM 1768 C C . GLY B 2 213 ? -30.852 19.745 27.330 1.00 17.40 614 GLY B C 1
ATOM 1769 O O . GLY B 2 213 ? -32.021 20.153 27.286 1.00 18.10 614 GLY B O 1
ATOM 1770 N N . VAL B 2 214 ? -30.517 18.541 26.865 1.00 12.08 615 VAL B N 1
ATOM 1771 C CA . VAL B 2 214 ? -31.483 17.740 26.133 1.00 12.94 615 VAL B CA 1
ATOM 1772 C C . VAL B 2 214 ? -32.233 16.886 27.148 1.00 14.06 615 VAL B C 1
ATOM 1773 O O . VAL B 2 214 ? -31.631 16.044 27.818 1.00 13.82 615 VAL B O 1
ATOM 1777 N N . GLY B 2 215 ? -33.569 17.067 27.232 1.00 12.91 616 GLY B N 1
ATOM 1778 C CA . GLY B 2 215 ? -34.382 16.255 28.145 1.00 11.66 616 GLY B CA 1
ATOM 1779 C C . GLY B 2 215 ? -34.937 15.044 27.402 1.00 12.75 616 GLY B C 1
ATOM 1780 O O . GLY B 2 215 ? -35.693 15.229 26.461 1.00 13.18 616 GLY B O 1
ATOM 1781 N N . VAL B 2 216 ? -34.640 13.818 27.843 1.00 11.37 617 VAL B N 1
ATOM 1782 C CA . VAL B 2 216 ? -35.041 12.583 27.169 1.00 11.49 617 VAL B CA 1
ATOM 1783 C C . VAL B 2 216 ? -35.999 11.844 28.087 1.00 12.70 617 VAL B C 1
ATOM 1784 O O . VAL B 2 216 ? -35.662 11.606 29.264 1.00 12.31 617 VAL B O 1
ATOM 1788 N N . ALA B 2 217 ? -37.190 11.514 27.572 1.00 12.96 618 ALA B N 1
ATOM 1789 C CA . ALA B 2 217 ? -38.197 10.831 28.408 1.00 14.20 618 ALA B CA 1
ATOM 1790 C C . ALA B 2 217 ? -37.899 9.356 28.650 1.00 13.97 618 ALA B C 1
ATOM 1791 O O . ALA B 2 217 ? -37.212 8.669 27.885 1.00 12.95 618 ALA B O 1
ATOM 1793 N N . HIS B 2 218 ? -38.526 8.848 29.705 1.00 13.71 619 HIS B N 1
ATOM 1794 C CA . HIS B 2 218 ? -38.520 7.421 29.979 1.00 13.14 619 HIS B CA 1
ATOM 1795 C C . HIS B 2 218 ? -38.908 6.607 28.765 1.00 13.61 619 HIS B C 1
ATOM 1796 O O . HIS B 2 218 ? -38.271 5.600 28.471 1.00 12.92 619 HIS B O 1
ATOM 1803 N N . ARG B 2 219 ? -39.972 7.009 28.071 1.00 13.26 620 ARG B N 1
ATOM 1804 C CA . ARG B 2 219 ? -40.469 6.211 26.946 1.00 13.98 620 ARG B CA 1
ATOM 1805 C C . ARG B 2 219 ? -39.379 6.059 25.864 1.00 13.34 620 ARG B C 1
ATOM 1806 O O . ARG B 2 219 ? -39.222 4.989 25.246 1.00 13.63 620 ARG B O 1
ATOM 1814 N N . ALA B 2 220 ? -38.658 7.144 25.609 1.00 11.83 621 ALA B N 1
ATOM 1815 C CA . ALA B 2 220 ? -37.643 7.171 24.531 1.00 11.41 621 ALA B CA 1
ATOM 1816 C C . ALA B 2 220 ? -36.478 6.251 24.888 1.00 12.23 621 ALA B C 1
ATOM 1817 O O . ALA B 2 220 ? -36.089 5.382 24.100 1.00 13.11 621 ALA B O 1
ATOM 1819 N N . ILE B 2 221 ? -35.968 6.364 26.134 1.00 12.13 622 ILE B N 1
ATOM 1820 C CA . ILE B 2 221 ? -34.808 5.534 26.486 1.00 12.95 622 ILE B CA 1
ATOM 1821 C C . ILE B 2 221 ? -35.244 4.066 26.714 1.00 12.36 622 ILE B C 1
ATOM 1822 O O . ILE B 2 221 ? -34.474 3.129 26.425 1.00 12.54 622 ILE B O 1
ATOM 1827 N N . ALA B 2 222 ? -36.472 3.833 27.171 1.00 12.08 623 ALA B N 1
ATOM 1828 C CA . ALA B 2 222 ? -36.959 2.447 27.256 1.00 12.70 623 ALA B CA 1
ATOM 1829 C C . ALA B 2 222 ? -36.980 1.788 25.885 1.00 12.48 623 ALA B C 1
ATOM 1830 O O . ALA B 2 222 ? -36.597 0.608 25.753 1.00 14.42 623 ALA B O 1
ATOM 1832 N N . ASN B 2 223 ? -37.403 2.523 24.852 1.00 11.31 624 ASN B N 1
ATOM 1833 C CA . ASN B 2 223 ? -37.373 1.954 23.506 1.00 11.38 624 ASN B CA 1
ATOM 1834 C C . ASN B 2 223 ? -35.949 1.610 23.114 1.00 14.23 624 ASN B C 1
ATOM 1835 O O . ASN B 2 223 ? -35.669 0.514 22.580 1.00 14.34 624 ASN B O 1
ATOM 1840 N N . ARG B 2 224 ? -35.031 2.575 23.317 1.00 12.17 625 ARG B N 1
ATOM 1841 C CA . ARG B 2 224 ? -33.652 2.412 22.862 1.00 12.53 625 ARG B CA 1
ATOM 1842 C C . ARG B 2 224 ? -32.980 1.208 23.531 1.00 11.24 625 ARG B C 1
ATOM 1843 O O . ARG B 2 224 ? -32.226 0.465 22.904 1.00 11.76 625 ARG B O 1
ATOM 1851 N N . LEU B 2 225 ? -33.224 1.016 24.847 1.00 10.77 626 LEU B N 1
ATOM 1852 C CA . LEU B 2 225 ? -32.546 -0.060 25.549 1.00 11.81 626 LEU B CA 1
ATOM 1853 C C . LEU B 2 225 ? -33.190 -1.415 25.269 1.00 12.88 626 LEU B C 1
ATOM 1854 O O . LEU B 2 225 ? -32.487 -2.403 25.177 1.00 13.29 626 LEU B O 1
ATOM 1859 N N . GLN B 2 226 ? -34.504 -1.468 25.129 1.00 11.30 627 GLN B N 1
ATOM 1860 C CA . GLN B 2 226 ? -35.085 -2.763 24.760 1.00 12.62 627 GLN B CA 1
ATOM 1861 C C . GLN B 2 226 ? -34.719 -3.179 23.354 1.00 12.81 627 GLN B C 1
ATOM 1862 O O . GLN B 2 226 ? -34.491 -4.379 23.125 1.00 14.28 627 GLN B O 1
ATOM 1868 N N . TRP B 2 227 ? -34.566 -2.213 22.434 1.00 12.59 628 TRP B N 1
ATOM 1869 C CA . TRP B 2 227 ? -34.112 -2.561 21.102 1.00 11.57 628 TRP B CA 1
ATOM 1870 C C . TRP B 2 227 ? -32.704 -3.144 21.179 1.00 12.70 628 TRP B C 1
ATOM 1871 O O . TRP B 2 227 ? -32.368 -4.164 20.520 1.00 14.16 628 TRP B O 1
ATOM 1882 N N . MET B 2 228 ? -31.860 -2.508 22.005 1.00 13.90 629 MET B N 1
ATOM 1883 C CA . MET B 2 228 ? -30.474 -2.963 22.099 1.00 13.49 629 MET B CA 1
ATOM 1884 C C . MET B 2 228 ? -30.423 -4.400 22.607 1.00 14.73 629 MET B C 1
ATOM 1885 O O . MET B 2 228 ? -29.615 -5.239 22.135 1.00 13.99 629 MET B O 1
ATOM 1890 N N . GLN B 2 229 ? -31.237 -4.691 23.610 1.00 12.76 630 GLN B N 1
ATOM 1891 C CA . GLN B 2 229 ? -31.214 -6.036 24.198 1.00 13.04 630 GLN B CA 1
ATOM 1892 C C . GLN B 2 229 ? -31.768 -7.070 23.228 1.00 15.75 630 GLN B C 1
ATOM 1893 O O . GLN B 2 229 ? -31.245 -8.181 23.152 1.00 14.95 630 GLN B O 1
ATOM 1899 N N . HIS B 2 230 ? -32.813 -6.724 22.478 1.00 14.20 631 HIS B N 1
ATOM 1900 C CA . HIS B 2 230 ? -33.303 -7.670 21.446 1.00 17.53 631 HIS B CA 1
ATOM 1901 C C . HIS B 2 230 ? -32.229 -7.964 20.411 1.00 17.84 631 HIS B C 1
ATOM 1902 O O . HIS B 2 230 ? -32.111 -9.117 19.902 1.00 16.52 631 HIS B O 1
ATOM 1909 N N . THR B 2 231 ? -31.446 -6.937 20.051 1.00 15.53 632 THR B N 1
ATOM 1910 C CA . THR B 2 231 ? -30.499 -7.046 18.941 1.00 14.21 632 THR B CA 1
ATOM 1911 C C . THR B 2 231 ? -29.237 -7.810 19.342 1.00 15.87 632 THR B C 1
ATOM 1912 O O . THR B 2 231 ? -28.745 -8.655 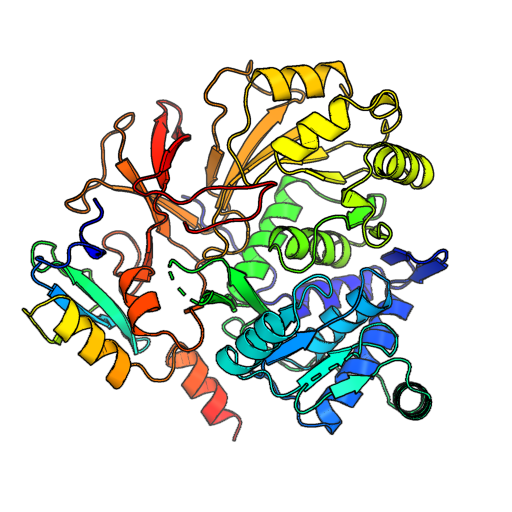18.550 1.00 19.84 632 THR B O 1
ATOM 1916 N N . TYR B 2 232 ? -28.680 -7.529 20.540 1.00 16.48 633 TYR B N 1
ATOM 1917 C CA . TYR B 2 232 ? -27.381 -8.075 20.931 1.00 14.67 633 TYR B CA 1
ATOM 1918 C C . TYR B 2 232 ? -27.480 -9.101 22.060 1.00 17.24 633 TYR B C 1
ATOM 1919 O O . TYR B 2 232 ? -26.479 -9.787 22.310 1.00 17.79 633 TYR B O 1
ATOM 1928 N N . ARG B 2 233 ? -28.629 -9.198 22.741 1.00 15.57 634 ARG B N 1
ATOM 1929 C CA . ARG B 2 233 ? -28.973 -10.323 23.652 1.00 16.23 634 ARG B CA 1
ATOM 1930 C C . ARG B 2 233 ? -27.899 -10.571 24.718 1.00 16.97 634 ARG B C 1
ATOM 1931 O O . ARG B 2 233 ? -27.244 -11.630 24.769 1.00 17.12 634 ARG B O 1
ATOM 1939 N N . LEU B 2 234 ? -27.799 -9.620 25.672 1.00 14.54 635 LEU B N 1
ATOM 1940 C CA . LEU B 2 234 ? -26.968 -9.882 26.818 1.00 14.08 635 LEU B CA 1
ATOM 1941 C C . LEU B 2 234 ? -27.570 -11.027 27.614 1.00 15.23 635 LEU B C 1
ATOM 1942 O O . LEU B 2 234 ? -28.804 -11.134 27.740 1.00 17.08 635 LEU B O 1
ATOM 1947 N N . THR B 2 235 ? -26.704 -11.856 28.165 1.00 15.79 636 THR B N 1
ATOM 1948 C CA . THR B 2 235 ? -27.117 -12.863 29.146 1.00 15.64 636 THR B CA 1
ATOM 1949 C C . THR B 2 235 ? -26.573 -12.469 30.499 1.00 15.85 636 THR B C 1
ATOM 1950 O O . THR B 2 235 ? -25.662 -11.630 30.600 1.00 15.74 636 THR B O 1
ATOM 1954 N N . PRO B 2 236 ? -26.983 -13.138 31.559 1.00 16.35 637 PRO B N 1
ATOM 1955 C CA . PRO B 2 236 ? -26.388 -12.826 32.859 1.00 17.49 637 PRO B CA 1
ATOM 1956 C C . PRO B 2 236 ? -24.925 -13.083 32.966 1.00 17.67 637 PRO B C 1
ATOM 1957 O O . PRO B 2 236 ? -24.298 -12.530 33.878 1.00 21.04 637 PRO B O 1
ATOM 1961 N N . GLU B 2 237 ? -24.314 -13.864 32.050 1.00 16.12 638 GLU B N 1
ATOM 1962 C CA . GLU B 2 237 ? -22.896 -14.112 32.051 1.00 18.34 638 GLU B CA 1
ATOM 1963 C C . GLU B 2 237 ? -22.105 -12.987 31.389 1.00 16.27 638 GLU B C 1
ATOM 1964 O O . GLU B 2 237 ? -20.872 -13.011 31.485 1.00 18.98 638 GLU B O 1
ATOM 1970 N N . ASP B 2 238 ? -22.784 -12.072 30.714 1.00 14.76 639 ASP B N 1
ATOM 1971 C CA . ASP B 2 238 ? -22.056 -10.992 30.013 1.00 15.27 639 ASP B CA 1
ATOM 1972 C C . ASP B 2 238 ? -21.488 -9.977 31.016 1.00 13.66 639 ASP B C 1
ATOM 1973 O O . ASP B 2 238 ? -21.960 -9.895 32.100 1.00 14.16 639 ASP B O 1
ATOM 1978 N N . ARG B 2 239 ? -20.441 -9.288 30.581 1.00 13.30 640 ARG B N 1
ATOM 1979 C CA . ARG B 2 239 ? -19.812 -8.215 31.377 1.00 14.37 640 ARG B CA 1
ATOM 1980 C C . ARG B 2 239 ? -19.655 -6.993 30.473 1.00 13.92 640 ARG B C 1
ATOM 1981 O O . ARG B 2 239 ? -18.934 -7.153 29.567 1.00 14.03 640 ARG B O 1
ATOM 1989 N N . VAL B 2 240 ? -20.474 -5.935 30.635 1.00 13.24 641 VAL B N 1
ATOM 1990 C CA . VAL B 2 240 ? -20.242 -4.699 29.827 1.00 13.42 641 VAL B CA 1
ATOM 1991 C C . VAL B 2 240 ? -19.399 -3.708 30.639 1.00 12.86 641 VAL B C 1
ATOM 1992 O O . VAL B 2 240 ? -19.694 -3.518 31.836 1.00 13.06 641 VAL B O 1
ATOM 1996 N N . ALA B 2 241 ? -18.392 -3.108 29.996 1.00 13.14 642 ALA B N 1
ATOM 1997 C CA . ALA B 2 241 ? -17.511 -2.118 30.637 1.00 13.28 642 ALA B CA 1
ATOM 1998 C C . ALA B 2 241 ? -18.208 -0.767 30.757 1.00 16.39 642 ALA B C 1
ATOM 1999 O O . ALA B 2 241 ? -18.868 -0.308 29.812 1.00 15.28 642 ALA B O 1
ATOM 2001 N N . GLN B 2 242 ? -18.064 -0.132 31.937 1.00 12.93 643 GLN B N 1
ATOM 2002 C CA . GLN B 2 242 ? -18.473 1.279 32.141 1.00 13.51 643 GLN B CA 1
ATOM 2003 C C . GLN B 2 242 ? -17.212 2.108 32.042 1.00 14.02 643 GLN B C 1
ATOM 2004 O O . GLN B 2 242 ? -16.405 2.130 32.956 1.00 14.80 643 GLN B O 1
ATOM 2010 N N . LYS B 2 243 ? -16.982 2.678 30.856 1.00 12.95 644 LYS B N 1
ATOM 2011 C CA . LYS B 2 243 ? -15.780 3.444 30.612 1.00 15.38 644 LYS B CA 1
ATOM 2012 C C . LYS B 2 243 ? -16.078 4.802 29.978 1.00 15.78 644 LYS B C 1
ATOM 2013 O O . LYS B 2 243 ? -15.143 5.587 29.801 1.00 19.69 644 LYS B O 1
ATOM 2019 N N . THR B 2 244 ? -17.332 5.120 29.646 1.00 13.66 645 THR B N 1
ATOM 2020 C CA . THR B 2 244 ? -17.582 6.401 28.960 1.00 13.65 645 THR B CA 1
ATOM 2021 C C . THR B 2 244 ? -17.945 7.479 29.986 1.00 15.61 645 THR B C 1
ATOM 2022 O O . THR B 2 244 ? -18.673 7.197 30.949 1.00 16.45 645 THR B O 1
ATOM 2026 N N . PRO B 2 245 ? -17.427 8.687 29.840 1.00 16.75 646 PRO B N 1
ATOM 2027 C CA . PRO B 2 245 ? -17.764 9.765 30.787 1.00 17.24 646 PRO B CA 1
ATOM 2028 C C . PRO B 2 245 ? -19.276 9.963 30.901 1.00 18.15 646 PRO B C 1
ATOM 2029 O O . PRO B 2 245 ? -20.004 9.812 29.934 1.00 17.73 646 PRO B O 1
ATOM 2033 N N . VAL B 2 246 ? -19.749 10.297 32.120 1.00 14.80 647 VAL B N 1
ATOM 2034 C CA . VAL B 2 246 ? -21.180 10.250 32.421 1.00 15.88 647 VAL B CA 1
ATOM 2035 C C . VAL B 2 246 ? -21.933 11.373 31.720 1.00 17.69 647 VAL B C 1
ATOM 2036 O O . VAL B 2 246 ? -23.146 11.274 31.508 1.00 17.91 647 VAL B O 1
ATOM 2040 N N . GLY B 2 247 ? -21.209 12.400 31.264 1.00 18.22 648 GLY B N 1
ATOM 2041 C CA . GLY B 2 247 ? -21.768 13.487 30.497 1.00 20.00 648 GLY B CA 1
ATOM 2042 C C . GLY B 2 247 ? -21.988 13.201 29.046 1.00 18.96 648 GLY B C 1
ATOM 2043 O O . GLY B 2 247 ? -22.507 14.067 28.368 1.00 19.50 648 GLY B O 1
ATOM 2044 N N . PHE B 2 248 ? -21.596 12.023 28.524 1.00 17.12 649 PHE B N 1
ATOM 2045 C CA . PHE B 2 248 ? -21.797 11.655 27.127 1.00 16.00 649 PHE B CA 1
ATOM 2046 C C . PHE B 2 248 ? -22.916 10.602 27.130 1.00 14.94 649 PHE B C 1
ATOM 2047 O O . PHE B 2 248 ? -22.861 9.675 27.938 1.00 16.25 649 PHE B O 1
ATOM 2055 N N . ASP B 2 249 ? -23.931 10.743 26.249 1.00 13.73 650 ASP B N 1
ATOM 2056 C CA . ASP B 2 249 ? -25.108 9.903 26.432 1.00 12.47 650 ASP B CA 1
ATOM 2057 C C . ASP B 2 249 ? -24.876 8.427 26.123 1.00 15.84 650 ASP B C 1
ATOM 2058 O O . ASP B 2 249 ? -25.706 7.588 26.506 1.00 14.30 650 ASP B O 1
ATOM 2063 N N . VAL B 2 250 ? -23.781 8.074 25.467 1.00 13.70 651 VAL B N 1
ATOM 2064 C CA . VAL B 2 250 ? -23.439 6.652 25.361 1.00 12.29 651 VAL B CA 1
ATOM 2065 C C . VAL B 2 250 ? -23.379 6.005 26.740 1.00 12.98 651 VAL B C 1
ATOM 2066 O O . VAL B 2 250 ? -23.718 4.810 26.907 1.00 13.81 651 VAL B O 1
ATOM 2070 N N . SER B 2 251 ? -22.934 6.760 27.760 1.00 12.38 652 SER B N 1
ATOM 2071 C CA . SER B 2 251 ? -22.865 6.158 29.109 1.00 13.69 652 SER B CA 1
ATOM 2072 C C . SER B 2 251 ? -24.231 5.692 29.589 1.00 14.85 652 SER B C 1
ATOM 2073 O O . SER B 2 251 ? -24.286 4.770 30.396 1.00 13.52 652 SER B O 1
ATOM 2076 N N . VAL B 2 252 ? -25.329 6.281 29.098 1.00 12.68 653 VAL B N 1
ATOM 2077 C CA . VAL B 2 252 ? -26.655 5.821 29.528 1.00 11.42 653 VAL B CA 1
ATOM 2078 C C . VAL B 2 252 ? -26.833 4.335 29.227 1.00 13.63 653 VAL B C 1
ATOM 2079 O O . VAL B 2 252 ? -27.306 3.571 30.069 1.00 14.19 653 VAL B O 1
ATOM 2083 N N . TRP B 2 253 ? -26.430 3.867 28.040 1.00 12.29 654 TRP B N 1
ATOM 2084 C CA . TRP B 2 253 ? -26.646 2.433 27.901 1.00 12.61 654 TRP B CA 1
ATOM 2085 C C . TRP B 2 253 ? -25.588 1.614 28.605 1.00 12.59 654 TRP B C 1
ATOM 2086 O O . TRP B 2 253 ? -25.867 0.466 29.007 1.00 13.37 654 TRP B O 1
ATOM 2097 N N . GLU B 2 254 ? -24.366 2.145 28.777 1.00 13.45 655 GLU B N 1
ATOM 2098 C CA . GLU B 2 254 ? -23.398 1.367 29.561 1.00 11.97 655 GLU B CA 1
ATOM 2099 C C . GLU B 2 254 ? -23.900 1.088 30.955 1.00 13.84 655 GLU B C 1
ATOM 2100 O O . GLU B 2 254 ? -23.717 -0.031 31.484 1.00 16.35 655 GLU B O 1
ATOM 2106 N N . PHE B 2 255 ? -24.513 2.095 31.606 1.00 13.72 656 PHE B N 1
ATOM 2107 C CA . PHE B 2 255 ? -25.021 1.842 32.959 1.00 13.60 656 PHE B CA 1
ATOM 2108 C C . PHE B 2 255 ? -26.225 0.910 32.908 1.00 13.38 656 PHE B C 1
ATOM 2109 O O . PHE B 2 255 ? -26.317 -0.071 33.678 1.00 17.43 656 PHE B O 1
ATOM 2117 N N . PHE B 2 256 ? -27.177 1.212 32.032 1.00 12.71 657 PHE B N 1
ATOM 2118 C CA . PHE B 2 256 ? -28.497 0.622 32.235 1.00 12.29 657 PHE B CA 1
ATOM 2119 C C . PHE B 2 256 ? -28.745 -0.637 31.421 1.00 14.01 657 PHE B C 1
ATOM 2120 O O . PHE B 2 256 ? -29.550 -1.464 31.863 1.00 15.10 657 PHE B O 1
ATOM 2128 N N . TRP B 2 257 ? -28.135 -0.787 30.251 1.00 12.82 658 TRP B N 1
ATOM 2129 C CA . TRP B 2 257 ? -28.382 -2.027 29.525 1.00 12.51 658 TRP B CA 1
ATOM 2130 C C . TRP B 2 257 ? -27.988 -3.239 30.357 1.00 12.72 658 TRP B C 1
ATOM 2131 O O . TRP B 2 257 ? -28.817 -4.159 30.471 1.00 13.38 658 TRP B O 1
ATOM 2142 N N . PRO B 2 258 ? -26.782 -3.350 30.929 1.00 11.62 659 PRO B N 1
ATOM 2143 C CA . PRO B 2 258 ? -26.516 -4.580 31.704 1.00 12.51 659 PRO B CA 1
ATOM 2144 C C . PRO B 2 258 ? -27.489 -4.704 32.864 1.00 11.97 659 PRO B C 1
ATOM 2145 O O . PRO B 2 258 ? -27.899 -5.826 33.189 1.00 14.34 659 PRO B O 1
ATOM 2149 N N . LEU B 2 259 ? -27.890 -3.565 33.490 1.00 11.62 660 LEU B N 1
ATOM 2150 C CA . LEU B 2 259 ? -28.704 -3.685 34.700 1.00 10.19 660 LEU B CA 1
ATOM 2151 C C . LEU B 2 259 ? -30.179 -3.979 34.402 1.00 14.07 660 LEU B C 1
ATOM 2152 O O . LEU B 2 259 ? -30.945 -4.251 35.370 1.00 15.26 660 LEU B O 1
ATOM 2157 N N . ILE B 2 260 ? -30.600 -4.000 33.128 1.00 14.28 661 ILE B N 1
ATOM 2158 C CA . ILE B 2 260 ? -31.976 -4.459 32.825 1.00 12.86 661 ILE B CA 1
ATOM 2159 C C . ILE B 2 260 ? -31.978 -5.889 32.336 1.00 13.81 661 ILE B C 1
ATOM 2160 O O . ILE B 2 260 ? -33.055 -6.424 32.014 1.00 16.03 661 ILE B O 1
ATOM 2165 N N . THR B 2 261 ? -30.813 -6.549 32.328 1.00 13.72 662 THR B N 1
ATOM 2166 C CA . THR B 2 261 ? -30.701 -7.916 31.804 1.00 13.98 662 THR B CA 1
ATOM 2167 C C . THR B 2 261 ? -30.116 -8.929 32.782 1.00 15.89 662 THR B C 1
ATOM 2168 O O . THR B 2 261 ? -30.111 -10.121 32.452 1.00 15.44 662 THR B O 1
ATOM 2172 N N . GLY B 2 262 ? -29.564 -8.511 33.934 1.00 14.60 663 GLY B N 1
ATOM 2173 C CA . GLY B 2 262 ? -28.892 -9.461 34.801 1.00 14.58 663 GLY B CA 1
ATOM 2174 C C . GLY B 2 262 ? -27.420 -9.629 34.557 1.00 15.66 663 GLY B C 1
ATOM 2175 O O . GLY B 2 262 ? -26.741 -10.341 35.338 1.00 16.20 663 GLY B O 1
ATOM 2176 N N . ALA B 2 263 ? -26.873 -8.931 33.567 1.00 11.78 664 ALA B N 1
ATOM 2177 C CA . ALA B 2 263 ? -25.442 -8.953 33.335 1.00 11.47 664 ALA B CA 1
ATOM 2178 C C . ALA B 2 263 ? -24.711 -8.091 34.373 1.00 13.51 664 ALA B C 1
ATOM 2179 O O . ALA B 2 263 ? -25.326 -7.411 35.211 1.00 14.24 664 ALA B O 1
ATOM 2181 N N . THR B 2 264 ? -23.393 -8.146 34.342 1.00 12.73 665 THR B N 1
ATOM 2182 C CA . THR B 2 264 ? -22.537 -7.433 35.309 1.00 12.25 665 THR B CA 1
ATOM 2183 C C . THR B 2 264 ? -21.913 -6.208 34.662 1.00 12.17 665 THR B C 1
ATOM 2184 O O . THR B 2 264 ? -21.426 -6.290 33.532 1.00 13.93 665 THR B O 1
ATOM 2188 N N . LEU B 2 265 ? -21.906 -5.074 35.381 1.00 12.09 666 LEU B N 1
ATOM 2189 C CA . LEU B 2 265 ? -21.235 -3.851 34.929 1.00 13.38 666 LEU B CA 1
ATOM 2190 C C . LEU B 2 265 ? -19.848 -3.822 35.562 1.00 14.58 666 LEU B C 1
ATOM 2191 O O . LEU B 2 265 ? -19.746 -3.872 36.801 1.00 16.03 666 LEU B O 1
ATOM 2196 N N . VAL B 2 266 ? -18.799 -3.712 34.723 1.00 12.88 667 VAL B N 1
ATOM 2197 C CA . VAL B 2 266 ? -17.404 -3.627 35.163 1.00 13.19 667 VAL B CA 1
ATOM 2198 C C . VAL B 2 266 ? -16.996 -2.159 35.067 1.00 13.99 667 VAL B C 1
ATOM 2199 O O . VAL B 2 266 ? -16.825 -1.653 33.960 1.00 13.93 667 VAL B O 1
ATOM 2203 N N . VAL B 2 267 ? -16.768 -1.493 36.200 1.00 13.57 668 VAL B N 1
ATOM 2204 C CA . VAL B 2 267 ? -16.602 -0.037 36.208 1.00 11.89 668 VAL B CA 1
ATOM 2205 C C . VAL B 2 267 ? -15.118 0.299 36.128 1.00 12.80 668 VAL B C 1
ATOM 2206 O O . VAL B 2 267 ? -14.331 -0.093 36.993 1.00 15.27 668 VAL B O 1
ATOM 2210 N N . ALA B 2 268 ? -14.698 1.018 35.079 1.00 14.03 669 ALA B N 1
ATOM 2211 C CA . ALA B 2 268 ? -13.298 1.416 35.006 1.00 12.91 669 ALA B CA 1
ATOM 2212 C C . ALA B 2 268 ? -13.003 2.518 36.020 1.00 15.16 669 ALA B C 1
ATOM 2213 O O . ALA B 2 268 ? -13.868 3.329 36.331 1.00 16.02 669 ALA B O 1
ATOM 2215 N N . ARG B 2 269 ? -11.736 2.610 36.445 1.00 15.29 670 ARG B N 1
ATOM 2216 C CA . ARG B 2 269 ? -11.402 3.700 37.360 1.00 16.79 670 ARG B CA 1
ATOM 2217 C C . ARG B 2 269 ? -11.628 5.062 36.696 1.00 16.70 670 ARG B C 1
ATOM 2218 O O . ARG B 2 269 ? -11.598 5.205 35.462 1.00 17.43 670 ARG B O 1
ATOM 2226 N N . PRO B 2 270 ? -11.840 6.097 37.499 1.00 19.75 671 PRO B N 1
ATOM 2227 C CA . PRO B 2 270 ? -11.844 7.450 36.932 1.00 19.59 671 PRO B CA 1
ATOM 2228 C C . PRO B 2 270 ? -10.562 7.703 36.140 1.00 22.89 671 PRO B C 1
ATOM 2229 O O . PRO B 2 270 ? -9.456 7.339 36.558 1.00 22.27 671 PRO B O 1
ATOM 2233 N N . GLY B 2 271 ? -10.726 8.284 34.955 1.00 21.98 672 GLY B N 1
ATOM 2234 C CA . GLY B 2 271 ? -9.660 8.523 34.004 1.00 25.22 672 GLY B CA 1
ATOM 2235 C C . GLY B 2 271 ? -9.214 7.312 33.220 1.00 24.36 672 GLY B C 1
ATOM 2236 O O . GLY B 2 271 ? -8.389 7.440 32.312 1.00 21.90 672 GLY B O 1
ATOM 2237 N N . GLY B 2 272 ? -9.687 6.116 33.554 1.00 19.43 673 GLY B N 1
ATOM 2238 C CA . GLY B 2 272 ? -9.083 4.957 32.881 1.00 19.59 673 GLY B CA 1
ATOM 2239 C C . GLY B 2 272 ? -9.392 4.843 31.411 1.00 20.63 673 GLY B C 1
ATOM 2240 O O . GLY B 2 272 ? -8.708 4.100 30.700 1.00 18.94 673 GLY B O 1
ATOM 2241 N N . HIS B 2 273 ? -10.386 5.574 30.922 1.00 21.63 674 HIS B N 1
ATOM 2242 C CA . HIS B 2 273 ? -10.743 5.521 29.530 1.00 22.44 674 HIS B CA 1
ATOM 2243 C C . HIS B 2 273 ? -9.671 6.173 28.678 1.00 22.52 674 HIS B C 1
ATOM 2244 O O . HIS B 2 273 ? -9.675 5.944 27.482 1.00 25.35 674 HIS B O 1
ATOM 2251 N N . ARG B 2 274 ? -8.772 6.940 29.314 1.00 22.23 675 ARG B N 1
ATOM 2252 C CA . ARG B 2 274 ? -7.617 7.620 28.689 1.00 22.59 675 ARG B CA 1
ATOM 2253 C C . ARG B 2 274 ? -6.416 6.708 28.510 1.00 26.91 675 ARG B C 1
ATOM 2254 O O . ARG B 2 274 ? -5.455 7.111 27.852 1.00 26.62 675 ARG B O 1
ATOM 2262 N N . ASP B 2 275 ? -6.420 5.521 29.124 1.00 21.02 676 ASP B N 1
ATOM 2263 C CA . ASP B 2 275 ? -5.238 4.667 29.183 1.00 20.24 676 ASP B CA 1
ATOM 2264 C C . ASP B 2 275 ? -5.583 3.329 28.548 1.00 19.16 676 ASP B C 1
ATOM 2265 O O . ASP B 2 275 ? -6.099 2.438 29.227 1.00 18.81 676 ASP B O 1
ATOM 2270 N N . PRO B 2 276 ? -5.257 3.100 27.272 1.00 18.23 677 PRO B N 1
ATOM 2271 C CA . PRO B 2 276 ? -5.671 1.851 26.618 1.00 17.07 677 PRO B CA 1
ATOM 2272 C C . PRO B 2 276 ? -5.024 0.612 27.198 1.00 18.34 677 PRO B C 1
ATOM 2273 O O . PRO B 2 276 ? -5.634 -0.469 27.128 1.00 18.54 677 PRO B O 1
ATOM 2277 N N . ALA B 2 277 ? -3.778 0.699 27.727 1.00 18.07 678 ALA B N 1
ATOM 2278 C CA . ALA B 2 277 ? -3.208 -0.492 28.372 1.00 17.78 678 ALA B CA 1
ATOM 2279 C C . ALA B 2 277 ? -3.978 -0.848 29.636 1.00 16.90 678 ALA B C 1
ATOM 2280 O O . ALA B 2 277 ? -4.165 -2.028 29.961 1.00 17.63 678 ALA B O 1
ATOM 2282 N N . TYR B 2 278 ? -4.447 0.167 30.369 1.00 17.25 679 TYR B N 1
ATOM 2283 C CA . TYR B 2 278 ? -5.292 -0.113 31.523 1.00 14.99 679 TYR B CA 1
ATOM 2284 C C . TYR B 2 278 ? -6.603 -0.768 31.067 1.00 16.70 679 TYR B C 1
ATOM 2285 O O . TYR B 2 278 ? -7.064 -1.743 31.662 1.00 15.95 679 TYR B O 1
ATOM 2294 N N . LEU B 2 279 ? -7.246 -0.218 30.020 1.00 15.48 680 LEU B N 1
ATOM 2295 C CA . LEU B 2 279 ? -8.485 -0.859 29.542 1.00 16.06 680 LEU B CA 1
ATOM 2296 C C . LEU B 2 279 ? -8.251 -2.303 29.133 1.00 16.01 680 LEU B C 1
ATOM 2297 O O . LEU B 2 279 ? -9.050 -3.176 29.453 1.00 15.32 680 LEU B O 1
ATOM 2302 N N . ALA B 2 280 ? -7.165 -2.585 28.399 1.00 17.45 681 ALA B N 1
ATOM 2303 C CA . ALA B 2 280 ? -6.932 -3.976 27.991 1.00 15.83 681 ALA B CA 1
ATOM 2304 C C . ALA B 2 280 ? -6.720 -4.877 29.199 1.00 17.91 681 ALA B C 1
ATOM 2305 O O . ALA B 2 280 ? -7.238 -6.015 29.258 1.00 18.66 681 ALA B O 1
ATOM 2307 N N . ALA B 2 281 ? -6.006 -4.366 30.194 1.00 17.58 682 ALA B N 1
ATOM 2308 C CA . ALA B 2 281 ? -5.836 -5.120 31.451 1.00 17.56 682 ALA B CA 1
ATOM 2309 C C . ALA B 2 281 ? -7.151 -5.374 32.175 1.00 17.42 682 ALA B C 1
ATOM 2310 O O . ALA B 2 281 ? -7.379 -6.466 32.720 1.00 17.68 682 ALA B O 1
ATOM 2312 N N . LEU B 2 282 ? -7.984 -4.338 32.295 1.00 14.95 683 LEU B N 1
ATOM 2313 C CA . LEU B 2 282 ? -9.288 -4.482 32.961 1.00 13.66 683 LEU B CA 1
ATOM 2314 C C . LEU B 2 282 ? -10.159 -5.479 32.211 1.00 15.77 683 LEU B C 1
ATOM 2315 O O . LEU B 2 282 ? -10.860 -6.319 32.821 1.00 15.69 683 LEU B O 1
ATOM 2320 N N . PHE B 2 283 ? -10.140 -5.384 30.872 1.00 14.06 684 PHE B N 1
ATOM 2321 C CA . PHE B 2 283 ? -10.985 -6.286 30.087 1.00 14.18 684 PHE B CA 1
ATOM 2322 C C . PHE B 2 283 ? -10.535 -7.730 30.274 1.00 16.43 684 PHE B C 1
ATOM 2323 O O . PHE B 2 283 ? -11.369 -8.641 30.382 1.00 17.32 684 PHE B O 1
ATOM 2331 N N . ALA B 2 284 ? -9.210 -7.957 30.305 1.00 17.03 685 ALA B N 1
ATOM 2332 C CA . ALA B 2 284 ? -8.724 -9.336 30.479 1.00 19.57 685 ALA B CA 1
ATOM 2333 C C . ALA B 2 284 ? -9.033 -9.848 31.877 1.00 19.71 685 ALA B C 1
ATOM 2334 O O . ALA B 2 284 ? -9.446 -11.015 32.041 1.00 22.15 685 ALA B O 1
ATOM 2336 N N . GLU B 2 285 ? -8.823 -9.001 32.898 1.00 17.67 686 GLU B N 1
ATOM 2337 C CA . GLU B 2 285 ? -9.033 -9.407 34.297 1.00 19.18 686 GLU B CA 1
ATOM 2338 C C . GLU B 2 285 ? -10.465 -9.865 34.550 1.00 20.77 686 GLU B C 1
ATOM 2339 O O . GLU B 2 285 ? -10.697 -10.894 35.189 1.00 21.66 686 GLU B O 1
ATOM 2345 N N . HIS B 2 286 ? -11.457 -9.107 34.061 1.00 17.94 687 HIS B N 1
ATOM 2346 C CA . HIS B 2 286 ? -12.845 -9.404 34.325 1.00 15.99 687 HIS B CA 1
ATOM 2347 C C . HIS B 2 286 ? -13.569 -10.033 33.166 1.00 17.74 687 HIS B C 1
ATOM 2348 O O . HIS B 2 286 ? -14.792 -10.171 33.253 1.00 18.76 687 HIS B O 1
ATOM 2355 N N . LYS B 2 287 ? -12.837 -10.444 32.120 1.00 16.12 688 LYS B N 1
ATOM 2356 C CA . LYS B 2 287 ? -13.433 -11.122 30.959 1.00 19.09 688 LYS B CA 1
ATOM 2357 C C . LYS B 2 287 ? -14.620 -10.302 30.453 1.00 16.64 688 LYS B C 1
ATOM 2358 O O . LYS B 2 287 ? -15.740 -10.783 30.234 1.00 16.27 688 LYS B O 1
ATOM 2364 N N . VAL B 2 288 ? -14.351 -9.019 30.251 1.00 15.26 689 VAL B N 1
ATOM 2365 C CA . VAL B 2 288 ? -15.330 -8.138 29.614 1.00 13.11 689 VAL B CA 1
ATOM 2366 C C . VAL B 2 288 ? -15.741 -8.648 28.242 1.00 12.44 689 VAL B C 1
ATOM 2367 O O . VAL B 2 288 ? -14.895 -8.928 27.378 1.00 15.97 689 VAL B O 1
ATOM 2371 N N . THR B 2 289 ? -17.067 -8.714 27.995 1.00 12.56 690 THR B N 1
ATOM 2372 C CA . THR B 2 289 ? -17.574 -9.216 26.718 1.00 10.85 690 THR B CA 1
ATOM 2373 C C . THR B 2 289 ? -18.164 -8.162 25.805 1.00 12.04 690 THR B C 1
ATOM 2374 O O . THR B 2 289 ? -18.256 -8.394 24.573 1.00 13.82 690 THR B O 1
ATOM 2378 N N . VAL B 2 290 ? -18.530 -7.003 26.334 1.00 12.12 691 VAL B N 1
ATOM 2379 C CA . VAL B 2 290 ? -19.154 -5.952 25.505 1.00 12.09 691 VAL B CA 1
ATOM 2380 C C . VAL B 2 290 ? -18.606 -4.598 25.926 1.00 11.57 691 VAL B C 1
ATOM 2381 O O . VAL B 2 290 ? -18.496 -4.324 27.130 1.00 13.29 691 VAL B O 1
ATOM 2385 N N . CYS B 2 291 ? -18.262 -3.742 24.966 1.00 12.88 692 CYS B N 1
ATOM 2386 C CA . CYS B 2 291 ? -17.896 -2.377 25.296 1.00 11.89 692 CYS B CA 1
ATOM 2387 C C . CYS B 2 291 ? -18.172 -1.451 24.120 1.00 14.97 692 CYS B C 1
ATOM 2388 O O . CYS B 2 291 ? -18.520 -1.877 23.019 1.00 13.33 692 CYS B O 1
ATOM 2391 N N . HIS B 2 292 ? -17.981 -0.162 24.395 1.00 13.53 693 HIS B N 1
ATOM 2392 C CA . HIS B 2 292 ? -18.078 0.905 23.403 1.00 12.74 693 HIS B CA 1
ATOM 2393 C C . HIS B 2 292 ? -16.722 1.539 23.142 1.00 15.58 693 HIS B C 1
ATOM 2394 O O . HIS B 2 292 ? -15.923 1.721 24.072 1.00 14.95 693 HIS B O 1
ATOM 2401 N N . PHE B 2 293 ? -16.476 1.977 21.871 1.00 13.14 694 PHE B N 1
ATOM 2402 C CA . PHE B 2 293 ? -15.454 2.978 21.622 1.00 13.99 694 PHE B CA 1
ATOM 2403 C C . PHE B 2 293 ? -15.977 4.055 20.673 1.00 16.08 694 PHE B C 1
ATOM 2404 O O . PHE B 2 293 ? -16.781 3.751 19.788 1.00 13.58 694 PHE B O 1
ATOM 2412 N N . VAL B 2 294 ? -15.490 5.303 20.828 1.00 11.98 695 VAL B N 1
ATOM 2413 C CA . VAL B 2 294 ? -15.555 6.316 19.751 1.00 15.29 695 VAL B CA 1
ATOM 2414 C C . VAL B 2 294 ? -14.439 6.003 18.757 1.00 17.13 695 VAL B C 1
ATOM 2415 O O . VAL B 2 294 ? -13.376 5.578 19.181 1.00 17.81 695 VAL B O 1
ATOM 2419 N N . PRO B 2 295 ? -14.648 6.232 17.442 1.00 15.64 696 PRO B N 1
ATOM 2420 C CA . PRO B 2 295 ? -13.646 5.919 16.411 1.00 19.28 696 PRO B CA 1
ATOM 2421 C C . PRO B 2 295 ? -12.196 6.359 16.675 1.00 18.60 696 PRO B C 1
ATOM 2422 O O . PRO B 2 295 ? -11.302 5.598 16.348 1.00 18.62 696 PRO B O 1
ATOM 2426 N N . SER B 2 296 ? -11.990 7.551 17.246 1.00 18.06 697 SER B N 1
ATOM 2427 C CA . SER B 2 296 ? -10.633 8.047 17.466 1.00 23.01 697 SER B CA 1
ATOM 2428 C C . SER B 2 296 ? -9.973 7.300 18.618 1.00 22.26 697 SER B C 1
ATOM 2429 O O . SER B 2 296 ? -8.755 7.008 18.593 1.00 22.34 697 SER B O 1
ATOM 2432 N N . LEU B 2 297 ? -10.789 6.920 19.633 1.00 19.45 698 LEU B N 1
ATOM 2433 C CA . LEU B 2 297 ? -10.221 6.159 20.736 1.00 17.37 698 LEU B CA 1
ATOM 2434 C C . LEU B 2 297 ? -10.126 4.672 20.450 1.00 15.62 698 LEU B C 1
ATOM 2435 O O . LEU B 2 297 ? -9.337 3.968 21.089 1.00 19.08 698 LEU B O 1
ATOM 2440 N N . LEU B 2 298 ? -10.923 4.157 19.512 1.00 18.08 699 LEU B N 1
ATOM 2441 C CA . LEU B 2 298 ? -10.714 2.806 19.019 1.00 16.47 699 LEU B CA 1
ATOM 2442 C C . LEU B 2 298 ? -9.346 2.694 18.346 1.00 17.95 699 LEU B C 1
ATOM 2443 O O . LEU B 2 298 ? -8.647 1.697 18.529 1.00 18.02 699 LEU B O 1
ATOM 2448 N N . ARG B 2 299 ? -8.992 3.709 17.567 1.00 17.23 700 ARG B N 1
ATOM 2449 C CA . ARG B 2 299 ? -7.657 3.753 16.951 1.00 21.04 700 ARG B CA 1
ATOM 2450 C C . ARG B 2 299 ? -6.573 3.709 18.013 1.00 22.13 700 ARG B C 1
ATOM 2451 O O . ARG B 2 299 ? -5.612 2.924 17.900 1.00 21.54 700 ARG B O 1
ATOM 2459 N N . VAL B 2 300 ? -6.740 4.505 19.076 1.00 20.05 701 VAL B N 1
ATOM 2460 C CA . VAL B 2 300 ? -5.757 4.500 20.180 1.00 20.64 701 VAL B CA 1
ATOM 2461 C C . VAL B 2 300 ? -5.678 3.113 20.826 1.00 21.90 701 VAL B C 1
ATOM 2462 O O . VAL B 2 300 ? -4.591 2.605 21.155 1.00 20.99 701 VAL B O 1
ATOM 2466 N N . PHE B 2 301 ? -6.840 2.483 21.052 1.00 18.40 702 PHE B N 1
ATOM 2467 C CA . PHE B 2 301 ? -6.867 1.151 21.646 1.00 16.78 702 PHE B CA 1
ATOM 2468 C C . PHE B 2 301 ? -6.139 0.145 20.761 1.00 20.99 702 PHE B C 1
ATOM 2469 O O . PHE B 2 301 ? -5.373 -0.687 21.262 1.00 20.23 702 PHE B O 1
ATOM 2477 N N . LEU B 2 302 ? -6.386 0.176 19.449 1.00 17.89 703 LEU B N 1
ATOM 2478 C CA . LEU B 2 302 ? -5.757 -0.833 18.601 1.00 20.14 703 LEU B CA 1
ATOM 2479 C C . LEU B 2 302 ? -4.247 -0.595 18.449 1.00 26.33 703 LEU B C 1
ATOM 2480 O O . LEU B 2 302 ? -3.508 -1.540 18.113 1.00 28.76 703 LEU B O 1
ATOM 2485 N N . ASN B 2 303 ? -3.781 0.637 18.662 1.00 24.39 704 ASN B N 1
ATOM 2486 C CA . ASN B 2 303 ? -2.341 0.923 18.658 1.00 24.04 704 ASN B CA 1
ATOM 2487 C C . ASN B 2 303 ? -1.666 0.418 19.921 1.00 27.70 704 ASN B C 1
ATOM 2488 O O . ASN B 2 303 ? -0.440 0.493 20.028 1.00 29.07 704 ASN B O 1
ATOM 2493 N N . GLU B 2 304 ? -2.424 -0.055 20.890 1.00 22.99 705 GLU B N 1
ATOM 2494 C CA . GLU B 2 304 ? -1.818 -0.566 22.113 1.00 21.62 705 GLU B CA 1
ATOM 2495 C C . GLU B 2 304 ? -1.437 -2.033 21.945 1.00 22.12 705 GLU B C 1
ATOM 2496 O O . GLU B 2 304 ? -2.285 -2.866 21.597 1.00 23.57 705 GLU B O 1
ATOM 2502 N N . PRO B 2 305 ? -0.165 -2.391 22.192 1.00 25.17 706 PRO B N 1
ATOM 2503 C CA . PRO B 2 305 ? 0.281 -3.781 22.024 1.00 25.41 706 PRO B CA 1
ATOM 2504 C C . PRO B 2 305 ? -0.576 -4.832 22.708 1.00 26.18 706 PRO B C 1
ATOM 2505 O O . PRO B 2 305 ? -0.732 -5.916 22.151 1.00 29.25 706 PRO B O 1
ATOM 2509 N N . THR B 2 306 ? -1.140 -4.563 23.891 1.00 22.34 707 THR B N 1
ATOM 2510 C CA . THR B 2 306 ? -1.874 -5.584 24.622 1.00 21.20 707 THR B CA 1
ATOM 2511 C C . THR B 2 306 ? -3.361 -5.610 24.290 1.00 21.83 707 THR B C 1
ATOM 2512 O O . THR B 2 306 ? -4.081 -6.385 24.909 1.00 22.25 707 THR B O 1
ATOM 2516 N N . ALA B 2 307 ? -3.829 -4.802 23.341 1.00 21.29 708 ALA B N 1
ATOM 2517 C CA . ALA B 2 307 ? -5.258 -4.859 22.986 1.00 23.50 708 ALA B CA 1
ATOM 2518 C C . ALA B 2 307 ? -5.681 -6.271 22.633 1.00 23.24 708 ALA B C 1
ATOM 2519 O O . ALA B 2 307 ? -6.809 -6.679 22.931 1.00 22.21 708 ALA B O 1
ATOM 2521 N N . ARG B 2 308 ? -4.774 -7.062 22.011 1.00 20.11 709 ARG B N 1
ATOM 2522 C CA . ARG B 2 308 ? -5.121 -8.414 21.595 1.00 22.54 709 ARG B CA 1
ATOM 2523 C C . ARG B 2 308 ? -5.416 -9.347 22.749 1.00 25.48 709 ARG B C 1
ATOM 2524 O O . ARG B 2 308 ? -5.917 -10.448 22.495 1.00 26.05 709 ARG B O 1
ATOM 2532 N N . ARG B 2 309 ? -5.152 -8.920 24.008 1.00 22.38 710 ARG B N 1
ATOM 2533 C CA . ARG B 2 309 ? -5.426 -9.698 25.194 1.00 26.49 710 ARG B CA 1
ATOM 2534 C C . ARG B 2 309 ? -6.895 -9.619 25.601 1.00 21.84 710 ARG B C 1
ATOM 2535 O O . ARG B 2 309 ? -7.307 -10.364 26.491 1.00 23.77 710 ARG B O 1
ATOM 2543 N N . ALA B 2 310 ? -7.689 -8.768 24.956 1.00 20.09 711 ALA B N 1
ATOM 2544 C CA . ALA B 2 310 ? -9.126 -8.654 25.287 1.00 21.15 711 ALA B CA 1
ATOM 2545 C C . ALA B 2 310 ? -9.936 -9.714 24.527 1.00 18.39 711 ALA B C 1
ATOM 2546 O O . ALA B 2 310 ? -10.853 -9.422 23.767 1.00 17.65 711 ALA B O 1
ATOM 2548 N N . THR B 2 311 ? -9.548 -10.981 24.709 1.00 21.74 712 THR B N 1
ATOM 2549 C CA . THR B 2 311 ? -10.139 -12.055 23.909 1.00 22.08 712 THR B CA 1
ATOM 2550 C C . THR B 2 311 ? -11.541 -12.446 24.385 1.00 18.49 712 THR B C 1
ATOM 2551 O O . THR B 2 311 ? -12.226 -13.188 23.669 1.00 21.06 712 THR B O 1
ATOM 2555 N N . ALA B 2 312 ? -12.031 -11.926 25.531 1.00 18.64 713 ALA B N 1
ATOM 2556 C CA . ALA B 2 312 ? -13.399 -12.233 25.896 1.00 16.12 713 ALA B CA 1
ATOM 2557 C C . ALA B 2 312 ? -14.424 -11.345 25.182 1.00 15.36 713 ALA B C 1
ATOM 2558 O O . ALA B 2 312 ? -15.622 -11.670 25.215 1.00 15.63 713 ALA B O 1
ATOM 2560 N N . LEU B 2 313 ? -13.985 -10.255 24.556 1.00 15.94 714 LEU B N 1
ATOM 2561 C CA . LEU B 2 313 ? -14.914 -9.388 23.843 1.00 12.85 714 LEU B CA 1
ATOM 2562 C C . LEU B 2 313 ? -15.627 -10.171 22.767 1.00 16.00 714 LEU B C 1
ATOM 2563 O O . LEU B 2 313 ? -14.977 -10.841 21.951 1.00 17.77 714 LEU B O 1
ATOM 2568 N N . ARG B 2 314 ? -16.961 -10.086 22.764 1.00 11.66 715 ARG B N 1
ATOM 2569 C CA . ARG B 2 314 ? -17.787 -10.657 21.706 1.00 13.02 715 ARG B CA 1
ATOM 2570 C C . ARG B 2 314 ? -18.538 -9.632 20.881 1.00 16.60 715 ARG B C 1
ATOM 2571 O O . ARG B 2 314 ? -18.896 -9.935 19.727 1.00 16.77 715 ARG B O 1
ATOM 2579 N N . GLN B 2 315 ? -18.711 -8.410 21.396 1.00 15.16 716 GLN B N 1
ATOM 2580 C CA . GLN B 2 315 ? -19.420 -7.380 20.662 1.00 14.64 716 GLN B CA 1
ATOM 2581 C C . GLN B 2 315 ? -18.852 -6.045 21.079 1.00 17.52 716 GLN B C 1
ATOM 2582 O O . GLN B 2 315 ? -18.804 -5.737 22.273 1.00 16.50 716 GLN B O 1
ATOM 2588 N N . VAL B 2 316 ? -18.422 -5.246 20.126 1.00 13.91 717 VAL B N 1
ATOM 2589 C CA . VAL B 2 316 ? -18.047 -3.861 20.405 1.00 13.35 717 VAL B CA 1
ATOM 2590 C C . VAL B 2 316 ? -18.976 -2.968 19.602 1.00 16.07 717 VAL B C 1
ATOM 2591 O O . VAL B 2 316 ? -19.401 -3.319 18.487 1.00 15.09 717 VAL B O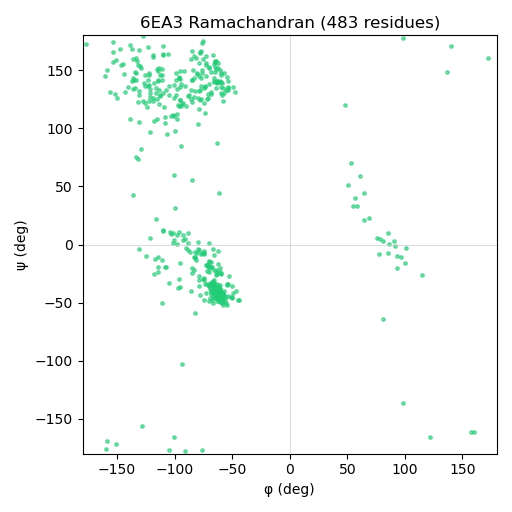 1
ATOM 2595 N N . ILE B 2 317 ? -19.405 -1.896 20.254 1.00 12.61 718 ILE B N 1
ATOM 2596 C CA . ILE B 2 317 ? -20.242 -0.855 19.649 1.00 12.41 718 ILE B CA 1
ATOM 2597 C C . ILE B 2 317 ? -19.367 0.350 19.395 1.00 14.52 718 ILE B C 1
ATOM 2598 O O . ILE B 2 317 ? -18.678 0.795 20.299 1.00 14.02 718 ILE B O 1
ATOM 2603 N N . VAL B 2 318 ? -19.381 0.875 18.171 1.00 13.30 719 VAL B N 1
ATOM 2604 C CA . VAL B 2 318 ? -18.621 2.074 17.829 1.00 11.48 719 VAL B CA 1
ATOM 2605 C C . VAL B 2 318 ? -19.589 3.138 17.390 1.00 12.88 719 VAL B C 1
ATOM 2606 O O . VAL B 2 318 ? -20.472 2.872 16.570 1.00 15.30 719 VAL B O 1
ATOM 2610 N N . SER B 2 319 ? -19.512 4.317 18.017 1.00 13.96 720 SER B N 1
ATOM 2611 C CA . SER B 2 319 ? -20.377 5.427 17.608 1.00 13.41 720 SER B CA 1
ATOM 2612 C C . SER B 2 319 ? -19.722 6.733 17.940 1.00 15.61 720 SER B C 1
ATOM 2613 O O . SER B 2 319 ? -18.731 6.775 18.673 1.00 17.66 720 SER B O 1
ATOM 2616 N N . GLY B 2 320 ? -20.256 7.811 17.357 1.00 14.15 721 GLY B N 1
ATOM 2617 C CA . GLY B 2 320 ? -19.893 9.160 17.748 1.00 15.37 721 GLY B CA 1
ATOM 2618 C C . GLY B 2 320 ? -19.183 9.946 16.662 1.00 17.81 721 GLY B C 1
ATOM 2619 O O . GLY B 2 320 ? -19.275 11.164 16.653 1.00 19.27 721 GLY B O 1
ATOM 2620 N N . GLU B 2 321 ? -18.508 9.264 15.752 1.00 15.59 722 GLU B N 1
ATOM 2621 C CA . GLU B 2 321 ? -17.740 9.889 14.654 1.00 17.48 722 GLU B CA 1
ATOM 2622 C C . GLU B 2 321 ? -17.824 8.947 13.485 1.00 17.64 722 GLU B C 1
ATOM 2623 O O . GLU B 2 321 ? -18.191 7.774 13.636 1.00 20.60 722 GLU B O 1
ATOM 2629 N N . ALA B 2 322 ? -17.398 9.413 12.303 1.00 17.57 723 ALA B N 1
ATOM 2630 C CA . ALA B 2 322 ? -17.370 8.480 11.184 1.00 16.48 723 ALA B CA 1
ATOM 2631 C C . ALA B 2 322 ? -16.374 7.354 11.458 1.00 18.42 723 ALA B C 1
ATOM 2632 O O . ALA B 2 322 ? -15.212 7.599 11.840 1.00 20.78 723 ALA B O 1
ATOM 2634 N N . LEU B 2 323 ? -16.798 6.116 11.181 1.00 16.42 724 LEU B N 1
ATOM 2635 C CA . LEU B 2 323 ? -15.922 4.943 11.240 1.00 14.70 724 LEU B CA 1
ATOM 2636 C C . LEU B 2 323 ? -15.313 4.681 9.856 1.00 19.44 724 LEU B C 1
ATOM 2637 O O . LEU B 2 323 ? -16.051 4.457 8.894 1.00 19.86 724 LEU B O 1
ATOM 2642 N N . ASP B 2 324 ? -13.989 4.679 9.776 1.00 18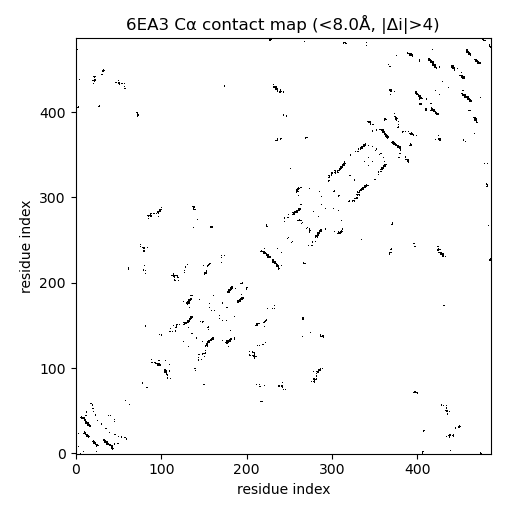.58 725 ASP B N 1
ATOM 2643 C CA . ASP B 2 324 ? -13.302 4.397 8.505 1.00 21.04 725 ASP B CA 1
ATOM 2644 C C . ASP B 2 324 ? -13.148 2.902 8.258 1.00 20.40 725 ASP B C 1
ATOM 2645 O O . ASP B 2 324 ? -12.930 2.105 9.169 1.00 20.19 725 ASP B O 1
ATOM 2650 N N . ALA B 2 325 ? -13.125 2.521 6.988 1.00 19.69 726 ALA B N 1
ATOM 2651 C CA . ALA B 2 325 ? -12.978 1.094 6.713 1.00 20.26 726 ALA B CA 1
ATOM 2652 C C . ALA B 2 325 ? -11.619 0.533 7.125 1.00 20.20 726 ALA B C 1
ATOM 2653 O O . ALA B 2 325 ? -11.544 -0.622 7.556 1.00 19.17 726 ALA B O 1
ATOM 2655 N N . ASP B 2 326 ? -10.543 1.306 7.025 1.00 20.64 727 ASP B N 1
ATOM 2656 C CA . ASP B 2 326 ? -9.265 0.719 7.442 1.00 21.87 727 ASP B CA 1
ATOM 2657 C C . ASP B 2 326 ? -9.229 0.447 8.931 1.00 20.40 727 ASP B C 1
ATOM 2658 O O . ASP B 2 326 ? -8.608 -0.537 9.358 1.00 20.74 727 ASP B O 1
ATOM 2663 N N . LEU B 2 327 ? -9.935 1.271 9.722 1.00 21.80 728 LEU B N 1
ATOM 2664 C CA . LEU B 2 327 ? -10.009 0.989 11.164 1.00 19.49 728 LEU B CA 1
ATOM 2665 C C . LEU B 2 327 ? -10.809 -0.280 11.434 1.00 19.61 728 LEU B C 1
ATOM 2666 O O . LEU B 2 327 ? -10.437 -1.079 12.304 1.00 19.60 728 LEU B O 1
ATOM 2671 N N . ALA B 2 328 ? -11.925 -0.485 10.713 1.00 17.69 729 ALA B N 1
ATOM 2672 C CA . ALA B 2 328 ? -12.692 -1.718 10.889 1.00 19.18 729 ALA B CA 1
ATOM 2673 C C . ALA B 2 328 ? -11.862 -2.938 10.503 1.00 18.67 729 ALA B C 1
ATOM 2674 O O . ALA B 2 328 ? -11.853 -3.950 11.212 1.00 22.34 729 ALA B O 1
ATOM 2676 N N . ARG B 2 329 ? -11.114 -2.854 9.380 1.00 18.99 730 ARG B N 1
ATOM 2677 C CA . ARG B 2 329 ? -10.252 -3.970 9.029 1.00 20.92 730 ARG B CA 1
ATOM 2678 C C . ARG B 2 329 ? -9.191 -4.244 10.099 1.00 21.02 730 ARG B C 1
ATOM 2679 O O . ARG B 2 329 ? -8.894 -5.415 10.409 1.00 22.29 730 ARG B O 1
ATOM 2687 N N . ALA B 2 330 ? -8.613 -3.185 10.672 1.00 19.35 731 ALA B N 1
ATOM 2688 C CA . ALA B 2 330 ? -7.647 -3.358 11.758 1.00 22.47 731 ALA B CA 1
ATOM 2689 C C . ALA B 2 330 ? -8.280 -4.032 12.980 1.00 23.50 731 ALA B C 1
ATOM 2690 O O . ALA B 2 330 ? -7.679 -4.913 13.592 1.00 23.37 731 ALA B O 1
ATOM 2692 N N . TRP B 2 331 ? -9.510 -3.648 13.332 1.00 20.01 732 TRP B N 1
ATOM 2693 C CA . TRP B 2 331 ? -10.202 -4.319 14.425 1.00 20.64 732 TRP B CA 1
ATOM 2694 C C . TRP B 2 331 ? -10.295 -5.817 14.187 1.00 21.3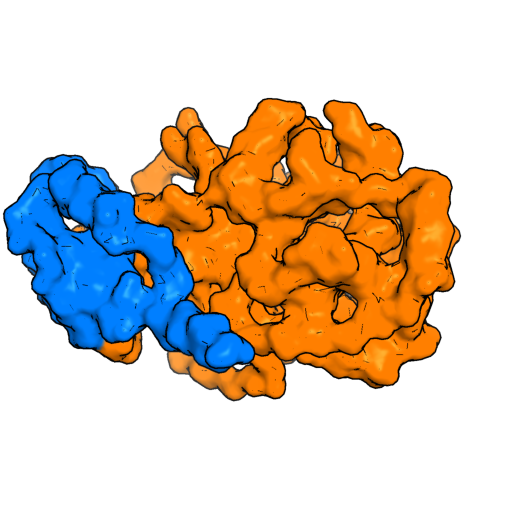4 732 TRP B C 1
ATOM 2695 O O . TRP B 2 331 ? -9.938 -6.634 15.057 1.00 21.61 732 TRP B O 1
ATOM 2706 N N . ALA B 2 332 ? -10.720 -6.205 12.971 1.00 21.08 733 ALA B N 1
ATOM 2707 C CA . ALA B 2 332 ? -10.968 -7.609 12.700 1.00 24.24 733 ALA B CA 1
ATOM 2708 C C . ALA B 2 332 ? -9.664 -8.424 12.701 1.00 28.38 733 ALA B C 1
ATOM 2709 O O . ALA B 2 332 ? -9.661 -9.575 13.157 1.00 25.52 733 ALA B O 1
ATOM 2711 N N . ARG B 2 333 ? -8.541 -7.822 12.264 1.00 24.05 734 ARG B N 1
ATOM 2712 C CA . ARG B 2 333 ? -7.240 -8.485 12.399 1.00 24.64 734 ARG B CA 1
ATOM 2713 C C . ARG B 2 333 ? -6.803 -8.657 13.838 1.00 27.80 734 ARG B C 1
ATOM 2714 O O . ARG B 2 333 ? -6.152 -9.652 14.166 1.00 28.92 734 ARG B O 1
ATOM 2722 N N . THR B 2 334 ? -7.144 -7.720 14.724 1.00 22.76 735 THR B N 1
ATOM 2723 C CA . THR B 2 334 ? -6.634 -7.757 16.087 1.00 24.47 735 THR B CA 1
ATOM 2724 C C . THR B 2 334 ? -7.493 -8.637 16.992 1.00 25.52 735 THR B C 1
ATOM 2725 O O . THR B 2 334 ? -6.959 -9.428 17.793 1.00 23.70 735 THR B O 1
ATOM 2729 N N . LEU B 2 335 ? -8.822 -8.564 16.828 1.00 19.85 736 LEU B N 1
ATOM 2730 C CA . LEU B 2 335 ? -9.772 -9.310 17.663 1.00 18.45 736 LEU B CA 1
ATOM 2731 C C . LEU B 2 335 ? -10.819 -9.978 16.797 1.00 22.15 736 LEU B C 1
ATOM 2732 O O . LEU B 2 335 ? -11.955 -9.500 16.674 1.00 20.78 736 LEU B O 1
ATOM 2737 N N . PRO B 2 336 ? -10.448 -11.076 16.121 1.00 22.87 737 PRO B N 1
ATOM 2738 C CA . PRO B 2 336 ? -11.372 -11.725 15.169 1.00 23.45 737 PRO B CA 1
ATOM 2739 C C . PRO B 2 336 ? -12.668 -12.238 15.756 1.00 25.49 737 PRO B C 1
ATOM 2740 O O . PRO B 2 336 ? -13.624 -12.424 14.996 1.00 25.52 737 PRO B O 1
ATOM 2744 N N . GLN B 2 337 ? -12.747 -12.524 17.060 1.00 21.80 738 GLN B N 1
ATOM 2745 C CA . GLN B 2 337 ? -13.962 -13.075 17.615 1.00 25.12 738 GLN B CA 1
ATOM 2746 C C . GLN B 2 337 ? -14.925 -11.995 18.096 1.00 22.86 738 GLN B C 1
ATOM 2747 O O . GLN B 2 337 ? -16.015 -12.340 18.562 1.00 24.31 738 GLN B O 1
ATOM 2753 N N . ALA B 2 338 ? -14.540 -10.726 18.014 1.00 18.74 739 ALA B N 1
ATOM 2754 C CA . ALA B 2 338 ? -15.363 -9.626 18.521 1.00 18.18 739 ALA B CA 1
ATOM 2755 C C . ALA B 2 338 ? -16.096 -8.958 17.372 1.00 17.58 739 ALA B C 1
ATOM 2756 O O . ALA B 2 338 ? -15.455 -8.320 16.500 1.00 19.47 739 ALA B O 1
ATOM 2758 N N . ARG B 2 339 ? -17.416 -9.135 17.331 1.00 15.67 740 ARG B N 1
ATOM 2759 C CA . ARG B 2 339 ? -18.218 -8.475 16.306 1.00 14.52 740 ARG B CA 1
ATOM 2760 C C . ARG B 2 339 ? -18.141 -6.982 16.529 1.00 17.13 740 ARG B C 1
ATOM 2761 O O . ARG B 2 339 ? -17.887 -6.548 17.657 1.00 16.60 740 ARG B O 1
ATOM 2769 N N . LEU B 2 340 ? -18.297 -6.206 15.451 1.00 13.29 741 LEU B N 1
ATOM 2770 C CA . LEU B 2 340 ? -18.240 -4.746 15.533 1.00 15.51 741 LEU B CA 1
ATOM 2771 C C . LEU B 2 340 ? -19.444 -4.173 14.807 1.00 15.77 741 LEU B C 1
ATOM 2772 O O . LEU B 2 340 ? -19.673 -4.496 13.634 1.00 14.99 741 LEU B O 1
ATOM 2777 N N . ASP B 2 341 ? -20.188 -3.281 15.467 1.00 12.77 742 ASP B N 1
ATOM 2778 C CA . ASP B 2 341 ? -21.328 -2.589 14.849 1.00 13.30 742 ASP B CA 1
ATOM 2779 C C . ASP B 2 341 ? -21.132 -1.083 14.947 1.00 14.53 742 ASP B C 1
ATOM 2780 O O . ASP B 2 341 ? -20.568 -0.588 15.934 1.00 15.22 742 ASP B O 1
ATOM 2785 N N . ASN B 2 342 ? -21.520 -0.372 13.875 1.00 12.40 743 ASN B N 1
ATOM 2786 C CA . ASN B 2 342 ? -21.481 1.082 13.803 1.00 14.55 743 ASN B CA 1
ATOM 2787 C C . ASN B 2 342 ? -22.871 1.612 14.164 1.00 13.52 743 ASN B C 1
ATOM 2788 O O . ASN B 2 342 ? -23.858 1.223 13.520 1.00 14.20 743 ASN B O 1
ATOM 2793 N N . LEU B 2 343 ? -22.971 2.410 15.236 1.00 12.64 744 LEU B N 1
ATOM 2794 C CA . LEU B 2 343 ? -24.247 3.000 15.621 1.00 11.49 744 LEU B CA 1
ATOM 2795 C C . LEU B 2 343 ? -24.155 4.495 15.452 1.00 11.59 744 LEU B C 1
ATOM 2796 O O . LEU B 2 343 ? -23.078 5.072 15.602 1.00 13.71 744 LEU B O 1
ATOM 2801 N N . TYR B 2 344 ? -25.289 5.118 15.137 1.00 11.62 745 TYR B N 1
ATOM 2802 C CA . TYR B 2 344 ? -25.302 6.573 14.963 1.00 12.12 745 TYR B CA 1
ATOM 2803 C C . TYR B 2 344 ? -26.514 7.182 15.651 1.00 13.19 745 TYR B C 1
ATOM 2804 O O . TYR B 2 344 ? -27.613 6.598 15.639 1.00 13.65 745 TYR B O 1
ATOM 2813 N N . GLY B 2 345 ? -26.323 8.380 16.242 1.00 12.47 746 GLY B N 1
ATOM 2814 C CA . GLY B 2 345 ? -27.477 9.218 16.539 1.00 12.42 746 GLY B CA 1
ATOM 2815 C C . GLY B 2 345 ? -27.066 10.412 17.370 1.00 14.99 746 GLY B C 1
ATOM 2816 O O . GLY B 2 345 ? -25.989 10.451 17.983 1.00 14.67 746 GLY B O 1
ATOM 2817 N N . PRO B 2 346 ? -27.925 11.430 17.367 1.00 12.70 747 PRO B N 1
ATOM 2818 C CA . PRO B 2 346 ? -27.701 12.612 18.203 1.00 14.22 747 PRO B CA 1
ATOM 2819 C C . PRO B 2 346 ? -28.254 12.411 19.617 1.00 12.95 747 PRO B C 1
ATOM 2820 O O . PRO B 2 346 ? -29.139 11.593 19.877 1.00 13.42 747 PRO B O 1
ATOM 2824 N N . THR B 2 347 ? -27.738 13.221 20.537 1.00 11.03 748 THR B N 1
ATOM 2825 C CA . THR B 2 347 ? -28.310 13.214 21.912 1.00 13.47 748 THR B CA 1
ATOM 2826 C C . THR B 2 347 ? -29.822 13.450 21.909 1.00 11.39 748 THR B C 1
ATOM 2827 O O . THR B 2 347 ? -30.533 12.939 22.779 1.00 12.47 748 THR B O 1
ATOM 2831 N N . GLU B 2 348 ? -30.303 14.290 20.979 1.00 11.20 749 GLU B N 1
ATOM 2832 C CA . GLU B 2 348 ? -31.704 14.632 20.808 1.00 10.59 749 GLU B CA 1
ATOM 2833 C C . GLU B 2 348 ? -32.607 13.470 20.444 1.00 14.23 749 GLU B C 1
ATOM 2834 O O . GLU B 2 348 ? -33.821 13.665 20.391 1.00 13.40 749 GLU B O 1
ATOM 2840 N N . ALA B 2 349 ? -32.074 12.274 20.189 1.00 12.02 750 ALA B N 1
ATOM 2841 C CA . ALA B 2 349 ? -32.962 11.162 19.832 1.00 13.01 750 ALA B CA 1
ATOM 2842 C C . ALA B 2 349 ? -32.548 9.893 20.588 1.00 13.11 750 ALA B C 1
ATOM 2843 O O . ALA B 2 349 ? -32.555 8.802 20.045 1.00 13.30 750 ALA B O 1
ATOM 2845 N N . ALA B 2 350 ? -32.223 10.022 21.888 1.00 12.34 751 ALA B N 1
ATOM 2846 C CA . ALA B 2 350 ? -32.017 8.876 22.792 1.00 12.33 751 ALA B CA 1
ATOM 2847 C C . ALA B 2 350 ? -30.862 7.974 22.328 1.00 12.86 751 ALA B C 1
ATOM 2848 O O . ALA B 2 350 ? -31.033 6.784 22.098 1.00 14.12 751 ALA B O 1
ATOM 2850 N N . VAL B 2 351 ? -29.692 8.564 22.222 1.00 13.01 752 VAL B N 1
ATOM 2851 C CA . VAL B 2 351 ? -28.382 7.886 22.140 1.00 13.17 752 VAL B CA 1
ATOM 2852 C C . VAL B 2 351 ? -28.053 7.375 20.732 1.00 13.67 752 VAL B C 1
ATOM 2853 O O . VAL B 2 351 ? -27.101 7.887 20.139 1.00 15.24 752 VAL B O 1
ATOM 2857 N N . ASP B 2 352 ? -28.816 6.424 20.165 1.00 13.30 753 ASP B N 1
ATOM 2858 C CA . ASP B 2 352 ? -28.621 6.037 18.752 1.00 13.01 753 ASP B CA 1
ATOM 2859 C C . ASP B 2 352 ? -29.945 5.709 18.099 1.00 11.80 753 ASP B C 1
ATOM 2860 O O . ASP B 2 352 ? -30.861 5.208 18.771 1.00 13.42 753 ASP B O 1
ATOM 2865 N N . VAL B 2 353 ? -30.045 6.023 16.803 1.00 12.20 754 VAL B N 1
ATOM 2866 C CA . VAL B 2 353 ? -31.256 5.735 16.031 1.00 12.23 754 VAL B CA 1
ATOM 2867 C C . VAL B 2 353 ? -30.980 4.762 14.911 1.00 14.05 754 VAL B C 1
ATOM 2868 O O . VAL B 2 353 ? -31.935 4.327 14.272 1.00 13.82 754 VAL B O 1
ATOM 2872 N N . THR B 2 354 ? -29.712 4.488 14.587 1.00 13.29 755 THR B N 1
ATOM 2873 C CA . THR B 2 354 ? -29.435 3.514 13.493 1.00 14.01 755 THR B CA 1
ATOM 2874 C C . THR B 2 354 ? -28.313 2.591 13.927 1.00 14.21 755 THR B C 1
ATOM 2875 O O . THR B 2 354 ? -27.504 2.941 14.795 1.00 13.81 755 THR B O 1
ATOM 2879 N N . SER B 2 355 ? -28.232 1.423 13.276 1.00 13.85 756 SER B N 1
ATOM 2880 C CA . SER B 2 355 ? -27.101 0.543 13.511 1.00 12.36 756 SER B CA 1
ATOM 2881 C C . SER B 2 355 ? -26.770 -0.192 12.222 1.00 14.99 756 SER B C 1
ATOM 2882 O O . SER B 2 355 ? -27.644 -0.393 11.363 1.00 15.15 756 SER B O 1
ATOM 2885 N N . HIS B 2 356 ? -25.505 -0.606 12.120 1.00 13.76 757 HIS B N 1
ATOM 2886 C CA . HIS B 2 356 ? -25.040 -1.374 10.924 1.00 13.97 757 HIS B CA 1
ATOM 2887 C C . HIS B 2 356 ? -24.032 -2.420 11.396 1.00 12.88 757 HIS B C 1
ATOM 2888 O O . HIS B 2 356 ? -23.059 -2.073 12.072 1.00 13.74 757 HIS B O 1
ATOM 2895 N N . PRO B 2 357 ? -24.168 -3.688 10.982 1.00 15.59 758 PRO B N 1
ATOM 2896 C CA . PRO B 2 357 ? -23.158 -4.695 11.351 1.00 15.05 758 PRO B CA 1
ATOM 2897 C C . PRO B 2 357 ? -21.945 -4.573 10.443 1.00 17.25 758 PRO B C 1
ATOM 2898 O O . PRO B 2 357 ? -22.091 -4.578 9.218 1.00 18.15 758 PRO B O 1
ATOM 2902 N N . VAL B 2 358 ? -20.759 -4.436 11.018 1.00 15.97 759 VAL B N 1
ATOM 2903 C CA . VAL B 2 358 ? -19.547 -4.119 10.212 1.00 14.30 759 VAL B CA 1
ATOM 2904 C C . VAL B 2 358 ? -18.586 -5.293 10.166 1.00 16.19 759 VAL B C 1
ATOM 2905 O O . VAL B 2 358 ? -18.133 -5.693 9.082 1.00 18.22 759 VAL B O 1
ATOM 2909 N N . CYS B 2 359 ? -18.253 -5.858 11.338 1.00 15.19 760 CYS B N 1
ATOM 2910 C CA . CYS B 2 359 ? -17.334 -6.992 11.448 1.00 19.01 760 CYS B CA 1
ATOM 2911 C C . CYS B 2 359 ? -18.035 -8.134 12.137 1.00 17.84 760 CYS B C 1
ATOM 2912 O O . CYS B 2 359 ? -18.802 -7.935 13.082 1.00 16.75 760 CYS B O 1
ATOM 2915 N N . GLY B 2 360 ? -17.813 -9.333 11.602 1.00 17.90 761 GLY B N 1
ATOM 2916 C CA . GLY B 2 360 ? -18.355 -10.537 12.220 1.00 21.36 761 GLY B CA 1
ATOM 2917 C C . GLY B 2 360 ? -18.852 -11.510 11.148 1.00 24.00 761 GLY B C 1
ATOM 2918 O O . GLY B 2 360 ? -18.952 -11.130 9.986 1.00 22.73 761 GLY B O 1
ATOM 2919 N N . ALA B 2 361 ? -19.218 -12.743 11.519 1.00 24.28 762 ALA B N 1
ATOM 2920 C CA . ALA B 2 361 ? -19.730 -13.682 10.514 1.00 26.36 762 ALA B CA 1
ATOM 2921 C C . ALA B 2 361 ? -20.976 -13.144 9.833 1.00 28.39 762 ALA B C 1
ATOM 2922 O O . ALA B 2 361 ? -21.872 -12.592 10.467 1.00 27.46 762 ALA B O 1
ATOM 2924 N N . GLY B 2 362 ? -21.040 -13.267 8.508 1.00 26.41 763 GLY B N 1
ATOM 2925 C CA . GLY B 2 362 ? -22.244 -12.771 7.881 1.00 27.36 763 GLY B CA 1
ATOM 2926 C C . GLY B 2 362 ? -22.169 -11.336 7.384 1.00 26.06 763 GLY B C 1
ATOM 2927 O O . GLY B 2 362 ? -23.095 -10.891 6.699 1.00 34.07 763 GLY B O 1
ATOM 2928 N N . THR B 2 363 ? -21.120 -10.585 7.725 1.00 24.56 764 THR B N 1
ATOM 2929 C CA . THR B 2 363 ? -21.093 -9.190 7.300 1.00 23.39 764 THR B CA 1
ATOM 2930 C C . THR B 2 363 ? -20.579 -9.101 5.872 1.00 26.25 764 THR B C 1
ATOM 2931 O O . THR B 2 363 ? -19.944 -10.033 5.383 1.00 26.12 764 THR B O 1
ATOM 2935 N N . GLU B 2 364 ? -20.847 -7.956 5.230 1.00 23.29 765 GLU B N 1
ATOM 2936 C CA . GLU B 2 364 ? -20.339 -7.658 3.869 1.00 22.34 765 GLU B CA 1
ATOM 2937 C C . GLU B 2 364 ? -18.900 -7.158 3.939 1.00 26.86 765 GLU B C 1
ATOM 2938 O O . GLU B 2 364 ? -18.434 -6.696 4.974 1.00 20.57 765 GLU B O 1
ATOM 2944 N N . PRO B 2 365 ? -18.142 -7.209 2.840 1.00 22.62 766 PRO B N 1
ATOM 2945 C CA . PRO B 2 365 ? -16.787 -6.658 2.892 1.00 21.94 766 PRO B CA 1
ATOM 2946 C C . PRO B 2 365 ? -16.868 -5.175 3.173 1.00 20.35 766 PRO B C 1
ATOM 2947 O O . PRO B 2 365 ? -17.797 -4.498 2.709 1.00 28.01 766 PRO B O 1
ATOM 2951 N N . VAL B 2 366 ? -15.963 -4.686 4.003 1.00 22.18 767 VAL B N 1
ATOM 2952 C CA . VAL B 2 366 ? -16.097 -3.302 4.432 1.00 20.16 767 VAL B CA 1
ATOM 2953 C C . VAL B 2 366 ? -15.461 -2.383 3.409 1.00 24.54 767 VAL B C 1
ATOM 2954 O O . VAL B 2 366 ? -14.452 -2.728 2.773 1.00 29.10 767 VAL B O 1
ATOM 2958 N N . ARG B 2 367 ? -16.092 -1.240 3.182 1.00 22.37 768 ARG B N 1
ATOM 2959 C CA . ARG B 2 367 ? -15.569 -0.251 2.252 1.00 24.93 768 ARG B CA 1
ATOM 2960 C C . ARG B 2 367 ? -16.045 1.110 2.728 1.00 23.82 768 ARG B C 1
ATOM 2961 O O . ARG B 2 367 ? -16.987 1.198 3.510 1.00 25.08 768 ARG B O 1
ATOM 2969 N N . ASP B 2 368 ? -15.368 2.152 2.307 1.00 21.46 769 ASP B N 1
ATOM 2970 C CA . ASP B 2 368 ? -15.813 3.487 2.664 1.00 20.95 769 ASP B CA 1
ATOM 2971 C C . ASP B 2 368 ? -16.912 3.962 1.718 1.00 25.08 769 ASP B C 1
ATOM 2972 O O . ASP B 2 368 ? -16.873 3.657 0.520 1.00 26.11 769 ASP B O 1
ATOM 2977 N N . PRO B 2 369 ? -17.908 4.709 2.215 1.00 22.20 770 PRO B N 1
ATOM 2978 C CA . PRO B 2 369 ? -18.133 5.009 3.634 1.00 23.07 770 PRO B CA 1
ATOM 2979 C C . PRO B 2 369 ? -18.763 3.780 4.311 1.00 21.67 770 PRO B C 1
ATOM 2980 O O . PRO B 2 369 ? -19.542 3.054 3.669 1.00 24.27 770 PRO B O 1
ATOM 2984 N N . VAL B 2 370 ? -18.389 3.518 5.561 1.00 17.20 771 VAL B N 1
ATOM 2985 C CA . VAL B 2 370 ? -19.038 2.435 6.301 1.00 17.15 771 VAL B CA 1
ATOM 2986 C C . VAL B 2 370 ? -20.433 2.915 6.700 1.00 18.38 771 VAL B C 1
ATOM 2987 O O . VAL B 2 370 ? -20.540 3.975 7.349 1.00 17.73 771 VAL B O 1
ATOM 2991 N N . PRO B 2 371 ? -21.513 2.246 6.305 1.00 17.34 772 PRO B N 1
ATOM 2992 C CA . PRO B 2 371 ? -22.851 2.798 6.556 1.00 13.68 772 PRO B CA 1
ATOM 2993 C C . PRO B 2 371 ? -23.119 2.982 8.037 1.00 15.56 772 PRO B C 1
ATOM 2994 O O . PRO B 2 371 ? -22.661 2.182 8.856 1.00 15.66 772 PRO B O 1
ATOM 2998 N N . ILE B 2 372 ? -23.963 3.989 8.319 1.00 13.39 773 ILE B N 1
ATOM 2999 C CA . ILE B 2 372 ? -24.561 4.049 9.676 1.00 12.32 773 ILE B CA 1
ATOM 3000 C C . ILE B 2 372 ? -25.780 3.139 9.781 1.00 16.20 773 ILE B C 1
ATOM 3001 O O . ILE B 2 372 ? -26.241 2.832 10.904 1.00 15.47 773 ILE B O 1
ATOM 3006 N N . GLY B 2 373 ? -26.273 2.616 8.666 1.00 15.32 774 GLY B N 1
ATOM 3007 C CA . GLY B 2 373 ? -27.207 1.513 8.725 1.00 16.81 774 GLY B CA 1
ATOM 3008 C C . GLY B 2 373 ? -28.691 1.796 8.616 1.00 16.67 774 GLY B C 1
ATOM 3009 O O . GLY B 2 373 ? -29.131 2.609 7.814 1.00 17.82 774 GLY B O 1
ATOM 3010 N N . ARG B 2 374 ? -29.477 1.146 9.473 1.00 15.65 775 ARG B N 1
ATOM 3011 C CA . ARG B 2 374 ? -30.927 1.106 9.328 1.00 13.83 775 ARG B CA 1
ATOM 3012 C C . ARG B 2 374 ? -31.536 1.486 10.652 1.00 16.82 775 ARG B C 1
ATOM 3013 O O . ARG B 2 374 ? -30.899 1.289 11.677 1.00 14.62 775 ARG B O 1
ATOM 3021 N N . PRO B 2 375 ? -32.748 2.032 10.651 1.00 13.98 776 PRO B N 1
ATOM 3022 C CA . PRO B 2 375 ? -33.325 2.548 11.911 1.00 13.65 776 PRO B CA 1
ATOM 3023 C C . PRO B 2 375 ? -33.652 1.473 12.915 1.00 17.02 776 PRO B C 1
ATOM 3024 O O . PRO B 2 375 ? -34.036 0.328 12.594 1.00 17.55 776 PRO B O 1
ATOM 3028 N N . VAL B 2 376 ? -33.533 1.874 14.187 1.00 13.06 777 VAL B N 1
ATOM 3029 C CA . VAL B 2 376 ? -33.928 1.024 15.311 1.00 12.66 777 VAL B CA 1
ATOM 3030 C C . VAL B 2 376 ? -35.454 1.013 15.455 1.00 14.98 777 VAL B C 1
ATOM 3031 O O . VAL B 2 376 ? -36.166 1.680 14.701 1.00 15.45 777 VAL B O 1
ATOM 3035 N N . TRP B 2 377 ? -35.977 0.337 16.480 1.00 14.92 778 TRP B N 1
ATOM 3036 C CA . TRP B 2 377 ? -37.432 0.240 16.614 1.00 14.80 778 TRP B CA 1
ATOM 3037 C C . TRP B 2 377 ? -38.110 1.600 16.679 1.00 15.83 778 TRP B C 1
ATOM 3038 O O . TRP B 2 377 ? -37.615 2.539 17.305 1.00 15.48 778 TRP B O 1
ATOM 3049 N N . ASN B 2 378 ? -39.328 1.671 16.154 1.00 15.36 779 ASN B N 1
ATOM 3050 C CA . ASN B 2 378 ? -40.215 2.817 16.383 1.00 16.19 779 ASN B CA 1
ATOM 3051 C C . ASN B 2 378 ? -39.576 4.153 15.995 1.00 16.25 779 ASN B C 1
ATOM 3052 O O . ASN B 2 378 ? -39.891 5.206 16.579 1.00 17.29 779 ASN B O 1
ATOM 3057 N N . THR B 2 379 ? -38.732 4.118 14.965 1.00 15.82 780 THR B N 1
ATOM 3058 C CA . THR B 2 379 ? -37.955 5.266 14.495 1.00 13.62 780 THR B CA 1
ATOM 3059 C C . THR B 2 379 ? -38.043 5.322 12.976 1.00 14.56 780 THR B C 1
ATOM 3060 O O . THR B 2 379 ? -38.021 4.272 12.276 1.00 16.37 780 THR B O 1
ATOM 3064 N N . GLU B 2 380 ? -38.143 6.560 12.475 1.00 15.58 781 GLU B N 1
ATOM 3065 C CA . GLU B 2 380 ? -38.187 6.802 11.031 1.00 15.90 781 GLU B CA 1
ATOM 3066 C C . GLU B 2 380 ? -37.067 7.723 10.595 1.00 15.62 781 GLU B C 1
ATOM 3067 O O . GLU B 2 380 ? -36.669 8.632 11.309 1.00 14.38 781 GLU B O 1
ATOM 3073 N N . LEU B 2 381 ? -36.571 7.505 9.366 1.00 14.31 782 LEU B N 1
ATOM 3074 C CA . LEU B 2 381 ? -35.502 8.332 8.823 1.00 15.31 782 LEU B CA 1
ATOM 3075 C C . LEU B 2 381 ? -36.021 8.958 7.544 1.00 16.70 782 LEU B C 1
ATOM 3076 O O . LEU B 2 381 ? -36.581 8.237 6.695 1.00 18.93 782 LEU B O 1
ATOM 3081 N N . TYR B 2 382 ? -35.797 10.246 7.389 1.00 15.51 783 TYR B N 1
ATOM 3082 C CA . TYR B 2 382 ? -36.112 10.946 6.134 1.00 14.81 783 TYR B CA 1
ATOM 3083 C C . TYR B 2 382 ? -34.894 11.686 5.613 1.00 15.98 783 TYR B C 1
ATOM 3084 O O . TYR B 2 382 ? -34.191 12.354 6.361 1.00 14.87 783 TYR B O 1
ATOM 3093 N N . VAL B 2 383 ? -34.630 11.611 4.281 1.00 14.18 784 VAL B N 1
ATOM 3094 C CA . VAL B 2 383 ? -33.511 12.364 3.719 1.00 14.53 784 VAL B CA 1
ATOM 3095 C C . VAL B 2 383 ? -34.147 13.488 2.923 1.00 18.69 784 VAL B C 1
ATOM 3096 O O . VAL B 2 383 ? -34.802 13.195 1.928 1.00 17.94 784 VAL B O 1
ATOM 3100 N N . LEU B 2 384 ? -34.027 14.735 3.399 1.00 16.19 785 LEU B N 1
ATOM 3101 C CA . LEU B 2 384 ? -34.828 15.830 2.857 1.00 18.41 785 LEU B CA 1
ATOM 3102 C C . LEU B 2 384 ? -33.946 16.832 2.156 1.00 17.22 785 LEU B C 1
ATOM 3103 O O . LEU B 2 384 ? -32.784 17.070 2.544 1.00 16.29 785 LEU B O 1
ATOM 3108 N N . ASP B 2 385 ? -34.548 17.498 1.187 1.00 19.53 786 ASP B N 1
ATOM 3109 C CA . ASP B 2 385 ? -33.873 18.619 0.513 1.00 18.92 786 ASP B CA 1
ATOM 3110 C C . ASP B 2 385 ? -34.215 19.916 1.250 1.00 22.72 786 ASP B C 1
ATOM 3111 O O . ASP B 2 385 ? -34.918 19.883 2.230 1.00 19.85 786 ASP B O 1
ATOM 3116 N N . SER B 2 386 ? -33.715 21.023 0.739 1.00 18.73 787 SER B N 1
ATOM 3117 C CA . SER B 2 386 ? -33.908 22.293 1.440 1.00 20.25 787 SER B CA 1
ATOM 3118 C C . SER B 2 386 ? -35.318 22.819 1.295 1.00 19.70 787 SER B C 1
ATOM 3119 O O . SER B 2 386 ? -35.636 23.835 1.934 1.00 20.70 787 SER B O 1
ATOM 3122 N N . SER B 2 387 ? -36.155 22.172 0.484 1.00 18.14 788 SER B N 1
ATOM 3123 C CA . SER B 2 387 ? -37.584 22.450 0.414 1.00 21.07 788 SER B CA 1
ATOM 3124 C C . SER B 2 387 ? -38.399 21.480 1.241 1.00 19.21 788 SER B C 1
ATOM 3125 O O . SER B 2 387 ? -39.620 21.459 1.109 1.00 20.88 788 SER B O 1
ATOM 3128 N N . LEU B 2 388 ? -37.748 20.634 2.047 1.00 18.46 789 LEU B N 1
ATOM 3129 C CA . LEU B 2 388 ? -38.375 19.634 2.912 1.00 17.56 789 LEU B CA 1
ATOM 3130 C C . LEU B 2 388 ? -39.038 18.498 2.125 1.00 18.71 789 LEU B C 1
ATOM 3131 O O . LEU B 2 388 ? -39.918 17.795 2.629 1.00 21.66 789 LEU B O 1
ATOM 3136 N N . ARG B 2 389 ? -38.591 18.276 0.879 1.00 19.67 790 ARG B N 1
ATOM 3137 C CA . ARG B 2 389 ? -39.095 17.156 0.099 1.00 20.53 790 ARG B CA 1
ATOM 3138 C C . ARG B 2 389 ? -38.180 15.957 0.232 1.00 19.83 790 ARG B C 1
ATOM 3139 O O . ARG B 2 389 ? -36.966 16.125 0.202 1.00 21.12 790 ARG B O 1
ATOM 3147 N N . PRO B 2 390 ? -38.757 14.748 0.281 1.00 19.04 791 PRO B N 1
ATOM 3148 C CA . PRO B 2 390 ? -37.922 13.529 0.293 1.00 20.32 791 PRO B CA 1
ATOM 3149 C C . PRO B 2 390 ? -37.126 13.385 -0.977 1.00 26.11 791 PRO B C 1
ATOM 3150 O O . PRO B 2 390 ? -37.600 13.734 -2.057 1.00 28.95 791 PRO B O 1
ATOM 3154 N N . LEU B 2 391 ? -35.852 12.954 -0.823 1.00 24.46 792 LEU B N 1
ATOM 3155 C CA . LEU B 2 391 ? -35.008 12.762 -1.993 1.00 26.10 792 LEU B CA 1
ATOM 3156 C C . LEU B 2 391 ? -35.119 11.330 -2.482 1.00 24.52 792 LEU B C 1
ATOM 3157 O O . LEU B 2 391 ? -35.371 10.409 -1.704 1.00 27.08 792 LEU B O 1
ATOM 3162 N N . PRO B 2 392 ? -34.964 11.155 -3.788 1.00 28.60 793 PRO B N 1
ATOM 3163 C CA . PRO B 2 392 ? -34.854 9.802 -4.339 1.00 33.52 793 PRO B CA 1
ATOM 3164 C C . PRO B 2 392 ? -33.628 9.090 -3.801 1.00 31.24 793 PRO B C 1
ATOM 3165 O O . PRO B 2 392 ? -32.583 9.713 -3.562 1.00 26.05 793 PRO B O 1
ATOM 3169 N N . THR B 2 393 ? -33.739 7.757 -3.754 1.00 31.23 794 THR B N 1
ATOM 3170 C CA . THR B 2 393 ? -32.656 6.894 -3.292 1.00 31.47 794 THR B CA 1
ATOM 3171 C C . THR B 2 393 ? -31.333 7.267 -3.938 1.00 30.85 794 THR B C 1
ATOM 3172 O O . THR B 2 393 ? -31.251 7.453 -5.164 1.00 30.06 794 THR B O 1
ATOM 3176 N N . GLY B 2 394 ? -30.287 7.409 -3.105 1.00 26.24 795 GLY B N 1
ATOM 3177 C CA . GLY B 2 394 ? -28.948 7.730 -3.560 1.00 24.45 795 GLY B CA 1
ATOM 3178 C C . GLY B 2 394 ? -28.605 9.197 -3.573 1.00 22.91 795 GLY B C 1
ATOM 3179 O O . GLY B 2 394 ? -27.417 9.546 -3.577 1.00 24.14 795 GLY B O 1
ATOM 3180 N N . ALA B 2 395 ? -29.604 10.079 -3.589 1.00 21.08 796 ALA B N 1
ATOM 3181 C CA . ALA B 2 395 ? -29.337 11.502 -3.605 1.00 20.85 796 ALA B CA 1
ATOM 3182 C C . ALA B 2 395 ? -29.019 11.995 -2.208 1.00 19.53 796 ALA B C 1
ATOM 3183 O O . ALA B 2 395 ? -29.527 11.456 -1.227 1.00 21.61 796 ALA B O 1
ATOM 3185 N N . VAL B 2 396 ? -28.162 12.998 -2.133 1.00 23.14 797 VAL B N 1
ATOM 3186 C CA . VAL B 2 396 ? -27.684 13.512 -0.851 1.00 22.20 797 VAL B CA 1
ATOM 3187 C C . VAL B 2 396 ? -28.672 14.549 -0.306 1.00 22.18 797 VAL B C 1
ATOM 3188 O O . VAL B 2 396 ? -29.070 15.479 -1.010 1.00 19.81 797 VAL B O 1
ATOM 3192 N N . GLY B 2 397 ? -29.028 14.430 0.980 1.00 17.62 798 GLY B N 1
ATOM 3193 C CA . GLY B 2 397 ? -29.743 15.509 1.615 1.00 16.24 798 GLY B CA 1
ATOM 3194 C C . GLY B 2 397 ? -29.557 15.392 3.122 1.00 17.17 798 GLY B C 1
ATOM 3195 O O . GLY B 2 397 ? -28.618 14.761 3.585 1.00 16.62 798 GLY B O 1
ATOM 3196 N N . GLU B 2 398 ? -30.333 16.170 3.856 1.00 13.79 799 GLU B N 1
ATOM 3197 C CA . GLU B 2 398 ? -30.172 16.205 5.334 1.00 14.83 799 GLU B CA 1
ATOM 3198 C C . GLU B 2 398 ? -31.062 15.198 6.018 1.00 14.80 799 GLU B C 1
ATOM 3199 O O . GLU B 2 398 ? -32.231 15.025 5.670 1.00 14.74 799 GLU B O 1
ATOM 3205 N N . LEU B 2 399 ? -30.486 14.490 7.011 1.00 15.08 800 LEU B N 1
ATOM 3206 C CA . LEU B 2 399 ? -31.228 13.465 7.757 1.00 13.73 800 LEU B CA 1
ATOM 3207 C C . LEU B 2 399 ? -32.163 14.110 8.805 1.00 12.06 800 LEU B C 1
ATOM 3208 O O . LEU B 2 399 ? -31.713 14.931 9.612 1.00 14.28 800 LEU B O 1
ATOM 3213 N N . TYR B 2 400 ? -33.430 13.767 8.715 1.00 12.10 801 TYR B N 1
ATOM 3214 C CA . TYR B 2 400 ? -34.432 14.145 9.715 1.00 13.27 801 TYR B CA 1
ATOM 3215 C C . TYR B 2 400 ? -34.924 12.879 10.393 1.00 13.17 801 TYR B C 1
ATOM 3216 O O . TYR B 2 400 ? -35.097 11.822 9.756 1.00 13.85 801 TYR B O 1
ATOM 3225 N N . LEU B 2 401 ? -35.169 12.943 11.713 1.00 12.78 802 LEU B N 1
ATOM 3226 C CA . LEU B 2 401 ? -35.519 11.743 12.487 1.00 13.81 802 LEU B CA 1
ATOM 3227 C C . LEU B 2 401 ? -36.926 11.847 13.066 1.00 14.49 802 LEU B C 1
ATOM 3228 O O . LEU B 2 401 ? -37.298 12.899 13.613 1.00 12.96 802 LEU B O 1
ATOM 3233 N N . GLY B 2 402 ? -37.713 10.779 12.939 1.00 12.76 803 GLY B N 1
ATOM 3234 C CA . GLY B 2 402 ? -39.037 10.691 13.588 1.00 14.66 803 GLY B CA 1
ATOM 3235 C C . GLY B 2 402 ? -39.134 9.552 14.573 1.00 14.54 803 GLY B C 1
ATOM 3236 O O . GLY B 2 402 ? -38.298 8.649 14.549 1.00 15.17 803 GLY B O 1
ATOM 3237 N N . GLY B 2 403 ? -40.131 9.606 15.476 1.00 15.02 804 GLY B N 1
ATOM 3238 C CA . GLY B 2 403 ? -40.494 8.418 16.247 1.00 15.47 804 GLY B CA 1
ATOM 3239 C C . GLY B 2 403 ? -40.377 8.635 17.738 1.00 14.03 804 GLY B C 1
ATOM 3240 O O . GLY B 2 403 ? -40.272 9.765 18.253 1.00 15.75 804 GLY B O 1
ATOM 3241 N N . VAL B 2 404 ? -40.399 7.503 18.443 1.00 14.51 805 VAL B N 1
ATOM 3242 C CA . VAL B 2 404 ? -40.609 7.538 19.893 1.00 13.89 805 VAL B CA 1
ATOM 3243 C C . VAL B 2 404 ? -39.374 8.055 20.633 1.00 16.71 805 VAL B C 1
ATOM 3244 O O . VAL B 2 404 ? -39.478 8.416 21.850 1.00 15.20 805 VAL B O 1
ATOM 3248 N N . GLN B 2 405 ? -38.203 8.056 19.958 1.00 14.11 806 GLN B N 1
ATOM 3249 C CA . GLN B 2 405 ? -36.990 8.396 20.692 1.00 13.32 806 GLN B CA 1
ATOM 3250 C C . GLN B 2 405 ? -36.680 9.872 20.721 1.00 13.08 806 GLN B C 1
ATOM 3251 O O . GLN B 2 405 ? -35.698 10.241 21.368 1.00 12.88 806 GLN B O 1
ATOM 3257 N N . LEU B 2 406 ? -37.448 10.720 20.020 1.00 13.36 807 LEU B N 1
ATOM 3258 C CA . LEU B 2 406 ? -37.130 12.146 20.075 1.00 12.20 807 LEU B CA 1
ATOM 3259 C C . LEU B 2 406 ? -37.218 12.662 21.507 1.00 13.57 807 LEU B C 1
ATOM 3260 O O . LEU B 2 406 ? -38.185 12.387 22.230 1.00 15.41 807 LEU B O 1
ATOM 3265 N N . ALA B 2 407 ? -36.269 13.513 21.840 1.00 10.99 808 ALA B N 1
ATOM 3266 C CA . ALA B 2 407 ? -36.295 14.159 23.163 1.00 11.51 808 ALA B CA 1
ATOM 3267 C C . ALA B 2 407 ? -37.484 15.092 23.287 1.00 13.43 808 ALA B C 1
ATOM 3268 O O . ALA B 2 407 ? -38.102 15.494 22.313 1.00 13.52 808 ALA B O 1
ATOM 3270 N N . ARG B 2 408 ? -37.795 15.456 24.537 1.00 11.32 809 ARG B N 1
ATOM 3271 C CA . ARG B 2 408 ? -38.824 16.463 24.767 1.00 11.20 809 ARG B CA 1
ATOM 3272 C C . ARG B 2 408 ? -38.409 17.782 24.145 1.00 12.12 809 ARG B C 1
ATOM 3273 O O . ARG B 2 408 ? -39.223 18.448 23.482 1.00 14.06 809 ARG B O 1
ATOM 3281 N N . GLY B 2 409 ? -37.165 18.181 24.377 1.00 13.66 810 GLY B N 1
ATOM 3282 C CA . GLY B 2 409 ? -36.621 19.411 23.795 1.00 12.73 810 GLY B CA 1
ATOM 3283 C C . GLY B 2 409 ? -35.449 19.881 24.636 1.00 13.54 810 GLY B C 1
ATOM 3284 O O . GLY B 2 409 ? -34.932 19.135 25.482 1.00 15.58 810 GLY B O 1
ATOM 3285 N N . TYR B 2 410 ? -35.104 21.146 24.468 1.00 12.63 811 TYR B N 1
ATOM 3286 C CA . TYR B 2 410 ? -33.964 21.714 25.181 1.00 12.56 811 TYR B CA 1
ATOM 3287 C C . TYR B 2 410 ? -34.493 22.429 26.407 1.00 14.13 811 TYR B C 1
ATOM 3288 O O . TYR B 2 410 ? -35.263 23.395 26.258 1.00 14.36 811 TYR B O 1
ATOM 3297 N N . VAL B 2 411 ? -34.054 22.010 27.606 1.00 13.43 812 VAL B N 1
ATOM 3298 C CA . VAL B 2 411 ? -34.686 22.564 28.823 1.00 15.39 812 VAL B CA 1
ATOM 3299 C C . VAL B 2 411 ? -34.524 24.080 28.892 1.00 15.23 812 VAL B C 1
ATOM 3300 O O . VAL B 2 411 ? -33.443 24.637 28.634 1.00 15.67 812 VAL B O 1
ATOM 3304 N N . GLY B 2 412 ? -35.659 24.771 29.133 1.00 15.50 813 GLY B N 1
ATOM 3305 C CA . GLY B 2 412 ? -35.587 26.208 29.265 1.00 16.86 813 GLY B CA 1
ATOM 3306 C C . GLY B 2 412 ? -35.413 26.970 27.980 1.00 17.87 813 GLY B C 1
ATOM 3307 O O . GLY B 2 412 ? -35.239 28.199 28.026 1.00 18.30 813 GLY B O 1
ATOM 3308 N N . ARG B 2 413 ? -35.450 26.295 26.829 1.00 14.74 814 ARG B N 1
ATOM 3309 C CA . ARG B 2 413 ? -35.161 26.916 25.529 1.00 13.99 814 ARG B CA 1
ATOM 3310 C C . ARG B 2 413 ? -36.253 26.538 24.500 1.00 15.11 814 ARG B C 1
ATOM 3311 O O . ARG B 2 413 ? -36.022 25.793 23.537 1.00 14.41 814 ARG B O 1
ATOM 3319 N N . PRO B 2 414 ? -37.437 27.116 24.639 1.00 13.03 815 PRO B N 1
ATOM 3320 C CA . PRO B 2 414 ? -38.537 26.800 23.718 1.00 12.89 815 PRO B CA 1
ATOM 3321 C C . PRO B 2 414 ? -38.267 27.213 22.278 1.00 11.69 815 PRO B C 1
ATOM 3322 O O . PRO B 2 414 ? -38.560 26.415 21.380 1.00 12.89 815 PRO B O 1
ATOM 3326 N N . GLY B 2 415 ? -37.728 28.421 22.080 1.00 13.66 816 GLY B N 1
ATOM 3327 C CA . GLY B 2 415 ? -37.412 28.924 20.730 1.00 13.83 816 GLY B CA 1
ATOM 3328 C C . GLY B 2 415 ? -36.456 27.993 20.005 1.00 14.92 816 GLY B C 1
ATOM 3329 O O . GLY B 2 415 ? -36.699 27.704 18.816 1.00 14.89 816 GLY B O 1
ATOM 3330 N N . MET B 2 416 ? -35.407 27.540 20.699 1.00 14.98 817 MET B N 1
ATOM 3331 C CA . MET B 2 416 ? -34.408 26.612 20.105 1.00 14.77 817 MET B CA 1
ATOM 3332 C C . MET B 2 416 ? -35.091 25.271 19.813 1.00 14.36 817 MET B C 1
ATOM 3333 O O . MET B 2 416 ? -34.880 24.727 18.711 1.00 15.76 817 MET B O 1
ATOM 3338 N N . THR B 2 417 ? -35.876 24.769 20.772 1.00 13.88 818 THR B N 1
ATOM 3339 C CA . THR B 2 417 ? -36.591 23.502 20.606 1.00 10.24 818 THR B CA 1
ATOM 3340 C C . THR B 2 417 ? -37.452 23.532 19.339 1.00 13.15 818 THR B C 1
ATOM 3341 O O . THR B 2 417 ? -37.435 22.592 18.531 1.00 13.29 818 THR B O 1
ATOM 3345 N N . ALA B 2 418 ? -38.291 24.574 19.208 1.00 12.36 819 ALA B N 1
ATOM 3346 C CA . ALA B 2 418 ? -39.226 24.672 18.086 1.00 10.87 819 ALA B CA 1
ATOM 3347 C C . ALA B 2 418 ? -38.516 24.831 16.755 1.00 14.04 819 ALA B C 1
ATOM 3348 O O . ALA B 2 418 ? -39.112 24.535 15.699 1.00 14.63 819 ALA B O 1
ATOM 3350 N N . SER B 2 419 ? -37.281 25.300 16.794 1.00 13.89 820 SER B N 1
ATOM 3351 C CA . SER B 2 419 ? -36.527 25.479 15.551 1.00 12.37 820 SER B CA 1
ATOM 3352 C C . SER B 2 419 ? -35.844 24.200 15.108 1.00 13.48 820 SER B C 1
ATOM 3353 O O . SER B 2 419 ? -35.521 24.083 13.912 1.00 15.21 820 SER B O 1
ATOM 3356 N N . ARG B 2 420 ? -35.642 23.238 16.020 1.00 13.93 821 ARG B N 1
ATOM 3357 C CA . ARG B 2 420 ? -35.005 21.980 15.612 1.00 13.08 821 ARG B CA 1
ATOM 3358 C C . ARG B 2 420 ? -35.896 20.744 15.713 1.00 14.23 821 ARG B C 1
ATOM 3359 O O . ARG B 2 420 ? -35.587 19.747 15.041 1.00 12.96 821 ARG B O 1
ATOM 3367 N N . PHE B 2 421 ? -36.943 20.755 16.555 1.00 12.08 822 PHE B N 1
ATOM 3368 C CA . PHE B 2 421 ? -37.910 19.648 16.631 1.00 11.27 822 PHE B CA 1
ATOM 3369 C C . PHE B 2 421 ? -39.165 20.198 15.960 1.00 12.37 822 PHE B C 1
ATOM 3370 O O . PHE B 2 421 ? -39.950 20.907 16.564 1.00 14.73 822 PHE B O 1
ATOM 3378 N N . VAL B 2 422 ? -39.312 19.907 14.673 1.00 12.69 823 VAL B N 1
ATOM 3379 C CA . VAL B 2 422 ? -40.226 20.661 13.808 1.00 12.45 823 VAL B CA 1
ATOM 3380 C C . VAL B 2 422 ? -41.410 19.768 13.433 1.00 13.90 823 VAL B C 1
ATOM 3381 O O . VAL B 2 422 ? -41.376 18.564 13.624 1.00 15.29 823 VAL B O 1
ATOM 3385 N N . ALA B 2 423 ? -42.489 20.370 12.939 1.00 14.38 824 ALA B N 1
ATOM 3386 C CA . ALA B 2 423 ? -43.650 19.562 12.552 1.00 13.27 824 ALA B CA 1
ATOM 3387 C C . ALA B 2 423 ? -43.306 18.544 11.482 1.00 14.45 824 ALA B C 1
ATOM 3388 O O . ALA B 2 423 ? -42.517 18.820 10.578 1.00 16.51 824 ALA B O 1
ATOM 3390 N N . ASN B 2 424 ? -43.957 17.382 11.546 1.00 14.81 825 ASN B N 1
ATOM 3391 C CA . ASN B 2 424 ? -43.604 16.243 10.686 1.00 15.84 825 ASN B CA 1
ATOM 3392 C C . ASN B 2 424 ? -44.588 16.074 9.532 1.00 19.52 825 ASN B C 1
ATOM 3393 O O . ASN B 2 424 ? -45.737 15.634 9.765 1.00 19.30 825 ASN B O 1
ATOM 3398 N N . PRO B 2 425 ? -44.178 16.334 8.293 1.00 17.58 826 PRO B N 1
ATOM 3399 C CA . PRO B 2 425 ? -45.092 16.127 7.165 1.00 20.70 826 PRO B CA 1
ATOM 3400 C C . PRO B 2 425 ? -45.520 14.699 6.956 1.00 25.03 826 PRO B C 1
ATOM 3401 O O . PRO B 2 425 ? -46.529 14.471 6.264 1.00 28.24 826 PRO B O 1
ATOM 3405 N N . PHE B 2 426 ? -44.757 13.725 7.445 1.00 21.47 827 PHE B N 1
ATOM 3406 C CA . PHE B 2 426 ? -44.884 12.330 7.029 1.00 22.28 827 PHE B CA 1
ATOM 3407 C C . PHE B 2 426 ? -45.508 11.422 8.081 1.00 28.48 827 PHE B C 1
ATOM 3408 O O . PHE B 2 426 ? -45.931 10.319 7.743 1.00 28.77 827 PHE B O 1
ATOM 3416 N N . GLY B 2 427 ? -45.523 11.823 9.345 1.00 27.12 828 GLY B N 1
ATOM 3417 C CA . GLY B 2 427 ? -45.790 10.871 10.421 1.00 26.53 828 GLY B CA 1
ATOM 3418 C C . GLY B 2 427 ? -47.218 11.094 10.778 1.00 29.04 828 GLY B C 1
ATOM 3419 O O . GLY B 2 427 ? -47.935 11.764 10.028 1.00 30.97 828 GLY B O 1
ATOM 3420 N N . PRO B 2 428 ? -47.676 10.569 11.924 1.00 26.54 829 PRO B N 1
ATOM 3421 C CA . PRO B 2 428 ? -49.040 10.803 12.338 1.00 26.24 829 PRO B CA 1
ATOM 3422 C C . PRO B 2 428 ? -49.260 12.275 12.619 1.00 23.73 829 PRO B C 1
ATOM 3423 O O . PRO B 2 428 ? -48.290 12.998 12.908 1.00 22.28 829 PRO B O 1
ATOM 3427 N N . PRO B 2 429 ? -50.511 12.730 12.552 1.00 25.32 830 PRO B N 1
ATOM 3428 C CA . PRO B 2 429 ? -50.844 14.116 12.881 1.00 23.51 830 PRO B CA 1
ATOM 3429 C C . PRO B 2 429 ? -50.247 14.553 14.204 1.00 23.04 830 PRO B C 1
ATOM 3430 O O . PRO B 2 429 ? -50.318 13.831 15.200 1.00 21.73 830 PRO B O 1
ATOM 3434 N N . GLY B 2 430 ? -49.688 15.747 14.195 1.00 20.30 831 GLY B N 1
ATOM 3435 C CA . GLY B 2 430 ? -49.151 16.349 15.392 1.00 20.13 831 GLY B CA 1
ATOM 3436 C C . GLY B 2 430 ? -47.768 15.856 15.741 1.00 17.55 831 GLY B C 1
ATOM 3437 O O . GLY B 2 430 ? -47.218 16.316 16.750 1.00 18.95 831 GLY B O 1
ATOM 3438 N N . SER B 2 431 ? -47.158 14.991 14.927 1.00 17.24 832 SER B N 1
ATOM 3439 C CA . SER B 2 431 ? -45.845 14.467 15.316 1.00 18.04 832 SER B CA 1
ATOM 3440 C C . SER B 2 431 ? -44.740 15.437 14.882 1.00 14.70 832 SER B C 1
ATOM 3441 O O . SER B 2 431 ? -44.984 16.382 14.129 1.00 15.10 832 SER B O 1
ATOM 3444 N N . ARG B 2 432 ? -43.541 15.210 15.412 1.00 15.08 833 ARG B N 1
ATOM 3445 C CA . ARG B 2 432 ? -42.363 16.055 15.116 1.00 13.83 833 ARG B CA 1
ATOM 3446 C C . ARG B 2 432 ? -41.218 15.270 14.454 1.00 15.26 833 ARG B C 1
ATOM 3447 O O . ARG B 2 432 ? -41.224 14.088 14.477 1.00 13.78 833 ARG B O 1
ATOM 3455 N N . LEU B 2 433 ? -40.305 16.015 13.853 1.00 13.53 834 LEU B N 1
ATOM 3456 C CA . LEU B 2 433 ? -39.042 15.496 13.342 1.00 11.81 834 LEU B CA 1
ATOM 3457 C C . LEU B 2 433 ? -37.898 16.238 14.001 1.00 13.54 834 LEU B C 1
ATOM 3458 O O . LEU B 2 433 ? -37.981 17.452 14.221 1.00 15.89 834 LEU B O 1
ATOM 3463 N N . TYR B 2 434 ? -36.765 15.571 14.253 1.00 11.76 835 TYR B N 1
ATOM 3464 C CA . TYR B 2 434 ? -35.560 16.303 14.667 1.00 12.01 835 TYR B CA 1
ATOM 3465 C C . TYR B 2 434 ? -34.632 16.447 13.446 1.00 13.14 835 TYR B C 1
ATOM 3466 O O . TYR B 2 434 ? -34.285 15.459 12.807 1.00 13.15 835 TYR B O 1
ATOM 3475 N N . ARG B 2 435 ? -34.224 17.679 13.133 1.00 11.80 836 ARG B N 1
ATOM 3476 C CA . ARG B 2 435 ? -33.282 17.927 12.017 1.00 12.42 836 ARG B CA 1
ATOM 3477 C C . ARG B 2 435 ? -31.865 17.745 12.556 1.00 15.21 836 ARG B C 1
ATOM 3478 O O . ARG B 2 435 ? -31.506 18.434 13.449 1.00 14.68 836 ARG B O 1
ATOM 3486 N N . THR B 2 436 ? -31.112 16.835 11.940 1.00 12.82 837 THR B N 1
ATOM 3487 C CA . THR B 2 436 ? -29.825 16.472 12.549 1.00 13.05 837 THR B CA 1
ATOM 3488 C C . THR B 2 436 ? -28.667 17.384 12.196 1.00 15.16 837 THR B C 1
ATOM 3489 O O . THR B 2 436 ? -27.659 17.368 12.917 1.00 15.34 837 THR B O 1
ATOM 3493 N N . GLY B 2 437 ? -28.739 18.074 11.059 1.00 14.82 838 GLY B N 1
ATOM 3494 C CA . GLY B 2 437 ? -27.589 18.788 10.525 1.00 16.85 838 GLY B CA 1
ATOM 3495 C C . GLY B 2 437 ? -26.587 17.893 9.822 1.00 16.09 838 GLY B C 1
ATOM 3496 O O . GLY B 2 437 ? -25.507 18.393 9.458 1.00 17.52 838 GLY B O 1
ATOM 3497 N N . ASP B 2 438 ? -26.908 16.603 9.680 1.00 15.26 839 ASP B N 1
ATOM 3498 C CA . ASP B 2 438 ? -26.019 15.625 9.024 1.00 15.90 839 ASP B CA 1
ATOM 3499 C C . ASP B 2 438 ? -26.457 15.436 7.577 1.00 15.20 839 ASP B C 1
ATOM 3500 O O . ASP B 2 438 ? -27.640 15.193 7.302 1.00 15.05 839 ASP B O 1
ATOM 3505 N N . LEU B 2 439 ? -25.469 15.466 6.661 1.00 15.86 840 LEU B N 1
ATOM 3506 C CA . LEU B 2 439 ? -25.690 15.115 5.263 1.00 17.95 840 LEU B CA 1
ATOM 3507 C C . LEU B 2 439 ? -25.506 13.622 5.096 1.00 16.38 840 LEU B C 1
ATOM 3508 O O . LEU B 2 439 ? -24.519 13.073 5.606 1.00 17.51 840 LEU B O 1
ATOM 3513 N N . VAL B 2 440 ? -26.489 12.987 4.475 1.00 15.19 841 VAL B N 1
ATOM 3514 C CA . VAL B 2 440 ? -26.508 11.542 4.286 1.00 16.04 841 VAL B CA 1
ATOM 3515 C C . VAL B 2 440 ? -27.014 11.199 2.888 1.00 19.28 841 VAL B C 1
ATOM 3516 O O . VAL B 2 440 ? -27.572 12.037 2.165 1.00 18.27 841 VAL B O 1
ATOM 3520 N N . ARG B 2 441 ? -26.910 9.924 2.565 1.00 17.40 842 ARG B N 1
ATOM 3521 C CA . ARG B 2 441 ? -27.678 9.358 1.453 1.00 18.02 842 ARG B CA 1
ATOM 3522 C C . ARG B 2 441 ? -28.074 7.950 1.808 1.00 18.44 842 ARG B C 1
ATOM 3523 O O . ARG B 2 441 ? -27.407 7.275 2.592 1.00 18.90 842 ARG B O 1
ATOM 3531 N N . ARG B 2 442 ? -29.153 7.484 1.187 1.00 21.33 843 ARG B N 1
ATOM 3532 C CA . ARG B 2 442 ? -29.594 6.099 1.334 1.00 24.55 843 ARG B CA 1
ATOM 3533 C C . ARG B 2 442 ? -29.123 5.279 0.136 1.00 33.72 843 ARG B C 1
ATOM 3534 O O . ARG B 2 442 ? -29.244 5.711 -1.016 1.00 35.63 843 ARG B O 1
ATOM 3542 N N . ARG B 2 443 ? -28.480 4.149 0.416 1.00 30.15 844 ARG B N 1
ATOM 3543 C CA . ARG B 2 443 ? -27.937 3.293 -0.632 1.00 37.03 844 ARG B CA 1
ATOM 3544 C C . ARG B 2 443 ? -29.045 2.497 -1.290 1.00 34.23 844 ARG B C 1
ATOM 3545 O O . ARG B 2 443 ? -30.170 2.407 -0.796 1.00 36.47 844 ARG B O 1
ATOM 3553 N N . ALA B 2 444 ? -28.696 1.907 -2.443 1.00 46.55 845 ALA B N 1
ATOM 3554 C CA . ALA B 2 444 ? -29.622 1.036 -3.160 1.00 41.83 845 ALA B CA 1
ATOM 3555 C C . ALA B 2 444 ? -30.322 0.071 -2.211 1.00 44.32 845 ALA B C 1
ATOM 3556 O O . ALA B 2 444 ? -31.557 -0.010 -2.193 1.00 47.44 845 ALA B O 1
ATOM 3558 N N . ASP B 2 445 ? -29.552 -0.598 -1.333 1.00 42.72 846 ASP B N 1
ATOM 3559 C CA . ASP B 2 445 ? -30.124 -1.604 -0.437 1.00 35.78 846 ASP B CA 1
ATOM 3560 C C . ASP B 2 445 ? -30.822 -1.022 0.777 1.00 39.84 846 ASP B C 1
ATOM 3561 O O . ASP B 2 445 ? -31.298 -1.782 1.615 1.00 39.09 846 ASP B O 1
ATOM 3566 N N . GLY B 2 446 ? -30.893 0.289 0.906 1.00 38.81 847 GLY B N 1
ATOM 3567 C CA . GLY B 2 446 ? -31.604 0.886 1.995 1.00 34.36 847 GLY B CA 1
ATOM 3568 C C . GLY B 2 446 ? -30.742 1.293 3.173 1.00 33.42 847 GLY B C 1
ATOM 3569 O O . GLY B 2 446 ? -31.236 1.996 4.045 1.00 34.07 847 GLY B O 1
ATOM 3570 N N . ALA B 2 447 ? -29.475 0.893 3.232 1.00 30.22 848 ALA B N 1
ATOM 3571 C CA . ALA B 2 447 ? -28.659 1.374 4.356 1.00 25.28 848 ALA B CA 1
ATOM 3572 C C . ALA B 2 447 ? -28.254 2.833 4.106 1.00 24.18 848 ALA B C 1
ATOM 3573 O O . ALA B 2 447 ? -28.050 3.274 2.964 1.00 24.48 848 ALA B O 1
ATOM 3575 N N . VAL B 2 448 ? -28.130 3.611 5.197 1.00 18.14 849 VAL B N 1
ATOM 3576 C CA . VAL B 2 448 ? -27.801 5.019 5.107 1.00 16.94 849 VAL B CA 1
ATOM 3577 C C . VAL B 2 448 ? -26.322 5.199 5.307 1.00 17.62 849 VAL B C 1
ATOM 3578 O O . VAL B 2 448 ? -25.718 4.502 6.133 1.00 16.58 849 VAL B O 1
ATOM 3582 N N . GLU B 2 449 ? -25.738 6.156 4.574 1.00 15.82 850 GLU B N 1
ATOM 3583 C CA . GLU B 2 449 ? -24.329 6.536 4.661 1.00 16.09 850 GLU B CA 1
ATOM 3584 C C . GLU B 2 449 ? -24.252 7.951 5.204 1.00 16.80 850 GLU B C 1
ATOM 3585 O O . GLU B 2 449 ? -24.948 8.849 4.707 1.00 17.21 850 GLU B O 1
ATOM 3591 N N . TYR B 2 450 ? -23.375 8.161 6.185 1.00 18.16 851 TYR B N 1
ATOM 3592 C CA . TYR B 2 450 ? -23.079 9.504 6.687 1.00 17.32 851 TYR B CA 1
ATOM 3593 C C . TYR B 2 450 ? -22.062 10.133 5.736 1.00 17.96 851 TYR B C 1
ATOM 3594 O O . TYR B 2 450 ? -21.029 9.514 5.449 1.00 19.33 851 TYR B O 1
ATOM 3603 N N . LEU B 2 451 ? -22.312 11.387 5.310 1.00 18.01 852 LEU B N 1
ATOM 3604 C CA . LEU B 2 451 ? -21.387 12.053 4.384 1.00 19.37 852 LEU B CA 1
ATOM 3605 C C . LEU B 2 451 ? -20.746 13.292 4.927 1.00 24.63 852 LEU B C 1
ATOM 3606 O O . LEU B 2 451 ? -19.675 13.659 4.438 1.00 28.06 852 LEU B O 1
ATOM 3611 N N . GLY B 2 452 ? -21.355 13.981 5.893 1.00 17.39 853 GLY B N 1
ATOM 3612 C CA . GLY B 2 452 ? -20.682 15.121 6.471 1.00 17.84 853 GLY B CA 1
ATOM 3613 C C . GLY B 2 452 ? -21.739 15.977 7.145 1.00 19.54 853 GLY B C 1
ATOM 3614 O O . GLY B 2 452 ? -22.816 15.478 7.438 1.00 18.85 853 GLY B O 1
ATOM 3615 N N . ARG B 2 453 ? -21.384 17.241 7.396 1.00 20.23 854 ARG B N 1
ATOM 3616 C CA . ARG B 2 453 ? -22.258 18.196 8.095 1.00 20.75 854 ARG B CA 1
ATOM 3617 C C . ARG B 2 453 ? -22.748 19.291 7.168 1.00 29.45 854 ARG B C 1
ATOM 3618 O O . ARG B 2 453 ? -22.030 19.732 6.266 1.00 28.32 854 ARG B O 1
ATOM 3626 N N . VAL B 2 454 ? -23.984 19.737 7.405 1.00 27.68 855 VAL B N 1
ATOM 3627 C CA . VAL B 2 454 ? -24.475 20.992 6.805 1.00 30.25 855 VAL B CA 1
ATOM 3628 C C . VAL B 2 454 ? -23.768 22.237 7.401 1.00 34.69 855 VAL B C 1
ATOM 3629 O O . VAL B 2 454 ? -23.739 23.288 6.753 1.00 34.97 855 VAL B O 1
ATOM 3633 N N . ASP B 2 455 ? -23.156 22.143 8.583 1.00 35.42 856 ASP B N 1
ATOM 3634 C CA . ASP B 2 455 ? -22.575 23.294 9.281 1.00 37.13 856 ASP B CA 1
ATOM 3635 C C . ASP B 2 455 ? -21.124 23.034 9.701 1.00 39.93 856 ASP B C 1
ATOM 3636 O O . ASP B 2 455 ? -20.415 22.181 9.150 1.00 40.45 856 ASP B O 1
ATOM 3641 N N . ASP B 2 456 ? -20.665 23.766 10.728 1.00 40.57 857 ASP B N 1
ATOM 3642 C CA . ASP B 2 456 ? -19.276 23.734 11.187 1.00 46.71 857 ASP B CA 1
ATOM 3643 C C . ASP B 2 456 ? -19.062 22.885 12.445 1.00 48.65 857 ASP B C 1
ATOM 3644 O O . ASP B 2 456 ? -17.973 22.925 13.035 1.00 40.18 857 ASP B O 1
ATOM 3649 N N . GLN B 2 457 ? -20.066 22.118 12.867 1.00 42.71 858 GLN B N 1
ATOM 3650 C CA . GLN B 2 457 ? -19.930 21.333 14.088 1.00 43.09 858 GLN B CA 1
ATOM 3651 C C . GLN B 2 457 ? -18.818 20.305 13.933 1.00 44.16 858 GLN B C 1
ATOM 3652 O O . GLN B 2 457 ? -18.652 19.711 12.868 1.00 38.49 858 GLN B O 1
ATOM 3658 N N . VAL B 2 458 ? -18.042 20.096 14.996 1.00 41.40 859 VAL B N 1
ATOM 3659 C CA . VAL B 2 458 ? -16.946 19.138 14.946 1.00 46.96 859 VAL B CA 1
ATOM 3660 C C . VAL B 2 458 ? -17.008 18.204 16.150 1.00 52.83 859 VAL B C 1
ATOM 3661 O O . VAL B 2 458 ? -17.752 18.421 17.108 1.00 45.58 859 VAL B O 1
ATOM 3665 N N . LYS B 2 459 ? -16.211 17.138 16.064 1.00 53.58 860 LYS B N 1
ATOM 3666 C CA . LYS B 2 459 ? -15.977 16.207 17.156 1.00 58.02 860 LYS B CA 1
ATOM 3667 C C . LYS B 2 459 ? -14.517 16.301 17.585 1.00 63.55 860 LYS B C 1
ATOM 3668 O O . LYS B 2 459 ? -13.621 16.448 16.748 1.00 63.76 860 LYS B O 1
ATOM 3674 N N . ILE B 2 460 ? -14.273 16.235 18.891 1.00 66.00 861 ILE B N 1
ATOM 3675 C CA . ILE B 2 460 ? -12.900 16.100 19.362 1.00 73.10 861 ILE B CA 1
ATOM 3676 C C . ILE B 2 460 ? -12.650 14.603 19.544 1.00 67.21 861 ILE B C 1
ATOM 3677 O O . ILE B 2 460 ? -12.463 13.874 18.559 1.00 65.23 861 ILE B O 1
ATOM 3682 N N . ASN B 2 461 ? -12.675 14.119 20.779 1.00 66.21 862 ASN B N 1
ATOM 3683 C CA . ASN B 2 461 ? -12.544 12.681 21.018 1.00 64.63 862 ASN B CA 1
ATOM 3684 C C . ASN B 2 461 ? -13.923 12.082 21.284 1.00 56.11 862 ASN B C 1
ATOM 3685 O O . ASN B 2 461 ? -14.225 11.518 22.352 1.00 51.29 862 ASN B O 1
ATOM 3690 N N . GLY B 2 462 ? -14.769 12.249 20.254 1.00 52.91 863 GLY B N 1
ATOM 3691 C CA . GLY B 2 462 ? -16.168 11.882 20.291 1.00 55.35 863 GLY B CA 1
ATOM 3692 C C . GLY B 2 462 ? -17.095 12.928 20.884 1.00 68.37 863 GLY B C 1
ATOM 3693 O O . GLY B 2 462 ? -18.323 12.758 20.806 1.00 65.69 863 GLY B O 1
ATOM 3694 N N . VAL B 2 463 ? -16.546 14.008 21.457 1.00 67.52 864 VAL B N 1
ATOM 3695 C CA . VAL B 2 463 ? -17.324 15.035 22.142 1.00 60.63 864 VAL B CA 1
ATOM 3696 C C . VAL B 2 463 ? -17.762 16.095 21.133 1.00 55.56 864 VAL B C 1
ATOM 3697 O O . VAL B 2 463 ? -16.948 16.621 20.363 1.00 59.99 864 VAL B O 1
ATOM 3701 N N . ARG B 2 464 ? -19.055 16.384 21.120 1.00 47.84 865 ARG B N 1
ATOM 3702 C CA . ARG B 2 464 ? -19.644 17.325 20.170 1.00 47.77 865 ARG B CA 1
ATOM 3703 C C . ARG B 2 464 ? -19.234 18.749 20.535 1.00 51.93 865 ARG B C 1
ATOM 3704 O O . ARG B 2 464 ? -19.442 19.178 21.673 1.00 47.75 865 ARG B O 1
ATOM 3712 N N . VAL B 2 465 ? -18.637 19.480 19.589 1.00 48.34 866 VAL B N 1
ATOM 3713 C CA . VAL B 2 465 ? -18.074 20.800 19.877 1.00 52.73 866 VAL B CA 1
ATOM 3714 C C . VAL B 2 465 ? -18.545 21.779 18.814 1.00 51.07 866 VAL B C 1
ATOM 3715 O O . VAL B 2 465 ? -18.316 21.563 17.616 1.00 40.65 866 VAL B O 1
ATOM 3719 N N . GLU B 2 466 ? -19.202 22.856 19.258 1.00 50.19 867 GLU B N 1
ATOM 3720 C CA . GLU B 2 466 ? -19.721 23.900 18.334 1.00 53.89 867 GLU B CA 1
ATOM 3721 C C . GLU B 2 466 ? -18.732 25.071 18.288 1.00 57.29 867 GLU B C 1
ATOM 3722 O O . GLU B 2 466 ? -18.653 25.816 19.285 1.00 52.87 867 GLU B O 1
ATOM 3728 N N . PRO B 2 467 ? -17.976 25.261 17.183 1.00 59.04 868 PRO B N 1
ATOM 3729 C CA . PRO B 2 467 ? -17.013 26.363 17.077 1.00 61.11 868 PRO B CA 1
ATOM 3730 C C . PRO B 2 467 ? -17.660 27.713 17.420 1.00 63.05 868 PRO B C 1
ATOM 3731 O O . PRO B 2 467 ? -16.965 28.527 18.002 1.00 62.77 868 PRO B O 1
#

Solvent-accessible surface area: 19654 Å² total; per-residue (Å²): 137,10,15,0,59,65,110,164,20,76,2,15,0,0,6,3,97,55,50,19,26,0,0,2,4,85,123,15,152,44,8,134,31,19,115,67,54,78,32,82,37,56,38,76,36,0,30,86,35,0,77,86,93,6,119,47,22,76,18,89,51,2,68,76,33,39,103,78,142,140,156,31,232,58,114,25,94,61,74,14,0,9,33,18,8,52,54,5,18,158,97,31,30,123,104,45,0,1,11,4,97,82,95,132,15,30,0,139,58,0,16,47,91,0,0,59,5,0,10,0,0,27,90,117,56,11,46,52,52,59,18,0,0,1,8,5,43,22,17,6,54,2,3,8,1,0,7,0,0,3,39,1,1,0,3,1,0,4,2,24,58,96,82,86,97,81,102,22,41,51,12,6,143,89,3,210,4,50,12,3,0,4,17,101,75,30,91,148,109,100,40,47,0,20,14,54,54,56,72,10,128,99,103,29,79,56,25,155,46,21,108,41,100,137,22,50,31,31,5,20,0,1,0,4,24,14,22,17,126,143,21,13,0,0,2,0,13,0,71,0,0,0,0,0,0,20,15,0,43,88,59,18,141,8,66,42,124,8,59,0,0,1,8,8,44,14,28,41,6,2,0,0,0,0,2,2,0,0,0,24,15,0,0,8,0,0,12,1,106,74,16,0,28,157,54,27,43,53,5,0,38,21,1,31,129,26,136,1,21,0,0,2,2,9,5,30,44,0,98,65,1,27,113,32,110,52,1,179,111,2,104,37,4,82,5,0,0,0,3,24,40,62,7,64,0,86,9,0,110,22,0,41,176,42,8,95,144,3,83,0,9,4,2,25,28,16,15,0,0,0,2,2,1,0,20,24,64,8,12,28,93,81,39,133,123,32,141,89,50,9,8,9,0,104,45,2,33,26,2,59,14,42,6,4,34,74,44,13,144,82,42,99,91,22,36,79,6,13,0,3,0,2,31,42,2,23,0,43,2,0,30,43,52,18,3,64,0,0,2,30,0,2,0,4,57,72,24,93,100,15,29,23,1,5,3,6,5,12,54,0,70,68,38,104,84,27,0,1,6,58,77,18,55,50,70,91,26,68,75,106,79,0,85,32,51,29,110

B-factor: mean 23.06, std 11.18, range [10.19, 89.2]

Organism: Thermobifida fusca (strain YX) (NCBI:txid269800)

Nearest PDB structures (foldseek):
  6ea3-assembly1_B  TM=1.002E+00  e=9.447E-94  Thermobifida fusca YX
  6lta-assembly1_A-2  TM=9.280E-01  e=4.018E-44  Streptomyces sp. Sp080513GE-23
  6ltb-assembly1_A  TM=9.258E-01  e=2.114E-42  Streptomyces sp. Sp080513GE-23
  6ltc-assembly1_A  TM=9.228E-01  e=1.488E-41  Streptomyces sp. Sp080513GE-23
  6ltd-assembly1_A  TM=9.237E-01  e=2.001E-41  Streptomyces sp. Sp080513GE-23

Foldseek 3Di:
DDQLVPQAFFWFWKAFPQ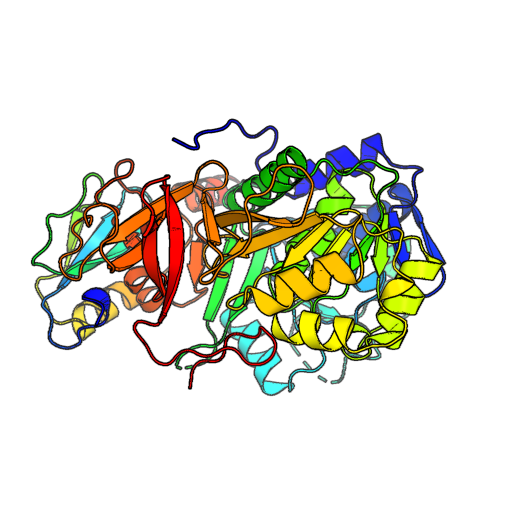RAIDIGGPVDDDDPRIDTDDDRDGSVVNVVVCVVPVPDRGRNVVVVVVVVVD/DQADDFPDQFLLVLLVVLCVVQVQFWAEDWPNDTDGSVRLQQLLLLLLQVCVVVPDAAQAEAEEEEFFGSVSLSPLSNQVQNNYAYEYDDLPDDPVLVALVCVLRVHQAYEYADVSPPHHHYDHCPDPVNVVSSVVDGRHGRDDYDQQRFHYWAWAADLSTFTFTWGRRQQSQVLVLVCVVPPDALAAEEEQQDGPRALVSVCLSRNCSSHNHYYYYQGGPCLVPLVSVLVSLLVSLHAEYEAEQVSLVVNLPDPSSLSNQSHQEYEYEQDFHALVSLVSVCVSHVNHWYKYFYDDPQQNNGFAIGTAHDPPHDRAHPRGFNFDGTHFKDWAFAAPVRDGDPAPDKGWIKMWGDRGTPATRNCPVRRPVAFDADPPDPPPTTIGTDQWIWGAHPVGTIGTDGGVDDWDADRSGIYND

InterPro domains:
  IPR005153 MbtH-like domain [PF03621] (1-52)
  IPR005153 MbtH-like domain [SM00923] (3-53)
  IPR037407 MbtH-like protein [PTHR38444] (1-69)
  IPR038020 MbtH-like domain superfamily [SSF160582] (1-70)

Secondary structure (DSSP, 8-state):
--GGG-TTS-EEEEEETT--EEEEETTSPPPTTEEEEEEEE-HHHHHHHHHHH----S-HHHHHHHHHT-/------S-SSHHHHHHHHHHHTTTSEEEEETTEEEEHHHHHHHHHHHHHHHHHTT--TT-EEEEE--SSHHHHHHHHHHHHTT-EEEE--TTS-HHHHHHHHHHHT--EEEE-STT---TTEEETTSHHHHHHHHTSPPPPPPP--TTSEEEEEEE-----EEEEEEHHHHHHHHHHHHHHH---TT-EEEE-S-TTSTHHHHHHHHHHTTT-EEEEPPTTGGG-HHHHHHHHHHHT--EEEE-HHHHHHHHTSGGGGG-TT--EEEEESSPPPHHHHHHHHHH-TTSEEEEEE--GGGSS-SEEEEEESTTPPPP-SSPP-BEE-TTEEEEEE-TTSPBPPTT--EEEEEEETT---EETT-HHHHHHHEEE-SSSSTT-EEEEEEEEEEE-TTS-EEEEEESSS-EESSS-EE--

Sequence (487 aa):
TNPFDDDEGVFLVLVNDEDQYSLWPEFAEVPQGWRTVFGPTSRAAALDYINTHWTDLRPRSLREAMEAHSATRHPLAEHTLTALVDAAAHTHADRVALIADGIRLTYREVHDRAGRLAALLAERGVAPGDVVAVALPRSADLVIALLGVLRAGAAYLPLDVDHPPARLAAMVERARAGTVVTCQGALPLPGTVVVDDAATRDRLAGLEPLPTRDVHPDQLAYTIFTSGSEPKGVGVAHRAIANRLQWMQHTYRLTPEDRVAQKTPVGFDVSVWEFFWPLITGATLVVARPGGHRDPAYLAALFAEHKVTVCHFVPSLLRVFLNEPTARRATALRQVIVSGEALDADLARAWARTLPQARLDNLYGPTEAAVDVTSHPVCGAGTEPVRDPVPIGRPVWNTELYVLDSSLRPLPTGAVGELYLGGVQLARGYVGRPGMTASRFVANPFGPPGSRLYRTGDLVRRRADGAVEYLGRVDDQVKINGVRVEP